Protein AF-0000000065986162 (afdb_homodimer)

Radius of gyration: 22.55 Å; Cα contacts (8 Å, |Δi|>4): 987; chains: 2; bounding box: 52×70×48 Å

Nearest PDB structures (foldseek):
  5lj9-assembly3_C  TM=9.579E-01  e=9.388E-27  Escherichia coli K-12
  7v8i-assembly1_F  TM=9.077E-01  e=6.796E-28  Escherichia coli K-12
  5lj7-assembly1_B  TM=9.009E-01  e=1.457E-25  Aggregatibacter actinomycetemcomitans
  5lil-assembly1_A  TM=8.997E-01  e=3.112E-25  Aggregatibacter actinomycetemcomitans
  5lil-assembly1_B  TM=9.011E-01  e=5.578E-25  Aggregatibacter actinomycetemcomitans

Structure (mmCIF, N/CA/C/O backbone):
data_AF-0000000065986162-model_v1
#
loop_
_entity.id
_entity.type
_entity.pdbx_description
1 polymer 'Lipoprotein-releasing system ATP-binding protein LolD'
#
loop_
_atom_site.group_PDB
_atom_site.id
_atom_site.type_symbol
_atom_site.label_atom_id
_atom_site.label_alt_id
_atom_site.label_comp_id
_atom_site.label_asym_id
_atom_site.label_entity_id
_atom_site.label_seq_id
_atom_site.pdbx_PDB_ins_code
_atom_site.Cartn_x
_atom_site.Cartn_y
_atom_site.Cartn_z
_atom_site.occupancy
_atom_site.B_iso_or_equiv
_atom_site.auth_seq_id
_atom_site.auth_comp_id
_atom_site.auth_asym_id
_atom_site.auth_atom_id
_atom_site.pdbx_PDB_model_num
ATOM 1 N N . MET A 1 1 ? 6.488 -38.406 -6.879 1 42.59 1 MET A N 1
ATOM 2 C CA . MET A 1 1 ? 5.742 -37.406 -7.629 1 42.59 1 MET A CA 1
ATOM 3 C C . MET A 1 1 ? 5.723 -36.094 -6.883 1 42.59 1 MET A C 1
ATOM 5 O O . MET A 1 1 ? 5.371 -36.031 -5.703 1 42.59 1 MET A O 1
ATOM 9 N N . SER A 1 2 ? 6.438 -34.969 -7.301 1 61.59 2 SER A N 1
ATOM 10 C CA . SER A 1 2 ? 6.695 -33.781 -6.508 1 61.59 2 SER A CA 1
ATOM 11 C C . SER A 1 2 ? 5.395 -33.062 -6.113 1 61.59 2 SER A C 1
ATOM 13 O O . SER A 1 2 ? 4.426 -33.062 -6.879 1 61.59 2 SER A O 1
ATOM 15 N N . GLU A 1 3 ? 5.141 -32.906 -4.91 1 86.69 3 GLU A N 1
ATOM 16 C CA . GLU A 1 3 ? 3.891 -32.375 -4.359 1 86.69 3 GLU A CA 1
ATOM 17 C C . GLU A 1 3 ? 3.627 -30.953 -4.824 1 86.69 3 GLU A C 1
ATOM 19 O O . GLU A 1 3 ? 4.527 -30.109 -4.801 1 86.69 3 GLU A O 1
ATOM 24 N N . SER A 1 4 ? 2.51 -30.719 -5.5 1 94.88 4 SER A N 1
ATOM 25 C CA . SER A 1 4 ? 2.09 -29.406 -5.977 1 94.88 4 SER A CA 1
ATOM 26 C C . SER A 1 4 ? 2.18 -28.359 -4.871 1 94.88 4 SER A C 1
ATOM 28 O O . SER A 1 4 ? 1.966 -28.672 -3.697 1 94.88 4 SER A O 1
ATOM 30 N N . ILE A 1 5 ? 2.572 -27.234 -5.293 1 96.12 5 ILE A N 1
ATOM 31 C CA . ILE A 1 5 ? 2.76 -26.188 -4.297 1 96.12 5 ILE A CA 1
ATOM 32 C C . ILE A 1 5 ? 1.413 -25.547 -3.963 1 96.12 5 ILE A C 1
ATOM 34 O O . ILE A 1 5 ? 1.189 -25.109 -2.83 1 96.12 5 ILE A O 1
ATOM 38 N N . LEU A 1 6 ? 0.521 -25.453 -4.965 1 97.19 6 LEU A N 1
ATOM 39 C CA . LEU A 1 6 ? -0.808 -24.875 -4.824 1 97.19 6 LEU A CA 1
ATOM 40 C C . LEU A 1 6 ? -1.852 -25.703 -5.555 1 97.19 6 LEU A C 1
ATOM 42 O O . LEU A 1 6 ? -1.663 -26.062 -6.719 1 97.19 6 LEU A O 1
ATOM 46 N N . ILE A 1 7 ? -2.916 -26.047 -4.812 1 97.44 7 ILE A N 1
ATOM 47 C CA . ILE A 1 7 ? -3.959 -26.891 -5.391 1 97.44 7 ILE A CA 1
ATOM 48 C C . ILE A 1 7 ? -5.332 -26.297 -5.094 1 97.44 7 ILE A C 1
ATOM 50 O O . ILE A 1 7 ? -5.652 -26 -3.939 1 97.44 7 ILE A O 1
ATOM 54 N N . ALA A 1 8 ? -6.059 -26.047 -6.082 1 97.38 8 ALA A N 1
ATOM 55 C CA . ALA A 1 8 ? -7.477 -25.703 -5.973 1 97.38 8 ALA A CA 1
ATOM 56 C C . ALA A 1 8 ? -8.352 -26.891 -6.387 1 97.38 8 ALA A C 1
ATOM 58 O O . ALA A 1 8 ? -8.164 -27.453 -7.461 1 97.38 8 ALA A O 1
ATOM 59 N N . ARG A 1 9 ? -9.242 -27.234 -5.539 1 97.31 9 ARG A N 1
ATOM 60 C CA . ARG A 1 9 ? -10.156 -28.344 -5.82 1 97.31 9 ARG A CA 1
ATOM 61 C C . ARG A 1 9 ? -11.609 -27.875 -5.738 1 97.31 9 ARG A C 1
ATOM 63 O O . ARG A 1 9 ? -12.109 -27.594 -4.652 1 97.31 9 ARG A O 1
ATOM 70 N N . GLY A 1 10 ? -12.211 -27.875 -6.91 1 97.19 10 GLY A N 1
ATOM 71 C CA . GLY A 1 10 ? -13.625 -27.531 -6.965 1 97.19 10 GLY A CA 1
ATOM 72 C C . GLY A 1 10 ? -13.922 -26.156 -6.402 1 97.19 10 GLY A C 1
ATOM 73 O O . GLY A 1 10 ? -14.938 -25.953 -5.734 1 97.19 10 GLY A O 1
ATOM 74 N N . VAL A 1 11 ? -13.102 -25.203 -6.625 1 96.81 11 VAL A N 1
ATOM 75 C CA . VAL A 1 11 ? -13.219 -23.891 -6.004 1 96.81 11 VAL A CA 1
ATOM 76 C C . VAL A 1 11 ? -14.32 -23.094 -6.695 1 96.81 11 VAL A C 1
ATOM 78 O O . VAL A 1 11 ? -14.312 -22.953 -7.922 1 96.81 11 VAL A O 1
ATOM 81 N N . SER A 1 12 ? -15.242 -22.625 -5.914 1 97.12 12 SER A N 1
ATOM 82 C CA . SER A 1 12 ? -16.344 -21.797 -6.406 1 97.12 12 SER A CA 1
ATOM 83 C C . SER A 1 12 ? -16.5 -20.547 -5.562 1 97.12 12 SER A C 1
ATOM 85 O O . SER A 1 12 ? -16.078 -20.5 -4.402 1 97.12 12 SER A O 1
ATOM 87 N N . LYS A 1 13 ? -17 -19.516 -6.156 1 96.19 13 LYS A N 1
ATOM 88 C CA . LYS A 1 13 ? -17.281 -18.266 -5.449 1 96.19 13 LYS A CA 1
ATOM 89 C C . LYS A 1 13 ? -18.609 -17.672 -5.906 1 96.19 13 LYS A C 1
ATOM 91 O O . LYS A 1 13 ? -18.828 -17.469 -7.102 1 96.19 13 LYS A O 1
ATOM 96 N N . VAL A 1 14 ? -19.422 -17.469 -4.98 1 94.12 14 VAL A N 1
ATOM 97 C CA . VAL A 1 14 ? -20.703 -16.812 -5.195 1 94.12 14 VAL A CA 1
ATOM 98 C C . VAL A 1 14 ? -20.797 -15.555 -4.34 1 94.12 14 VAL A C 1
ATOM 100 O O . VAL A 1 14 ? -20.531 -15.594 -3.137 1 94.12 14 VAL A O 1
ATOM 103 N N . PHE A 1 15 ? -21.016 -14.43 -4.922 1 87.94 15 PHE A N 1
ATOM 104 C CA . PHE A 1 15 ? -21.219 -13.195 -4.176 1 87.94 15 PHE A CA 1
ATOM 105 C C . PHE A 1 15 ? -22.703 -12.984 -3.885 1 87.94 15 PHE A C 1
ATOM 107 O O . PHE A 1 15 ? -23.547 -13.219 -4.75 1 87.94 15 PHE A O 1
ATOM 114 N N . ARG A 1 16 ? -22.969 -12.633 -2.615 1 81 16 ARG A N 1
ATOM 115 C CA . ARG A 1 16 ? -24.344 -12.398 -2.193 1 81 16 ARG A CA 1
ATOM 116 C C . ARG A 1 16 ? -24.578 -10.922 -1.884 1 81 16 ARG A C 1
ATOM 118 O O . ARG A 1 16 ? -23.797 -10.297 -1.175 1 81 16 ARG A O 1
ATOM 125 N N . GLY A 1 17 ? -25.266 -10.195 -2.684 1 71.81 17 GLY A N 1
ATOM 126 C CA . GLY A 1 17 ? -25.672 -8.828 -2.426 1 71.81 17 GLY A CA 1
ATOM 127 C C . GLY A 1 17 ? -27.109 -8.539 -2.844 1 71.81 17 GLY A C 1
ATOM 128 O O . GLY A 1 17 ? -27.547 -8.961 -3.914 1 71.81 17 GLY A O 1
ATOM 129 N N . GLY A 1 18 ? -27.828 -7.629 -2 1 70.75 18 GLY A N 1
ATOM 130 C CA . GLY A 1 18 ? -29.172 -7.164 -2.273 1 70.75 18 GLY A CA 1
ATOM 131 C C . GLY A 1 18 ? -30.156 -8.289 -2.549 1 70.75 18 GLY A C 1
ATOM 132 O O . GLY A 1 18 ? -31.062 -8.141 -3.369 1 70.75 18 GLY A O 1
ATOM 133 N N . GLY A 1 19 ? -29.953 -9.531 -1.978 1 74.06 19 GLY A N 1
ATOM 134 C CA . GLY A 1 19 ? -30.859 -10.656 -2.121 1 74.06 19 GLY A CA 1
ATOM 135 C C . GLY A 1 19 ? -30.531 -11.539 -3.312 1 74.06 19 GLY A C 1
ATOM 136 O O . GLY A 1 19 ? -31.188 -12.562 -3.529 1 74.06 19 GLY A O 1
ATOM 137 N N . LEU A 1 20 ? -29.609 -11.078 -4.148 1 80 20 LEU A N 1
ATOM 138 C CA . LEU A 1 20 ? -29.25 -11.844 -5.34 1 80 20 LEU A CA 1
ATOM 139 C C . LEU A 1 20 ? -27.906 -12.539 -5.164 1 80 20 LEU A C 1
ATOM 141 O O . LEU A 1 20 ? -27.016 -12.008 -4.512 1 80 20 LEU A O 1
ATOM 145 N N . GLU A 1 21 ? -27.875 -13.836 -5.594 1 88.25 21 GLU A N 1
ATOM 146 C CA . GLU A 1 21 ? -26.641 -14.602 -5.66 1 88.25 21 GLU A CA 1
ATOM 147 C C . GLU A 1 21 ? -26.031 -14.562 -7.062 1 88.25 21 GLU A C 1
ATOM 149 O O . GLU A 1 21 ? -26.719 -14.867 -8.039 1 88.25 21 GLU A O 1
ATOM 154 N N . VAL A 1 22 ? -24.797 -14.141 -7.219 1 90 22 VAL A N 1
ATOM 155 C CA . VAL A 1 22 ? -24.125 -14.062 -8.508 1 90 22 VAL A CA 1
ATOM 156 C C . VAL A 1 22 ? -22.891 -14.969 -8.5 1 90 22 VAL A C 1
ATOM 158 O O . VAL A 1 22 ? -21.891 -14.672 -7.84 1 90 22 VAL A O 1
ATOM 161 N N . PRO A 1 23 ? -23.016 -16.062 -9.203 1 92.25 23 PRO A N 1
ATOM 162 C CA . PRO A 1 23 ? -21.828 -16.922 -9.312 1 92.25 23 PRO A CA 1
ATOM 163 C C . PRO A 1 23 ? -20.719 -16.281 -10.141 1 92.25 23 PRO A C 1
ATOM 165 O O . PRO A 1 23 ? -20.984 -15.75 -11.227 1 92.25 23 PRO A O 1
ATOM 168 N N . VAL A 1 24 ? -19.484 -16.312 -9.633 1 93.12 24 VAL A N 1
ATOM 169 C CA . VAL A 1 24 ? -18.344 -15.727 -10.328 1 93.12 24 VAL A CA 1
ATOM 170 C C . VAL A 1 24 ? -17.391 -16.828 -10.789 1 93.12 24 VAL A C 1
ATOM 172 O O . VAL A 1 24 ? -16.859 -16.766 -11.906 1 93.12 24 VAL A O 1
ATOM 175 N N . LEU A 1 25 ? -17.141 -17.828 -9.961 1 96.19 25 LEU A N 1
ATOM 176 C CA . LEU A 1 25 ? -16.312 -18.984 -10.273 1 96.19 25 LEU A CA 1
ATOM 177 C C . LEU A 1 25 ? -17.062 -20.281 -10.008 1 96.19 25 LEU A C 1
ATOM 179 O O . LEU A 1 25 ? -17.781 -20.391 -9.008 1 96.19 25 LEU A O 1
ATOM 183 N N . SER A 1 26 ? -16.844 -21.25 -10.906 1 95.56 26 SER A N 1
ATOM 184 C CA . SER A 1 26 ? -17.625 -22.484 -10.844 1 95.56 26 SER A CA 1
ATOM 185 C C . SER A 1 26 ? -16.734 -23.719 -10.906 1 95.56 26 SER A C 1
ATOM 187 O O . SER A 1 26 ? -16.5 -24.266 -11.992 1 95.56 26 SER A O 1
ATOM 189 N N . GLY A 1 27 ? -16.344 -24.156 -9.781 1 95.69 27 GLY A N 1
ATOM 190 C CA . GLY A 1 27 ? -15.68 -25.438 -9.664 1 95.69 27 GLY A CA 1
ATOM 191 C C . GLY A 1 27 ? -14.312 -25.484 -10.312 1 95.69 27 GLY A C 1
ATOM 192 O O . GLY A 1 27 ? -14.039 -26.359 -11.133 1 95.69 27 GLY A O 1
ATOM 193 N N . ILE A 1 28 ? -13.469 -24.578 -9.945 1 96.44 28 ILE A N 1
ATOM 194 C CA . ILE A 1 28 ? -12.141 -24.453 -10.539 1 96.44 28 ILE A CA 1
ATOM 195 C C . ILE A 1 28 ? -11.219 -25.516 -9.953 1 96.44 28 ILE A C 1
ATOM 197 O O . ILE A 1 28 ? -11.102 -25.641 -8.734 1 96.44 28 ILE A O 1
ATOM 201 N N . ASP A 1 29 ? -10.633 -26.344 -10.844 1 97.12 29 ASP A N 1
ATOM 202 C CA . ASP A 1 29 ? -9.539 -27.234 -10.492 1 97.12 29 ASP A CA 1
ATOM 203 C C . ASP A 1 29 ? -8.219 -26.75 -11.094 1 97.12 29 ASP A C 1
ATOM 205 O O . ASP A 1 29 ? -8.133 -26.484 -12.297 1 97.12 29 ASP A O 1
ATOM 209 N N . LEU A 1 30 ? -7.223 -26.609 -10.227 1 97 30 LEU A N 1
ATOM 210 C CA . LEU A 1 30 ? -5.914 -26.141 -10.664 1 97 30 LEU A CA 1
ATOM 211 C C . LEU A 1 30 ? -4.812 -26.688 -9.766 1 97 30 LEU A C 1
ATOM 213 O O . LEU A 1 30 ? -4.957 -26.719 -8.539 1 97 30 LEU A O 1
ATOM 217 N N . ALA A 1 31 ? -3.797 -27.203 -10.336 1 97.06 31 ALA A N 1
ATOM 218 C CA . ALA A 1 31 ? -2.596 -27.609 -9.617 1 97.06 31 ALA A CA 1
ATOM 219 C C . ALA A 1 31 ? -1.347 -26.984 -10.227 1 97.06 31 ALA A C 1
ATOM 221 O O . ALA A 1 31 ? -1.158 -27.031 -11.445 1 97.06 31 ALA A O 1
ATOM 222 N N . VAL A 1 32 ? -0.565 -26.391 -9.383 1 97.38 32 VAL A N 1
ATOM 223 C CA . VAL A 1 32 ? 0.673 -25.766 -9.836 1 97.38 32 VAL A CA 1
ATOM 224 C C . VAL A 1 32 ? 1.871 -26.5 -9.242 1 97.38 32 VAL A C 1
ATOM 226 O O . VAL A 1 32 ? 1.963 -26.672 -8.023 1 97.38 32 VAL A O 1
ATOM 229 N N . GLN A 1 33 ? 2.795 -26.891 -10.086 1 96.62 33 GLN A N 1
ATOM 230 C CA . GLN A 1 33 ? 3.984 -27.625 -9.672 1 96.62 33 GLN A CA 1
ATOM 231 C C . GLN A 1 33 ? 5.098 -26.672 -9.242 1 96.62 33 GLN A C 1
ATOM 233 O O . GLN A 1 33 ? 5.074 -25.484 -9.586 1 96.62 33 GLN A O 1
ATOM 238 N N . PRO A 1 34 ? 6.027 -27.25 -8.461 1 96.31 34 PRO A N 1
ATOM 239 C CA . PRO A 1 34 ? 7.16 -26.406 -8.086 1 96.31 34 PRO A CA 1
ATOM 240 C C . PRO A 1 34 ? 7.91 -25.859 -9.289 1 96.31 34 PRO A C 1
ATOM 242 O O . PRO A 1 34 ? 8.266 -26.609 -10.203 1 96.31 34 PRO A O 1
ATOM 245 N N . GLY A 1 35 ? 8.031 -24.547 -9.297 1 96.19 35 GLY A N 1
ATOM 246 C CA . GLY A 1 35 ? 8.805 -23.891 -10.336 1 96.19 35 GLY A CA 1
ATOM 247 C C . GLY A 1 35 ? 8.023 -23.656 -11.617 1 96.19 35 GLY A C 1
ATOM 248 O O . GLY A 1 35 ? 8.539 -23.078 -12.57 1 96.19 35 GLY A O 1
ATOM 249 N N . GLU A 1 36 ? 6.797 -24.062 -11.617 1 97.38 36 GLU A N 1
ATOM 250 C CA . GLU A 1 36 ? 5.973 -23.922 -12.812 1 97.38 36 GLU A CA 1
ATOM 251 C C . GLU A 1 36 ? 5.395 -22.5 -12.922 1 97.38 36 GLU A C 1
ATOM 253 O O . GLU A 1 36 ? 4.957 -21.922 -11.93 1 97.38 36 GLU A O 1
ATOM 258 N N . THR A 1 37 ? 5.352 -22.016 -14.141 1 97.81 37 THR A N 1
ATOM 259 C CA . THR A 1 37 ? 4.691 -20.75 -14.406 1 97.81 37 THR A CA 1
ATOM 260 C C . THR A 1 37 ? 3.4 -20.953 -15.195 1 97.81 37 THR A C 1
ATOM 262 O O . THR A 1 37 ? 3.406 -21.609 -16.234 1 97.81 37 THR A O 1
ATOM 265 N N . VAL A 1 38 ? 2.324 -20.406 -14.641 1 97.94 38 VAL A N 1
ATOM 266 C CA . VAL A 1 38 ? 1.008 -20.562 -15.25 1 97.94 38 VAL A CA 1
ATOM 267 C C . VAL A 1 38 ? 0.397 -19.203 -15.539 1 97.94 38 VAL A C 1
ATOM 269 O O . VAL A 1 38 ? 0.361 -18.328 -14.664 1 97.94 38 VAL A O 1
ATOM 272 N N . ALA A 1 39 ? -0.054 -19 -16.734 1 97.75 39 ALA A N 1
ATOM 273 C CA . ALA A 1 39 ? -0.804 -17.797 -17.094 1 97.75 39 ALA A CA 1
ATOM 274 C C . ALA A 1 39 ? -2.291 -18.109 -17.234 1 97.75 39 ALA A C 1
ATOM 276 O O . ALA A 1 39 ? -2.666 -19.125 -17.812 1 97.75 39 ALA A O 1
ATOM 277 N N . ILE A 1 40 ? -3.066 -17.297 -16.688 1 97.38 40 ILE A N 1
ATOM 278 C CA . ILE A 1 40 ? -4.516 -17.375 -16.828 1 97.38 40 ILE A CA 1
ATOM 279 C C . ILE A 1 40 ? -5.031 -16.156 -17.594 1 97.38 40 ILE A C 1
ATOM 281 O O . ILE A 1 40 ? -4.883 -15.023 -17.141 1 97.38 40 ILE A O 1
ATOM 285 N N . ILE A 1 41 ? -5.625 -16.391 -18.672 1 96.31 41 ILE A N 1
ATOM 286 C CA . ILE A 1 41 ? -6.148 -15.312 -19.5 1 96.31 41 ILE A CA 1
ATOM 287 C C . ILE A 1 41 ? -7.676 -15.375 -19.531 1 96.31 41 ILE A C 1
ATOM 289 O O . ILE A 1 41 ? -8.266 -16.422 -19.25 1 96.31 41 ILE A O 1
ATOM 293 N N . GLY A 1 42 ? -8.273 -14.25 -19.781 1 91.25 42 GLY A N 1
ATOM 294 C CA . GLY A 1 42 ? -9.719 -14.141 -19.828 1 91.25 42 GLY A CA 1
ATOM 295 C C . GLY A 1 42 ? -10.203 -12.711 -20 1 91.25 42 GLY A C 1
ATOM 296 O O . GLY A 1 42 ? -9.43 -11.766 -19.844 1 91.25 42 GLY A O 1
ATOM 297 N N . ALA A 1 43 ? -11.453 -12.594 -20.328 1 86.38 43 ALA A N 1
ATOM 298 C CA . ALA A 1 43 ? -12.047 -11.281 -20.531 1 86.38 43 ALA A CA 1
ATOM 299 C C . ALA A 1 43 ? -12.18 -10.516 -19.219 1 86.38 43 ALA A C 1
ATOM 301 O O . ALA A 1 43 ? -12.062 -11.102 -18.141 1 86.38 43 ALA A O 1
ATOM 302 N N . SER A 1 44 ? -12.266 -9.188 -19.328 1 84.56 44 SER A N 1
ATOM 303 C CA . SER A 1 44 ? -12.562 -8.391 -18.141 1 84.56 44 SER A CA 1
ATOM 304 C C . SER A 1 44 ? -13.828 -8.883 -17.453 1 84.56 44 SER A C 1
ATOM 306 O O . SER A 1 44 ? -14.82 -9.195 -18.109 1 84.56 44 SER A O 1
ATOM 308 N N . GLY A 1 45 ? -13.781 -9.062 -16.203 1 83.94 45 GLY A N 1
ATOM 309 C CA . GLY A 1 45 ? -14.953 -9.484 -15.453 1 83.94 45 GLY A CA 1
ATOM 310 C C . GLY A 1 45 ? -15.125 -10.992 -15.422 1 83.94 45 GLY A C 1
ATOM 311 O O . GLY A 1 45 ? -16.094 -11.492 -14.859 1 83.94 45 GLY A O 1
ATOM 312 N N . SER A 1 46 ? -14.203 -11.688 -15.875 1 88.31 46 SER A N 1
ATOM 313 C CA . SER A 1 46 ? -14.359 -13.133 -15.969 1 88.31 46 SER A CA 1
ATOM 314 C C . SER A 1 46 ? -14.102 -13.805 -14.625 1 88.31 46 SER A C 1
ATOM 316 O O . SER A 1 46 ? -14.391 -14.992 -14.445 1 88.31 46 SER A O 1
ATOM 318 N N . GLY A 1 47 ? -13.508 -13.055 -13.688 1 91.31 47 GLY A N 1
ATOM 319 C CA . GLY A 1 47 ? -13.266 -13.609 -12.367 1 91.31 47 GLY A CA 1
ATOM 320 C C . GLY A 1 47 ? -11.797 -13.859 -12.086 1 91.31 47 GLY A C 1
ATOM 321 O O . GLY A 1 47 ? -11.453 -14.516 -11.102 1 91.31 47 GLY A O 1
ATOM 322 N N . LYS A 1 48 ? -10.922 -13.391 -12.906 1 93.31 48 LYS A N 1
ATOM 323 C CA . LYS A 1 48 ? -9.484 -13.641 -12.781 1 93.31 48 LYS A CA 1
ATOM 324 C C . LYS A 1 48 ? -8.953 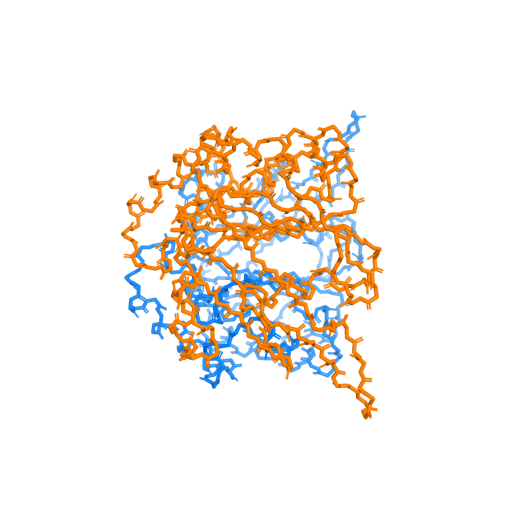-13.156 -11.438 1 93.31 48 LYS A C 1
ATOM 326 O O . LYS A 1 48 ? -8.281 -13.906 -10.727 1 93.31 48 LYS A O 1
ATOM 331 N N . SER A 1 49 ? -9.297 -11.906 -11.117 1 92.69 49 SER A N 1
ATOM 332 C CA . SER A 1 49 ? -8.828 -11.352 -9.852 1 92.69 49 SER A CA 1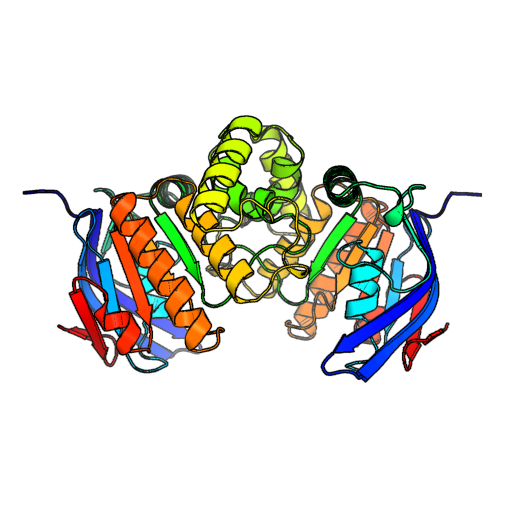
ATOM 333 C C . SER A 1 49 ? -9.43 -12.102 -8.664 1 92.69 49 SER A C 1
ATOM 335 O O . SER A 1 49 ? -8.75 -12.352 -7.672 1 92.69 49 SER A O 1
ATOM 337 N N . THR A 1 50 ? -10.68 -12.453 -8.734 1 93 50 THR A N 1
ATOM 338 C CA . THR A 1 50 ? -11.336 -13.242 -7.699 1 93 50 THR A CA 1
ATOM 339 C C . THR A 1 50 ? -10.617 -14.57 -7.5 1 93 50 THR A C 1
ATOM 341 O O . THR A 1 50 ? -10.336 -14.969 -6.363 1 93 50 THR A O 1
ATOM 344 N N . LEU A 1 51 ? -10.32 -15.211 -8.625 1 95.62 51 LEU A N 1
ATOM 345 C CA . LEU A 1 51 ? -9.609 -16.484 -8.539 1 95.62 51 LEU A CA 1
ATOM 346 C C . LEU A 1 51 ? -8.266 -16.312 -7.84 1 95.62 51 LEU A C 1
ATOM 348 O O . LEU A 1 51 ? -7.93 -17.078 -6.938 1 95.62 51 LEU A O 1
ATOM 352 N N . LEU A 1 52 ? -7.52 -15.305 -8.211 1 95.69 52 LEU A N 1
ATOM 353 C CA . LEU A 1 52 ? -6.219 -15.062 -7.605 1 95.69 52 LEU A CA 1
ATOM 354 C C . LEU A 1 52 ? -6.352 -14.812 -6.105 1 95.69 52 LEU A C 1
ATOM 356 O O . LEU A 1 52 ? -5.531 -15.297 -5.316 1 95.69 52 LEU A O 1
ATOM 360 N N . HIS A 1 53 ? -7.352 -14.125 -5.715 1 94.19 53 HIS A N 1
ATOM 361 C CA . HIS A 1 53 ? -7.582 -13.844 -4.305 1 94.19 53 HIS A CA 1
ATOM 362 C C . HIS A 1 53 ? -7.887 -15.125 -3.531 1 94.19 53 HIS A C 1
ATOM 364 O O . HIS A 1 53 ? -7.414 -15.297 -2.404 1 94.19 53 HIS A O 1
ATOM 370 N N . LEU A 1 54 ? -8.641 -15.977 -4.121 1 94.5 54 LEU A N 1
ATOM 371 C CA . LEU A 1 54 ? -8.969 -17.25 -3.482 1 94.5 54 LEU A CA 1
ATOM 372 C C . LEU A 1 54 ? -7.727 -18.125 -3.361 1 94.5 54 LEU A C 1
ATOM 374 O O . LEU A 1 54 ? -7.477 -18.719 -2.307 1 94.5 54 LEU A O 1
ATOM 378 N N . LEU A 1 55 ? -6.973 -18.125 -4.414 1 96.12 55 LEU A N 1
ATOM 379 C CA . LEU A 1 55 ? -5.754 -18.938 -4.406 1 96.12 55 LEU A CA 1
ATOM 380 C C . LEU A 1 55 ? -4.77 -18.422 -3.361 1 96.12 55 LEU A C 1
ATOM 382 O O . LEU A 1 55 ? -4.051 -19.203 -2.742 1 96.12 55 LEU A O 1
ATOM 386 N N . GLY A 1 56 ? -4.789 -17.125 -3.154 1 95.56 56 GLY A N 1
ATOM 387 C CA . GLY A 1 56 ? -3.865 -16.5 -2.221 1 95.56 56 GLY A CA 1
ATOM 388 C C . GLY A 1 56 ? -4.387 -16.469 -0.797 1 95.56 56 GLY A C 1
ATOM 389 O O . GLY A 1 56 ? -3.705 -15.984 0.107 1 95.56 56 GLY A O 1
ATOM 390 N N . GLY A 1 57 ? -5.59 -16.891 -0.616 1 93.12 57 GLY A N 1
ATOM 391 C CA . GLY A 1 57 ? -6.176 -16.875 0.714 1 93.12 57 GLY A CA 1
ATOM 392 C C . GLY A 1 57 ? -6.598 -15.484 1.159 1 93.12 57 GLY A C 1
ATOM 393 O O . GLY A 1 57 ? -6.66 -15.211 2.357 1 93.12 57 GLY A O 1
ATOM 394 N N . LEU A 1 58 ? -6.738 -14.625 0.278 1 92.06 58 LEU A N 1
ATOM 395 C CA . LEU A 1 58 ? -7.172 -13.266 0.581 1 92.06 58 LEU A CA 1
ATOM 396 C C . LEU A 1 58 ? -8.695 -13.18 0.67 1 92.06 58 LEU A C 1
ATOM 398 O O . LEU A 1 58 ? -9.242 -12.188 1.147 1 92.06 58 LEU A O 1
ATOM 402 N N . ASP A 1 59 ? -9.336 -14.195 0.177 1 89.94 59 ASP A N 1
ATOM 403 C CA . ASP A 1 59 ? -10.781 -14.414 0.276 1 89.94 59 ASP A CA 1
ATOM 404 C C . ASP A 1 59 ? -11.094 -15.898 0.482 1 89.94 59 ASP A C 1
ATOM 406 O O . ASP A 1 59 ? -10.211 -16.75 0.347 1 89.94 59 ASP A O 1
ATOM 410 N N . THR A 1 60 ? -12.289 -16.156 0.875 1 90.5 60 THR A N 1
ATOM 411 C CA . THR A 1 60 ? -12.703 -17.531 1.144 1 90.5 60 THR A CA 1
ATOM 412 C C . THR A 1 60 ? -13.641 -18.031 0.05 1 90.5 60 THR A C 1
ATOM 414 O O . THR A 1 60 ? -14.594 -17.344 -0.321 1 90.5 60 THR A O 1
ATOM 417 N N . PRO A 1 61 ? -13.344 -19.219 -0.434 1 94.81 61 PRO A N 1
ATOM 418 C CA . PRO A 1 61 ? -14.258 -19.781 -1.433 1 94.81 61 PRO A CA 1
ATOM 419 C C . PRO A 1 61 ? -15.633 -20.109 -0.857 1 94.81 61 PRO A C 1
ATOM 421 O O . PRO A 1 61 ? -15.75 -20.391 0.34 1 94.81 61 PRO A O 1
ATOM 424 N N . SER A 1 62 ? -16.641 -20.031 -1.725 1 95.25 62 SER A N 1
ATOM 425 C CA . SER A 1 62 ? -17.969 -20.469 -1.337 1 95.25 62 SER A CA 1
ATOM 426 C C . SER A 1 62 ? -18.078 -21.984 -1.288 1 95.25 62 SER A C 1
ATOM 428 O O . SER A 1 62 ? -18.859 -22.547 -0.516 1 95.25 62 SER A O 1
ATOM 430 N N . ALA A 1 63 ? -17.312 -22.641 -2.105 1 96.44 63 ALA A N 1
ATOM 431 C CA . ALA A 1 63 ? -17.203 -24.094 -2.127 1 96.44 63 ALA A CA 1
ATOM 432 C C . ALA A 1 63 ? -15.82 -24.516 -2.631 1 96.44 63 ALA A C 1
ATOM 434 O O . ALA A 1 63 ? -15.125 -23.75 -3.293 1 96.44 63 ALA A O 1
ATOM 435 N N . GLY A 1 64 ? -15.414 -25.719 -2.211 1 97.12 64 GLY A N 1
ATOM 436 C CA . GLY A 1 64 ? -14.102 -26.219 -2.598 1 97.12 64 GLY A CA 1
ATOM 437 C C . GLY A 1 64 ? -13.008 -25.859 -1.606 1 97.12 64 GLY A C 1
ATOM 438 O O . GLY A 1 64 ? -13.297 -25.422 -0.49 1 97.12 64 GLY A O 1
ATOM 439 N N . SER A 1 65 ? -11.758 -26.141 -2.113 1 97.12 65 SER A N 1
ATOM 440 C CA . SER A 1 65 ? -10.656 -25.891 -1.186 1 97.12 65 SER A CA 1
ATOM 441 C C . SER A 1 65 ? -9.391 -25.469 -1.927 1 97.12 65 SER A C 1
ATOM 443 O O . SER A 1 65 ? -9.242 -25.75 -3.117 1 97.12 65 SER A O 1
ATOM 445 N N . VAL A 1 66 ? -8.594 -24.766 -1.186 1 96.94 66 VAL A N 1
ATOM 446 C CA . VAL A 1 66 ? -7.273 -24.375 -1.665 1 96.94 66 VAL A CA 1
ATOM 447 C C . VAL A 1 66 ? -6.203 -24.844 -0.687 1 96.94 66 VAL A C 1
ATOM 449 O O . VAL A 1 66 ? -6.297 -24.594 0.518 1 96.94 66 VAL A O 1
ATOM 452 N N . THR A 1 67 ? -5.227 -25.547 -1.244 1 97.19 67 THR A N 1
ATOM 453 C CA . THR A 1 67 ? -4.102 -26.031 -0.456 1 97.19 67 THR A CA 1
ATOM 454 C C . THR A 1 67 ? -2.797 -25.406 -0.919 1 97.19 67 THR A C 1
ATOM 456 O O . THR A 1 67 ? -2.521 -25.344 -2.119 1 97.19 67 THR A O 1
ATOM 459 N N . LEU A 1 68 ? -2.066 -24.906 0.041 1 96.62 68 LEU A N 1
ATOM 460 C CA . LEU A 1 68 ? -0.75 -24.328 -0.205 1 96.62 68 LEU A CA 1
ATOM 461 C C . LEU A 1 68 ? 0.329 -25.078 0.566 1 96.62 68 LEU A C 1
ATOM 463 O O . LEU A 1 68 ? 0.25 -25.203 1.79 1 96.62 68 LEU A O 1
ATOM 467 N N . MET A 1 69 ? 1.257 -25.547 -0.139 1 96.44 69 MET A N 1
ATOM 468 C CA . MET A 1 69 ? 2.352 -26.297 0.474 1 96.44 69 MET A CA 1
ATOM 469 C C . MET A 1 69 ? 1.82 -27.344 1.446 1 96.44 69 MET A C 1
ATOM 471 O O . MET A 1 69 ? 2.289 -27.438 2.582 1 96.44 69 MET A O 1
ATOM 475 N N . GLY A 1 70 ? 0.766 -27.984 1.049 1 95 70 GLY A N 1
ATOM 476 C CA . GLY A 1 70 ? 0.263 -29.141 1.771 1 95 70 GLY A CA 1
ATOM 477 C C . GLY A 1 70 ? -0.732 -28.781 2.857 1 95 70 GLY A C 1
ATOM 478 O O . GLY A 1 70 ? -1.33 -29.656 3.479 1 95 70 GLY A O 1
ATOM 479 N N . ARG A 1 71 ? -0.954 -27.547 3.057 1 95.06 71 ARG A N 1
ATOM 480 C CA . ARG A 1 71 ? -1.888 -27.141 4.102 1 95.06 71 ARG A CA 1
ATOM 481 C C . ARG A 1 71 ? -3.119 -26.469 3.506 1 95.06 71 ARG A C 1
ATOM 483 O O . ARG A 1 71 ? -2.998 -25.578 2.66 1 95.06 71 ARG A O 1
ATOM 490 N N . ASP A 1 72 ? -4.234 -26.859 4.043 1 94.12 72 ASP A N 1
ATOM 491 C CA . ASP A 1 72 ? -5.504 -26.266 3.621 1 94.12 72 ASP A CA 1
ATOM 492 C C . ASP A 1 72 ? -5.75 -24.938 4.316 1 94.12 72 ASP A C 1
ATOM 494 O O . ASP A 1 72 ? -5.711 -24.844 5.547 1 94.12 72 ASP A O 1
ATOM 498 N N . PHE A 1 73 ? -6.043 -23.859 3.531 1 89.88 73 PHE A N 1
ATOM 499 C CA . PHE A 1 73 ? -6.285 -22.547 4.102 1 89.88 73 PHE A CA 1
ATOM 500 C C . PHE A 1 73 ? -7.469 -22.578 5.059 1 89.88 73 PHE A C 1
ATOM 502 O O . PHE A 1 73 ? -7.461 -21.891 6.09 1 89.88 73 PHE A O 1
ATOM 509 N N . SER A 1 74 ? -8.461 -23.359 4.734 1 86.88 74 SER A N 1
ATOM 510 C CA . SER A 1 74 ? -9.68 -23.406 5.543 1 86.88 74 SER A CA 1
ATOM 511 C C . SER A 1 74 ? -9.414 -24.062 6.895 1 86.88 74 SER A C 1
ATOM 513 O O . SER A 1 74 ? -10.203 -23.906 7.832 1 86.88 74 SER A O 1
ATOM 515 N N . ALA A 1 75 ? -8.359 -24.766 7.004 1 89.44 75 ALA A N 1
ATOM 516 C CA . ALA A 1 75 ? -8.031 -25.484 8.234 1 89.44 75 ALA A CA 1
ATOM 517 C C . ALA A 1 75 ? -7.203 -24.609 9.172 1 89.44 75 ALA A C 1
ATOM 519 O O . ALA A 1 75 ? -6.965 -24.969 10.328 1 89.44 75 ALA A O 1
ATOM 520 N N . LEU A 1 76 ? -6.828 -23.469 8.688 1 90.06 76 LEU A N 1
ATOM 521 C CA . LEU A 1 76 ? -5.953 -22.594 9.461 1 90.06 76 LEU A CA 1
ATOM 522 C C . LEU A 1 76 ? -6.742 -21.438 10.078 1 90.06 76 LEU A C 1
ATOM 524 O O . LEU A 1 76 ? -7.688 -20.938 9.469 1 90.06 76 LEU A O 1
ATOM 528 N N . GLY A 1 77 ? -6.324 -21.141 11.273 1 86.62 77 GLY A N 1
ATOM 529 C CA . GLY A 1 77 ? -6.828 -19.891 11.828 1 86.62 77 GLY A CA 1
ATOM 530 C C . GLY A 1 77 ? -6.277 -18.656 11.133 1 86.62 77 GLY A C 1
ATOM 531 O O . GLY A 1 77 ? -5.355 -18.766 10.32 1 86.62 77 GLY A O 1
ATOM 532 N N . GLU A 1 78 ? -6.789 -17.531 11.438 1 84.38 78 GLU A N 1
ATOM 533 C CA . GLU A 1 78 ? -6.441 -16.281 10.742 1 84.38 78 GLU A CA 1
ATOM 534 C C . GLU A 1 78 ? -4.957 -15.969 10.891 1 84.38 78 GLU A C 1
ATOM 536 O O . GLU A 1 78 ? -4.281 -15.664 9.906 1 84.38 78 GLU A O 1
ATOM 541 N N . VAL A 1 79 ? -4.469 -16.109 12.07 1 86.94 79 VAL A N 1
ATOM 542 C CA . VAL A 1 79 ? -3.074 -15.781 12.344 1 86.94 79 VAL A CA 1
ATOM 543 C C . VAL A 1 79 ? -2.164 -16.766 11.602 1 86.94 79 VAL A C 1
ATOM 545 O O . VAL A 1 79 ? -1.228 -16.344 10.914 1 86.94 79 VAL A O 1
ATOM 548 N N . ASP A 1 80 ? -2.496 -18.031 11.656 1 91.62 80 ASP A N 1
ATOM 549 C CA . ASP A 1 80 ? -1.703 -19.062 10.984 1 91.62 80 ASP A CA 1
ATOM 550 C C . ASP A 1 80 ? -1.778 -18.906 9.469 1 91.62 80 ASP A C 1
ATOM 552 O O . ASP A 1 80 ? -0.783 -19.109 8.773 1 91.62 80 ASP A O 1
ATOM 556 N N . ARG A 1 81 ? -2.92 -18.547 9.016 1 92.75 81 ARG A N 1
ATOM 557 C CA . ARG A 1 81 ? -3.115 -18.328 7.59 1 92.75 81 ARG A CA 1
ATOM 558 C C . ARG A 1 81 ? -2.238 -17.172 7.094 1 92.75 81 ARG A C 1
ATOM 560 O O . ARG A 1 81 ? -1.618 -17.281 6.031 1 92.75 81 ARG A O 1
ATOM 567 N N . GLY A 1 82 ? -2.201 -16.172 7.871 1 91.81 82 GLY A N 1
ATOM 568 C CA . GLY A 1 82 ? -1.356 -15.047 7.527 1 91.81 82 GLY A CA 1
ATOM 569 C C . GLY A 1 82 ? 0.121 -15.391 7.5 1 91.81 82 GLY A C 1
ATOM 570 O O . GLY A 1 82 ? 0.837 -15.008 6.574 1 91.81 82 GLY A O 1
ATOM 571 N N . ASP A 1 83 ? 0.529 -16.109 8.516 1 93.38 83 ASP A N 1
ATOM 572 C CA . ASP A 1 83 ? 1.928 -16.516 8.594 1 93.38 83 ASP A CA 1
ATOM 573 C C . ASP A 1 83 ? 2.307 -17.422 7.422 1 93.38 83 ASP A C 1
ATOM 575 O O . ASP A 1 83 ? 3.365 -17.234 6.816 1 93.38 83 ASP A O 1
ATOM 579 N N . TRP A 1 84 ? 1.371 -18.297 7.16 1 94.62 84 TRP A N 1
ATOM 580 C CA . TRP A 1 84 ? 1.614 -19.234 6.07 1 94.62 84 TRP A CA 1
ATOM 581 C C . TRP A 1 84 ? 1.666 -18.516 4.73 1 94.62 84 TRP A C 1
ATOM 583 O O . TRP A 1 84 ? 2.531 -18.797 3.898 1 94.62 84 TRP A O 1
ATOM 593 N N . ARG A 1 85 ? 0.828 -17.594 4.527 1 95.5 85 ARG A N 1
ATOM 594 C CA . ARG A 1 85 ? 0.784 -16.781 3.32 1 95.5 85 ARG A CA 1
ATOM 595 C C . ARG A 1 85 ? 2.049 -15.938 3.184 1 95.5 85 ARG A C 1
ATOM 597 O O . ARG A 1 85 ? 2.646 -15.875 2.107 1 95.5 85 ARG A O 1
ATOM 604 N N . ASN A 1 86 ? 2.461 -15.32 4.238 1 95.62 86 ASN A N 1
ATOM 605 C CA . ASN A 1 86 ? 3.662 -14.492 4.242 1 95.62 86 ASN A CA 1
ATOM 606 C C . ASN A 1 86 ? 4.898 -15.297 3.848 1 95.62 86 ASN A C 1
ATOM 608 O O . ASN A 1 86 ? 5.734 -14.82 3.08 1 95.62 86 ASN A O 1
ATOM 612 N N . ARG A 1 87 ? 4.938 -16.5 4.273 1 95.38 87 ARG A N 1
ATOM 613 C CA . ARG A 1 87 ? 6.117 -17.328 4.066 1 95.38 87 ARG A CA 1
ATOM 614 C C . ARG A 1 87 ? 6.145 -17.906 2.652 1 95.38 87 ARG A C 1
ATOM 616 O O . ARG A 1 87 ? 7.215 -18.094 2.068 1 95.38 87 ARG A O 1
ATOM 623 N N . HIS A 1 88 ? 4.961 -18.125 2.135 1 97.19 88 HIS A N 1
ATOM 624 C CA . HIS A 1 88 ? 4.973 -18.984 0.96 1 97.19 88 HIS A CA 1
ATOM 625 C C . HIS A 1 88 ? 4.426 -18.25 -0.264 1 97.19 88 HIS A C 1
ATOM 627 O O . HIS A 1 88 ? 4.574 -18.734 -1.392 1 97.19 88 HIS A O 1
ATOM 633 N N . LEU A 1 89 ? 3.855 -17.141 -0.039 1 97.81 89 LEU A N 1
ATOM 634 C CA . LEU A 1 89 ? 3.262 -16.453 -1.18 1 97.81 89 LEU A CA 1
ATOM 635 C C . LEU A 1 89 ? 3.816 -15.031 -1.308 1 97.81 89 LEU A C 1
ATOM 637 O O . LEU A 1 89 ? 4.121 -14.383 -0.302 1 97.81 89 LEU A O 1
ATOM 641 N N . GLY A 1 90 ? 3.982 -14.602 -2.49 1 97.56 90 GLY A N 1
ATOM 642 C CA . GLY A 1 90 ? 4.176 -13.203 -2.863 1 97.56 90 GLY A CA 1
ATOM 643 C C . GLY A 1 90 ? 3.092 -12.68 -3.781 1 97.56 90 GLY A C 1
ATOM 644 O O . GLY A 1 90 ? 2.477 -13.445 -4.531 1 97.56 90 GLY A O 1
ATOM 645 N N . PHE A 1 91 ? 2.912 -11.383 -3.736 1 97.12 91 PHE A N 1
ATOM 646 C CA . PHE A 1 91 ? 1.827 -10.789 -4.508 1 97.12 91 PHE A CA 1
ATOM 647 C C . PHE A 1 91 ? 2.326 -9.602 -5.32 1 97.12 91 PHE A C 1
ATOM 649 O O . PHE A 1 91 ? 3.09 -8.773 -4.816 1 97.12 91 PHE A O 1
ATOM 656 N N . VAL A 1 92 ? 1.919 -9.586 -6.543 1 96.75 92 VAL A N 1
ATOM 657 C CA . VAL A 1 92 ? 2.166 -8.453 -7.426 1 96.75 92 VAL A CA 1
ATOM 658 C C . VAL A 1 92 ? 0.852 -7.977 -8.039 1 96.75 92 VAL A C 1
ATOM 660 O O . VAL A 1 92 ? 0.072 -8.789 -8.555 1 96.75 92 VAL A O 1
ATOM 663 N N . TYR A 1 93 ? 0.613 -6.691 -7.988 1 93.38 93 TYR A N 1
ATOM 664 C CA . TYR A 1 93 ? -0.625 -6.109 -8.5 1 93.38 93 TYR A CA 1
ATOM 665 C C . TYR A 1 93 ? -0.346 -5.156 -9.648 1 93.38 93 TYR A C 1
ATOM 667 O O . TYR A 1 93 ? 0.796 -4.734 -9.852 1 93.38 93 TYR A O 1
ATOM 675 N N . GLN A 1 94 ? -1.439 -4.93 -10.305 1 88.75 94 GLN A N 1
ATOM 676 C CA . GLN A 1 94 ? -1.349 -3.926 -11.367 1 88.75 94 GLN A CA 1
ATOM 677 C C . GLN A 1 94 ? -0.911 -2.576 -10.805 1 88.75 94 GLN A C 1
ATOM 679 O O . GLN A 1 94 ? -0.02 -1.928 -11.359 1 88.75 94 GLN A O 1
ATOM 684 N N . PHE A 1 95 ? -1.57 -2.266 -9.672 1 87.62 95 PHE A N 1
ATOM 685 C CA . PHE A 1 95 ? -1.074 -1.129 -8.906 1 87.62 95 PHE A CA 1
ATOM 686 C C . PHE A 1 95 ? -0.037 -1.576 -7.887 1 87.62 95 PHE A C 1
ATOM 688 O O . PHE A 1 95 ? -0.294 -2.479 -7.086 1 87.62 95 PHE A O 1
ATOM 695 N N . HIS A 1 96 ? 1.089 -0.943 -7.895 1 88.88 96 HIS A N 1
ATOM 696 C CA . HIS A 1 96 ? 2.244 -1.429 -7.148 1 88.88 96 HIS A CA 1
ATOM 697 C C . HIS A 1 96 ? 1.992 -1.377 -5.648 1 88.88 96 HIS A C 1
ATOM 699 O O . HIS A 1 96 ? 2.572 -2.156 -4.887 1 88.88 96 HIS A O 1
ATOM 705 N N . HIS A 1 97 ? 1.179 -0.453 -5.207 1 90.19 97 HIS A N 1
ATOM 706 C CA . HIS A 1 97 ? 0.8 -0.291 -3.809 1 90.19 97 HIS A CA 1
ATOM 707 C C . HIS A 1 97 ? 2.021 -0.033 -2.934 1 90.19 97 HIS A C 1
ATOM 709 O O . HIS A 1 97 ? 2.09 -0.511 -1.799 1 90.19 97 HIS A O 1
ATOM 715 N N . LEU A 1 98 ? 3.008 0.556 -3.498 1 94.75 98 LEU A N 1
ATOM 716 C CA . LEU A 1 98 ? 4.117 1.023 -2.674 1 94.75 98 LEU A CA 1
ATOM 717 C C . LEU A 1 98 ? 3.678 2.172 -1.771 1 94.75 98 LEU A C 1
ATOM 719 O O . LEU A 1 98 ? 2.926 3.051 -2.199 1 94.75 98 LEU A O 1
ATOM 723 N N . LEU A 1 99 ? 4.129 2.123 -0.608 1 93.75 99 LEU A N 1
ATOM 724 C CA . LEU A 1 99 ? 3.828 3.205 0.322 1 93.75 99 LEU A CA 1
ATOM 725 C C . LEU A 1 99 ? 4.746 4.398 0.081 1 93.75 99 LEU A C 1
ATOM 727 O O . LEU A 1 99 ? 5.969 4.281 0.192 1 93.75 99 LEU A O 1
ATOM 731 N N . ALA A 1 100 ? 4.207 5.512 -0.101 1 91.75 100 ALA A N 1
ATOM 732 C CA . ALA A 1 100 ? 4.914 6.68 -0.617 1 91.75 100 ALA A CA 1
ATOM 733 C C . ALA A 1 100 ? 5.867 7.25 0.429 1 91.75 100 ALA A C 1
ATOM 735 O O . ALA A 1 100 ? 6.855 7.91 0.088 1 91.75 100 ALA A O 1
ATOM 736 N N . GLU A 1 101 ? 5.602 7.055 1.645 1 92 101 GLU A N 1
ATOM 737 C CA . GLU A 1 101 ? 6.367 7.676 2.721 1 92 101 GLU A CA 1
ATOM 738 C C . GLU A 1 101 ? 7.605 6.855 3.061 1 92 101 GLU A C 1
ATOM 740 O O . GLU A 1 101 ? 8.445 7.285 3.855 1 92 101 GLU A O 1
ATOM 745 N N . PHE A 1 102 ? 7.746 5.719 2.408 1 94.06 102 PHE A N 1
ATOM 746 C CA . PHE A 1 102 ? 8.898 4.867 2.66 1 94.06 102 PHE A CA 1
ATOM 747 C C . PHE A 1 102 ? 9.734 4.691 1.396 1 94.06 102 PHE A C 1
ATOM 749 O O . PHE A 1 102 ? 9.227 4.871 0.285 1 94.06 102 PHE A O 1
ATOM 756 N N . SER A 1 103 ? 11 4.34 1.613 1 95.94 103 SER A N 1
ATOM 757 C CA . SER A 1 103 ? 11.891 4.098 0.487 1 95.94 103 SER A CA 1
ATOM 758 C C . SER A 1 103 ? 11.578 2.77 -0.194 1 95.94 103 SER A C 1
ATOM 760 O O . SER A 1 103 ? 10.812 1.962 0.334 1 95.94 103 SER A O 1
ATOM 762 N N . ALA A 1 104 ? 12.203 2.617 -1.389 1 97.38 104 ALA A N 1
ATOM 763 C CA . ALA A 1 104 ? 12.094 1.328 -2.064 1 97.38 104 ALA A CA 1
ATOM 764 C C . ALA A 1 104 ? 12.594 0.196 -1.172 1 97.38 104 ALA A C 1
ATOM 766 O O . ALA A 1 104 ? 11.953 -0.851 -1.068 1 97.38 104 ALA A O 1
ATOM 767 N N . LEU A 1 105 ? 13.672 0.432 -0.518 1 97.75 105 LEU A N 1
ATOM 768 C CA . LEU A 1 105 ? 14.289 -0.545 0.376 1 97.75 105 LEU A CA 1
ATOM 769 C C . LEU A 1 105 ? 13.328 -0.934 1.496 1 97.75 105 LEU A C 1
ATOM 771 O O . LEU A 1 105 ? 13.109 -2.121 1.747 1 97.75 105 LEU A O 1
ATOM 775 N N . GLU A 1 106 ? 12.75 0.038 2.084 1 96.5 106 GLU A N 1
ATOM 776 C CA . GLU A 1 106 ? 11.836 -0.197 3.193 1 96.5 106 GLU A CA 1
ATOM 777 C C . GLU A 1 106 ? 10.555 -0.883 2.715 1 96.5 106 GLU A C 1
ATOM 779 O O . GLU A 1 106 ? 10.039 -1.781 3.383 1 96.5 106 GLU A O 1
ATOM 784 N N . ASN A 1 107 ? 10.023 -0.464 1.621 1 97.62 107 ASN A N 1
ATOM 785 C CA . ASN A 1 107 ? 8.852 -1.103 1.039 1 97.62 107 ASN A CA 1
ATOM 786 C C . ASN A 1 107 ? 9.078 -2.592 0.804 1 97.62 107 ASN A C 1
ATOM 788 O O . ASN A 1 107 ? 8.227 -3.416 1.14 1 97.62 107 ASN A O 1
ATOM 792 N N . VAL A 1 108 ? 10.203 -2.926 0.307 1 98.25 108 VAL A N 1
ATOM 793 C CA . VAL A 1 108 ? 10.508 -4.297 -0.094 1 98.25 108 VAL A CA 1
ATOM 794 C C . VAL A 1 108 ? 10.781 -5.148 1.143 1 98.25 108 VAL A C 1
ATOM 796 O O . VAL A 1 108 ? 10.508 -6.348 1.152 1 98.25 108 VAL A O 1
ATOM 799 N N . ALA A 1 109 ? 11.227 -4.562 2.209 1 97.56 109 ALA A N 1
ATOM 800 C CA . ALA A 1 109 ? 11.609 -5.305 3.408 1 97.56 109 ALA A CA 1
ATOM 801 C C . ALA A 1 109 ? 10.383 -5.664 4.246 1 97.56 109 ALA A C 1
ATOM 803 O O . ALA A 1 109 ? 10.469 -6.496 5.152 1 97.56 109 ALA A O 1
ATOM 804 N N . MET A 1 110 ? 9.281 -5.152 3.939 1 95.75 110 MET A N 1
ATOM 805 C CA . MET A 1 110 ? 8.102 -5.191 4.805 1 95.75 110 MET A CA 1
ATOM 806 C C . MET A 1 110 ? 7.684 -6.633 5.09 1 95.75 110 MET A C 1
ATOM 808 O O . MET A 1 110 ? 7.441 -6.996 6.238 1 95.75 110 MET A O 1
ATOM 812 N N . PRO A 1 111 ? 7.602 -7.473 4.086 1 96.81 111 PRO A N 1
ATOM 813 C CA . PRO A 1 111 ? 7.188 -8.844 4.383 1 96.81 111 PRO A CA 1
ATOM 814 C C . PRO A 1 111 ? 8.102 -9.539 5.391 1 96.81 111 PRO A C 1
ATOM 816 O O . PRO A 1 111 ? 7.629 -10.297 6.242 1 96.81 111 PRO A O 1
ATOM 819 N N . LEU A 1 112 ? 9.336 -9.25 5.352 1 96.88 112 LEU A N 1
ATOM 820 C CA . LEU A 1 112 ? 10.297 -9.852 6.27 1 96.88 112 LEU A CA 1
ATOM 821 C C . LEU A 1 112 ? 10.164 -9.258 7.668 1 96.88 112 LEU A C 1
ATOM 823 O O . LEU A 1 112 ? 10.281 -9.977 8.664 1 96.88 112 LEU A O 1
ATOM 827 N N . LEU A 1 113 ? 9.93 -7.973 7.715 1 93.94 113 LEU A N 1
ATOM 828 C CA . LEU A 1 113 ? 9.758 -7.316 9.008 1 93.94 113 LEU A CA 1
ATOM 829 C C . LEU A 1 113 ? 8.523 -7.855 9.734 1 93.94 113 LEU A C 1
ATOM 831 O O . LEU A 1 113 ? 8.539 -8.016 10.953 1 93.94 113 LEU A O 1
ATOM 835 N N . ILE A 1 114 ? 7.562 -8.18 8.961 1 92.25 114 ILE A N 1
ATOM 836 C CA . ILE A 1 114 ? 6.309 -8.664 9.516 1 92.25 114 ILE A CA 1
ATOM 837 C C . ILE A 1 114 ? 6.508 -10.07 10.086 1 92.25 114 ILE A C 1
ATOM 839 O O . ILE A 1 114 ? 5.938 -10.414 11.117 1 92.25 114 ILE A O 1
ATOM 843 N N . ARG A 1 115 ? 7.328 -10.93 9.461 1 90.06 115 ARG A N 1
ATOM 844 C CA . ARG A 1 115 ? 7.496 -12.297 9.945 1 90.06 115 ARG A CA 1
ATOM 845 C C . ARG A 1 115 ? 8.641 -12.375 10.953 1 90.06 115 ARG A C 1
ATOM 847 O O . ARG A 1 115 ? 9.164 -13.461 11.219 1 90.06 115 ARG A O 1
ATOM 854 N N . ARG A 1 116 ? 9.211 -11.352 11.508 1 87.19 116 ARG A N 1
ATOM 855 C CA . ARG A 1 116 ? 10.086 -11.266 12.672 1 87.19 116 ARG A CA 1
ATOM 856 C C . ARG A 1 116 ? 11.547 -11.375 12.266 1 87.19 116 ARG A C 1
ATOM 858 O O . ARG A 1 116 ? 12.398 -11.758 13.078 1 87.19 116 ARG A O 1
ATOM 865 N N . THR A 1 117 ? 11.734 -11.203 11.031 1 91.75 117 THR A N 1
ATOM 866 C CA . THR A 1 117 ? 13.133 -11.109 10.633 1 91.75 117 THR A CA 1
ATOM 867 C C . THR A 1 117 ? 13.773 -9.852 11.219 1 91.75 117 THR A C 1
ATOM 869 O O . THR A 1 117 ? 13.164 -8.781 11.219 1 91.75 117 THR A O 1
ATOM 872 N N . GLU A 1 118 ? 14.969 -10.031 11.711 1 91.75 118 GLU A N 1
ATOM 873 C CA . GLU A 1 118 ? 15.68 -8.875 12.25 1 91.75 118 GLU A CA 1
ATOM 874 C C . GLU A 1 118 ? 15.859 -7.793 11.188 1 91.75 118 GLU A C 1
ATOM 876 O O . GLU A 1 118 ? 16.141 -8.094 10.023 1 91.75 118 GLU A O 1
ATOM 881 N N . ARG A 1 119 ? 15.719 -6.555 11.562 1 91.31 119 ARG A N 1
ATOM 882 C CA . ARG A 1 119 ? 15.641 -5.422 10.641 1 91.31 119 ARG A CA 1
ATOM 883 C C . ARG A 1 119 ? 16.859 -5.375 9.734 1 91.31 119 ARG A C 1
ATOM 885 O O . ARG A 1 119 ? 16.734 -5.203 8.523 1 91.31 119 ARG A O 1
ATOM 892 N N . HIS A 1 120 ? 18.047 -5.52 10.312 1 93.56 120 HIS A N 1
ATOM 893 C CA . HIS A 1 120 ? 19.266 -5.434 9.516 1 93.56 120 HIS A CA 1
ATOM 894 C C . HIS A 1 120 ? 19.297 -6.52 8.445 1 93.56 120 HIS A C 1
ATOM 896 O O . HIS A 1 120 ? 19.625 -6.246 7.289 1 93.56 120 HIS A O 1
ATOM 902 N N . ALA A 1 121 ? 18.938 -7.715 8.836 1 96.25 121 ALA A N 1
ATOM 903 C CA . ALA A 1 121 ? 18.891 -8.828 7.895 1 96.25 121 ALA A CA 1
ATOM 904 C C . ALA A 1 121 ? 17.812 -8.609 6.832 1 96.25 121 ALA A C 1
ATOM 906 O O . ALA A 1 121 ? 18.031 -8.914 5.656 1 96.25 121 ALA A O 1
ATOM 907 N N . ALA A 1 122 ? 16.672 -8.086 7.246 1 96.81 122 ALA A N 1
ATOM 908 C CA . ALA A 1 122 ? 15.57 -7.816 6.328 1 96.81 122 ALA A CA 1
ATOM 909 C C . ALA A 1 122 ? 15.977 -6.789 5.273 1 96.81 122 ALA A C 1
ATOM 911 O O . ALA A 1 122 ? 15.727 -6.984 4.082 1 96.81 122 ALA A O 1
ATOM 912 N N . LEU A 1 123 ? 16.656 -5.73 5.699 1 96.44 123 LEU A N 1
ATOM 913 C CA . LEU A 1 123 ? 17.062 -4.676 4.781 1 96.44 123 LEU A CA 1
ATOM 914 C C . LEU A 1 123 ? 18.172 -5.168 3.848 1 96.44 123 LEU A C 1
ATOM 916 O O . LEU A 1 123 ? 18.203 -4.801 2.672 1 96.44 123 LEU A O 1
ATOM 920 N N . ALA A 1 124 ? 19.016 -5.977 4.387 1 97.94 124 ALA A N 1
ATOM 921 C CA . ALA A 1 124 ? 20.078 -6.535 3.553 1 97.94 124 ALA A CA 1
ATOM 922 C C . ALA A 1 124 ? 19.5 -7.41 2.443 1 97.94 124 ALA A C 1
ATOM 924 O O . ALA A 1 124 ? 19.906 -7.297 1.282 1 97.94 124 ALA A O 1
ATOM 925 N N . LYS A 1 125 ? 18.578 -8.227 2.822 1 98.06 125 LYS A N 1
ATOM 926 C CA . LYS A 1 125 ? 17.938 -9.086 1.835 1 98.06 125 LYS A CA 1
ATOM 927 C C . LYS A 1 125 ? 17.156 -8.258 0.815 1 98.06 125 LYS A C 1
ATOM 929 O O . LYS A 1 125 ? 17.188 -8.555 -0.382 1 98.06 125 LYS A O 1
ATOM 934 N N . ALA A 1 126 ? 16.469 -7.289 1.271 1 98.38 126 ALA A N 1
ATOM 935 C CA . ALA A 1 126 ? 15.727 -6.391 0.388 1 98.38 126 ALA A CA 1
ATOM 936 C C . ALA A 1 126 ? 16.656 -5.707 -0.608 1 98.38 126 ALA A C 1
ATOM 938 O O . ALA A 1 126 ? 16.328 -5.59 -1.792 1 98.38 126 ALA A O 1
ATOM 939 N N . ALA A 1 127 ? 17.766 -5.277 -0.126 1 98.44 127 ALA A N 1
ATOM 940 C CA . ALA A 1 127 ? 18.75 -4.641 -0.998 1 98.44 127 ALA A CA 1
ATOM 941 C C . ALA A 1 127 ? 19.234 -5.609 -2.076 1 98.44 127 ALA A C 1
ATOM 943 O O . ALA A 1 127 ? 19.375 -5.227 -3.24 1 98.44 127 ALA A O 1
ATOM 944 N N . GLU A 1 128 ? 19.438 -6.801 -1.666 1 98.06 128 GLU A N 1
ATOM 945 C CA . GLU A 1 128 ? 19.875 -7.836 -2.602 1 98.06 128 GLU A CA 1
ATOM 946 C C . GLU A 1 128 ? 18.844 -8.055 -3.703 1 98.06 128 GLU A C 1
ATOM 948 O O . GLU A 1 128 ? 19.188 -8.07 -4.887 1 98.06 128 GLU A O 1
ATOM 953 N N . ILE A 1 129 ? 17.609 -8.164 -3.352 1 97.62 129 ILE A N 1
ATOM 954 C CA . ILE A 1 129 ? 16.547 -8.453 -4.312 1 97.62 129 ILE A CA 1
ATOM 955 C C . ILE A 1 129 ? 16.312 -7.238 -5.203 1 97.62 129 ILE A C 1
ATOM 957 O O . ILE A 1 129 ? 16.109 -7.379 -6.414 1 97.62 129 ILE A O 1
ATOM 961 N N . LEU A 1 130 ? 16.359 -6.074 -4.629 1 98.44 130 LEU A N 1
ATOM 962 C CA . LEU A 1 130 ? 16.219 -4.855 -5.418 1 98.44 130 LEU A CA 1
ATOM 963 C C . LEU A 1 130 ? 17.328 -4.766 -6.465 1 98.44 130 LEU A C 1
ATOM 965 O O . LEU A 1 130 ? 17.078 -4.375 -7.605 1 98.44 130 LEU A O 1
ATOM 969 N N . THR A 1 131 ? 18.516 -5.078 -6.059 1 98 131 THR A N 1
ATOM 970 C CA . THR A 1 131 ? 19.641 -5.078 -6.988 1 98 131 THR A CA 1
ATOM 971 C C . THR A 1 131 ? 19.422 -6.09 -8.109 1 98 131 THR A C 1
ATOM 973 O O . THR A 1 131 ? 19.672 -5.797 -9.281 1 98 131 THR A O 1
ATOM 976 N N . ALA A 1 132 ? 18.906 -7.191 -7.785 1 96.06 132 ALA A N 1
ATOM 977 C CA . ALA A 1 132 ? 18.656 -8.258 -8.758 1 96.06 132 ALA A CA 1
ATOM 978 C C . ALA A 1 132 ? 17.641 -7.816 -9.805 1 96.06 132 ALA A C 1
ATOM 980 O O . ALA A 1 132 ? 17.672 -8.281 -10.945 1 96.06 132 ALA A O 1
ATOM 981 N N . VAL A 1 133 ? 16.75 -6.891 -9.43 1 95.94 133 VAL A N 1
ATOM 982 C CA . VAL A 1 133 ? 15.766 -6.434 -10.398 1 95.94 133 VAL A CA 1
ATOM 983 C C . VAL A 1 133 ? 16.219 -5.117 -11.023 1 95.94 133 VAL A C 1
ATOM 985 O O . VAL A 1 133 ? 15.414 -4.398 -11.617 1 95.94 133 VAL A O 1
ATOM 988 N N . GLY A 1 134 ? 17.391 -4.703 -10.766 1 96.12 134 GLY A N 1
ATOM 989 C CA . GLY A 1 134 ? 17.984 -3.572 -11.453 1 96.12 134 GLY A CA 1
ATOM 990 C C . GLY A 1 134 ? 17.781 -2.256 -10.727 1 96.12 134 GLY A C 1
ATOM 991 O O . GLY A 1 134 ? 17.844 -1.187 -11.336 1 96.12 134 GLY A O 1
ATOM 992 N N . LEU A 1 135 ? 17.547 -2.35 -9.383 1 97.38 135 LEU A N 1
ATOM 993 C CA . LEU A 1 135 ? 17.266 -1.125 -8.641 1 97.38 135 LEU A CA 1
ATOM 994 C C . LEU A 1 135 ? 18.266 -0.914 -7.52 1 97.38 135 LEU A C 1
ATOM 996 O O . LEU A 1 135 ? 17.969 -0.265 -6.516 1 97.38 135 LEU A O 1
ATOM 1000 N N . GLY A 1 136 ? 19.438 -1.48 -7.66 1 97.25 136 GLY A N 1
ATOM 1001 C CA . GLY A 1 136 ? 20.469 -1.311 -6.66 1 97.25 136 GLY A CA 1
ATOM 1002 C C . GLY A 1 136 ? 20.859 0.14 -6.445 1 97.25 136 GLY A C 1
ATOM 1003 O O . GLY A 1 136 ? 21.281 0.52 -5.348 1 97.25 136 GLY A O 1
ATOM 1004 N N . HIS A 1 137 ? 20.703 0.942 -7.441 1 95.94 137 HIS A N 1
ATOM 1005 C CA . HIS A 1 137 ? 21.062 2.354 -7.383 1 95.94 137 HIS A CA 1
ATOM 1006 C C . HIS A 1 137 ? 19.906 3.201 -6.891 1 95.94 137 HIS A C 1
ATOM 1008 O O . HIS A 1 137 ? 20.016 4.426 -6.797 1 95.94 137 HIS A O 1
ATOM 1014 N N . ARG A 1 138 ? 18.734 2.572 -6.52 1 94.81 138 ARG A N 1
ATOM 1015 C CA . ARG A 1 138 ? 17.516 3.291 -6.141 1 94.81 138 ARG A CA 1
ATOM 1016 C C . ARG A 1 138 ? 17.047 2.865 -4.758 1 94.81 138 ARG A C 1
ATOM 1018 O O . ARG A 1 138 ? 15.875 3.059 -4.41 1 94.81 138 ARG A O 1
ATOM 1025 N N . LEU A 1 139 ? 17.844 2.324 -3.959 1 96.19 139 LEU A N 1
ATOM 1026 C CA . LEU A 1 139 ? 17.438 1.712 -2.697 1 96.19 139 LEU A CA 1
ATOM 1027 C C . LEU A 1 139 ? 16.734 2.725 -1.805 1 96.19 139 LEU A C 1
ATOM 1029 O O . LEU A 1 139 ? 15.672 2.426 -1.241 1 96.19 139 LEU A O 1
ATOM 1033 N N . GLU A 1 140 ? 17.234 3.912 -1.764 1 94.06 140 GLU A N 1
ATOM 1034 C CA . GLU A 1 140 ? 16.75 4.883 -0.791 1 94.06 140 GLU A CA 1
ATOM 1035 C C . GLU A 1 140 ? 15.719 5.824 -1.42 1 94.06 140 GLU A C 1
ATOM 1037 O O . GLU A 1 140 ? 15.18 6.699 -0.744 1 94.06 140 GLU A O 1
ATOM 1042 N N . HIS A 1 141 ? 15.422 5.656 -2.674 1 93.69 141 HIS A N 1
ATOM 1043 C CA . HIS A 1 141 ? 14.445 6.5 -3.357 1 93.69 141 HIS A CA 1
ATOM 1044 C C . HIS A 1 141 ? 13.023 6.148 -2.939 1 93.69 141 HIS A C 1
ATOM 1046 O O . HIS A 1 141 ? 12.703 4.977 -2.74 1 93.69 141 HIS A O 1
ATOM 1052 N N . ARG A 1 142 ? 12.258 7.125 -2.861 1 93.5 142 ARG A N 1
ATOM 1053 C CA . ARG A 1 142 ? 10.836 6.918 -2.635 1 93.5 142 ARG A CA 1
ATOM 1054 C C . ARG A 1 142 ? 10.109 6.645 -3.945 1 93.5 142 ARG A C 1
ATOM 1056 O O . ARG A 1 142 ? 10.609 6.973 -5.023 1 93.5 142 ARG A O 1
ATOM 1063 N N . PRO A 1 143 ? 8.906 6.008 -3.83 1 93.5 143 PRO A N 1
ATOM 1064 C CA . PRO A 1 143 ? 8.141 5.672 -5.035 1 93.5 143 PRO A CA 1
ATOM 1065 C C . PRO A 1 143 ? 7.918 6.879 -5.941 1 93.5 143 PRO A C 1
ATOM 1067 O O . PRO A 1 143 ? 7.969 6.754 -7.168 1 93.5 143 PRO A O 1
ATOM 1070 N N . GLY A 1 144 ? 7.766 8.031 -5.395 1 89.5 144 GLY A N 1
ATOM 1071 C CA . GLY A 1 144 ? 7.559 9.227 -6.195 1 89.5 144 GLY A CA 1
ATOM 1072 C C . GLY A 1 144 ? 8.766 9.602 -7.027 1 89.5 144 GLY A C 1
ATOM 1073 O O . GLY A 1 144 ? 8.656 10.391 -7.969 1 89.5 144 GLY A O 1
ATOM 1074 N N . GLU A 1 145 ? 9.859 9.086 -6.75 1 90.81 145 GLU A N 1
ATOM 1075 C CA . GLU A 1 145 ? 11.117 9.383 -7.434 1 90.81 145 GLU A CA 1
ATOM 1076 C C . GLU A 1 145 ? 11.469 8.297 -8.445 1 90.81 145 GLU A C 1
ATOM 1078 O O . GLU A 1 145 ? 12.531 8.344 -9.062 1 90.81 145 GLU A O 1
ATOM 1083 N N . LEU A 1 146 ? 10.625 7.328 -8.602 1 93.25 146 LEU A N 1
ATOM 1084 C CA . LEU A 1 146 ? 10.844 6.195 -9.5 1 93.25 146 LEU A CA 1
ATOM 1085 C C . LEU A 1 146 ? 9.953 6.301 -10.734 1 93.25 146 LEU A C 1
ATOM 1087 O O . LEU A 1 146 ? 8.844 6.828 -10.664 1 93.25 146 LEU A O 1
ATOM 1091 N N . SER A 1 147 ? 10.5 5.781 -11.844 1 92.31 147 SER A N 1
ATOM 1092 C CA . SER A 1 147 ? 9.656 5.66 -13.023 1 92.31 147 SER A CA 1
ATOM 1093 C C . SER A 1 147 ? 8.609 4.57 -12.852 1 92.31 147 SER A C 1
ATOM 1095 O O . SER A 1 147 ? 8.656 3.801 -11.883 1 92.31 147 SER A O 1
ATOM 1097 N N . GLY A 1 148 ? 7.66 4.512 -13.719 1 91.88 148 GLY A N 1
ATOM 1098 C CA . GLY A 1 148 ? 6.645 3.471 -13.664 1 91.88 148 GLY A CA 1
ATOM 1099 C C . GLY A 1 148 ? 7.23 2.07 -13.648 1 91.88 148 GLY A C 1
ATOM 1100 O O . GLY A 1 148 ? 6.848 1.242 -12.82 1 91.88 148 GLY A O 1
ATOM 1101 N N . GLY A 1 149 ? 8.141 1.858 -14.57 1 94.06 149 GLY A N 1
ATOM 1102 C CA . GLY A 1 149 ? 8.812 0.57 -14.633 1 94.06 149 GLY A CA 1
ATOM 1103 C C . GLY A 1 149 ? 9.609 0.247 -13.383 1 94.06 149 GLY A C 1
ATOM 1104 O O . GLY A 1 149 ? 9.633 -0.902 -12.938 1 94.06 149 GLY A O 1
ATOM 1105 N N . GLU A 1 150 ? 10.234 1.283 -12.82 1 96.12 150 GLU A N 1
ATOM 1106 C CA . GLU A 1 150 ? 11.008 1.091 -11.602 1 96.12 150 GLU A CA 1
ATOM 1107 C C . GLU A 1 150 ? 10.102 0.75 -10.422 1 96.12 150 GLU A C 1
ATOM 1109 O O . GLU A 1 150 ? 10.438 -0.106 -9.602 1 96.12 150 GLU A O 1
ATOM 1114 N N . ARG A 1 151 ? 8.945 1.38 -10.367 1 96.81 151 ARG A N 1
ATOM 1115 C CA . ARG A 1 151 ? 7.996 1.087 -9.297 1 96.81 151 ARG A CA 1
ATOM 1116 C C . ARG A 1 151 ? 7.512 -0.356 -9.383 1 96.81 151 ARG A C 1
ATOM 1118 O O . ARG A 1 151 ? 7.43 -1.048 -8.359 1 96.81 151 ARG A O 1
ATOM 1125 N N . GLN A 1 152 ? 7.242 -0.76 -10.531 1 96.5 152 GLN A N 1
ATOM 1126 C CA . GLN A 1 152 ? 6.758 -2.125 -10.703 1 96.5 152 GLN A CA 1
ATOM 1127 C C . GLN A 1 152 ? 7.844 -3.143 -10.375 1 96.5 152 GLN A C 1
ATOM 1129 O O . GLN A 1 152 ? 7.566 -4.188 -9.781 1 96.5 152 GLN A O 1
ATOM 1134 N N . ARG A 1 153 ? 9.055 -2.834 -10.781 1 97.31 153 ARG A N 1
ATOM 1135 C CA . ARG A 1 153 ? 10.156 -3.717 -10.422 1 97.31 153 ARG A CA 1
ATOM 1136 C C . ARG A 1 153 ? 10.344 -3.781 -8.914 1 97.31 153 ARG A C 1
ATOM 1138 O O . ARG A 1 153 ? 10.641 -4.848 -8.359 1 97.31 153 ARG A O 1
ATOM 1145 N N . ALA A 1 154 ? 10.133 -2.666 -8.234 1 98.06 154 ALA A N 1
ATOM 1146 C CA . ALA A 1 154 ? 10.195 -2.668 -6.777 1 98.06 154 ALA A CA 1
ATOM 1147 C C . ALA A 1 154 ? 9.086 -3.535 -6.188 1 98.06 154 ALA A C 1
ATOM 1149 O O . ALA A 1 154 ? 9.305 -4.25 -5.207 1 98.06 154 ALA A O 1
ATOM 1150 N N . ALA A 1 155 ? 7.934 -3.465 -6.766 1 97.62 155 ALA A N 1
ATOM 1151 C CA . ALA A 1 155 ? 6.82 -4.297 -6.316 1 97.62 155 ALA A CA 1
ATOM 1152 C C . ALA A 1 155 ? 7.129 -5.777 -6.512 1 97.62 155 ALA A C 1
ATOM 1154 O O . ALA A 1 155 ? 6.805 -6.605 -5.656 1 97.62 155 ALA A O 1
ATOM 1155 N N . ILE A 1 156 ? 7.715 -6.086 -7.609 1 97.44 156 ILE A N 1
ATOM 1156 C CA . ILE A 1 156 ? 8.133 -7.457 -7.875 1 97.44 156 ILE A CA 1
ATOM 1157 C C . ILE A 1 156 ? 9.172 -7.891 -6.836 1 97.44 156 ILE A C 1
ATOM 1159 O O . ILE A 1 156 ? 9.094 -9 -6.297 1 97.44 156 ILE A O 1
ATOM 1163 N N . ALA A 1 157 ? 10.094 -6.992 -6.543 1 98.19 157 ALA A N 1
ATOM 1164 C CA . ALA A 1 157 ? 11.102 -7.277 -5.52 1 98.19 157 ALA A CA 1
ATOM 1165 C C . ALA A 1 157 ? 10.445 -7.566 -4.176 1 98.19 157 ALA A C 1
ATOM 1167 O O . ALA A 1 157 ? 10.828 -8.516 -3.482 1 98.19 157 ALA A O 1
ATOM 1168 N N . ARG A 1 158 ? 9.469 -6.797 -3.846 1 98 158 ARG A N 1
ATOM 1169 C CA . ARG A 1 158 ? 8.766 -7 -2.584 1 98 158 ARG A CA 1
ATOM 1170 C C . ARG A 1 158 ? 8.109 -8.375 -2.539 1 98 158 ARG A C 1
ATOM 1172 O O . ARG A 1 158 ? 8.109 -9.039 -1.499 1 98 158 ARG A O 1
ATOM 1179 N N . ALA A 1 159 ? 7.586 -8.766 -3.625 1 97.81 159 ALA A N 1
ATOM 1180 C CA . ALA A 1 159 ? 6.898 -10.047 -3.709 1 97.81 159 ALA A CA 1
ATOM 1181 C C . ALA A 1 159 ? 7.879 -11.211 -3.588 1 97.81 159 ALA A C 1
ATOM 1183 O O . ALA A 1 159 ? 7.516 -12.297 -3.125 1 97.81 159 ALA A O 1
ATOM 1184 N N . LEU A 1 160 ? 9.133 -10.992 -3.898 1 97.69 160 LEU A N 1
ATOM 1185 C CA . LEU A 1 160 ? 10.109 -12.062 -4 1 97.69 160 LEU A CA 1
ATOM 1186 C C . LEU A 1 160 ? 10.992 -12.117 -2.756 1 97.69 160 LEU A C 1
ATOM 1188 O O . LEU A 1 160 ? 11.703 -13.102 -2.529 1 97.69 160 LEU A O 1
ATOM 1192 N N . VAL A 1 161 ? 10.938 -11.117 -1.987 1 97.62 161 VAL A N 1
ATOM 1193 C CA . VAL A 1 161 ? 11.945 -10.891 -0.956 1 97.62 161 VAL A CA 1
ATOM 1194 C C . VAL A 1 161 ? 11.883 -12.008 0.082 1 97.62 161 VAL A C 1
ATOM 1196 O O . VAL A 1 161 ? 12.898 -12.367 0.683 1 97.62 161 VAL A O 1
ATOM 1199 N N . SER A 1 162 ? 10.734 -12.625 0.251 1 96.06 162 SER A N 1
ATOM 1200 C CA . SER A 1 162 ? 10.539 -13.625 1.289 1 96.06 162 SER A CA 1
ATOM 1201 C C . SER A 1 162 ? 10.898 -15.023 0.783 1 96.06 162 SER A C 1
ATOM 1203 O O . SER A 1 162 ? 10.719 -16.016 1.491 1 96.06 162 SER A O 1
ATOM 1205 N N . ASP A 1 163 ? 11.391 -15.078 -0.434 1 95.75 163 ASP A N 1
ATOM 1206 C CA . ASP A 1 163 ? 11.656 -16.359 -1.071 1 95.75 163 ASP A CA 1
ATOM 1207 C C . ASP A 1 163 ? 10.414 -17.25 -1.063 1 95.75 163 ASP A C 1
ATOM 1209 O O . ASP A 1 163 ? 10.469 -18.391 -0.594 1 95.75 163 ASP A O 1
ATOM 1213 N N . PRO A 1 164 ? 9.367 -16.766 -1.658 1 97.75 164 PRO A N 1
ATOM 1214 C CA . PRO A 1 164 ? 8.102 -17.5 -1.621 1 97.75 164 PRO A CA 1
ATOM 1215 C C . PRO A 1 164 ? 8.125 -18.766 -2.48 1 97.75 164 PRO A C 1
ATOM 1217 O O . PRO A 1 164 ? 9.008 -18.922 -3.332 1 97.75 164 PRO A O 1
ATOM 1220 N N . SER A 1 165 ? 7.172 -19.625 -2.182 1 97.62 165 SER A N 1
ATOM 1221 C CA . SER A 1 165 ? 7.008 -20.828 -3 1 97.62 165 SER A CA 1
ATOM 1222 C C . SER A 1 165 ? 6.254 -20.516 -4.289 1 97.62 165 SER A C 1
ATOM 1224 O O . SER A 1 165 ? 6.441 -21.203 -5.301 1 97.62 165 SER A O 1
ATOM 1226 N N . CYS A 1 166 ? 5.449 -19.516 -4.199 1 98.12 166 CYS A N 1
ATOM 1227 C CA . CYS A 1 166 ? 4.629 -19.156 -5.352 1 98.12 166 CYS A CA 1
ATOM 1228 C C . CYS A 1 166 ? 4.336 -17.672 -5.367 1 98.12 166 CYS A C 1
ATOM 1230 O O . CYS A 1 166 ? 4.043 -17.078 -4.328 1 98.12 166 CYS A O 1
ATOM 1232 N N . LEU A 1 167 ? 4.387 -17.094 -6.547 1 98.19 167 LEU A N 1
ATOM 1233 C CA . LEU A 1 167 ? 3.98 -15.719 -6.762 1 98.19 167 LEU A CA 1
ATOM 1234 C C . LEU A 1 167 ? 2.621 -15.648 -7.453 1 98.19 167 LEU A C 1
ATOM 1236 O O . LEU A 1 167 ? 2.357 -16.406 -8.391 1 98.19 167 LEU A O 1
ATOM 1240 N N . LEU A 1 168 ? 1.759 -14.812 -6.938 1 98.25 168 LEU A N 1
ATOM 1241 C CA . LEU A 1 168 ? 0.48 -14.5 -7.562 1 98.25 168 LEU A CA 1
ATOM 1242 C C . LEU A 1 168 ? 0.486 -13.078 -8.125 1 98.25 168 LEU A C 1
ATOM 1244 O O . LEU A 1 168 ? 0.656 -12.117 -7.379 1 98.25 168 LEU A O 1
ATOM 1248 N N . ALA A 1 169 ? 0.308 -12.953 -9.391 1 97.88 169 ALA A N 1
ATOM 1249 C CA . ALA A 1 169 ? 0.412 -11.648 -10.039 1 97.88 169 ALA A CA 1
ATOM 1250 C C . ALA A 1 169 ? -0.878 -11.305 -10.781 1 97.88 169 ALA A C 1
ATOM 1252 O O . ALA A 1 169 ? -1.339 -12.062 -11.633 1 97.88 169 ALA A O 1
ATOM 1253 N N . ASP A 1 170 ? -1.46 -10.211 -10.43 1 96.12 170 ASP A N 1
ATOM 1254 C CA . ASP A 1 170 ? -2.676 -9.703 -11.055 1 96.12 170 ASP A CA 1
ATOM 1255 C C . ASP A 1 170 ? -2.363 -8.547 -12 1 96.12 170 ASP A C 1
ATOM 1257 O O . ASP A 1 170 ? -2.211 -7.406 -11.562 1 96.12 170 ASP A O 1
ATOM 1261 N N . GLU A 1 171 ? -2.277 -8.844 -13.25 1 94.81 171 GLU A N 1
ATOM 1262 C CA . GLU A 1 171 ? -1.943 -7.863 -14.281 1 94.81 171 GLU A CA 1
ATOM 1263 C C . GLU A 1 171 ? -0.716 -7.047 -13.891 1 94.81 171 GLU A C 1
ATOM 1265 O O . GLU A 1 171 ? -0.764 -5.812 -13.883 1 94.81 171 GLU A O 1
ATOM 1270 N N . PRO A 1 172 ? 0.399 -7.695 -13.742 1 95.25 172 PRO A N 1
ATOM 1271 C CA . PRO A 1 172 ? 1.551 -7.039 -13.117 1 95.25 172 PRO A CA 1
ATOM 1272 C C . PRO A 1 172 ? 2.133 -5.922 -13.984 1 95.25 172 PRO A C 1
ATOM 1274 O O . PRO A 1 172 ? 2.889 -5.086 -13.484 1 95.25 172 PRO A O 1
ATOM 1277 N N . THR A 1 173 ? 1.816 -5.883 -15.227 1 93.62 173 THR A N 1
ATOM 1278 C CA . THR A 1 173 ? 2.383 -4.848 -16.078 1 93.62 173 THR A CA 1
ATOM 1279 C C . THR A 1 173 ? 1.28 -4.059 -16.781 1 93.62 173 THR A C 1
ATOM 1281 O O . THR A 1 173 ? 1.517 -3.434 -17.812 1 93.62 173 THR A O 1
ATOM 1284 N N . GLY A 1 174 ? 0.113 -4.113 -16.266 1 89.5 174 GLY A N 1
ATOM 1285 C CA . GLY A 1 174 ? -1.053 -3.529 -16.922 1 89.5 174 GLY A CA 1
ATOM 1286 C C . GLY A 1 174 ? -0.99 -2.016 -17 1 89.5 174 GLY A C 1
ATOM 1287 O O . GLY A 1 174 ? -1.639 -1.409 -17.859 1 89.5 174 GLY A O 1
ATOM 1288 N N . ASN A 1 175 ? -0.24 -1.395 -16.219 1 88.94 175 ASN A N 1
ATOM 1289 C CA . ASN A 1 175 ? -0.19 0.063 -16.172 1 88.94 175 ASN A CA 1
ATOM 1290 C C . ASN A 1 175 ? 1.033 0.604 -16.906 1 88.94 175 ASN A C 1
ATOM 1292 O O . ASN A 1 175 ? 1.312 1.804 -16.859 1 88.94 175 ASN A O 1
ATOM 1296 N N . LEU A 1 176 ? 1.725 -0.225 -17.562 1 91.69 176 LEU A N 1
ATOM 1297 C CA . LEU A 1 176 ? 2.967 0.17 -18.219 1 91.69 176 LEU A CA 1
ATOM 1298 C C . LEU A 1 176 ? 2.793 0.207 -19.734 1 91.69 176 LEU A C 1
ATOM 1300 O O . LEU A 1 176 ? 1.921 -0.474 -20.281 1 91.69 176 LEU A O 1
ATOM 1304 N N . ASP A 1 177 ? 3.604 1.063 -20.328 1 90.62 177 ASP A N 1
ATOM 1305 C CA . ASP A 1 177 ? 3.648 0.993 -21.781 1 90.62 177 ASP A CA 1
ATOM 1306 C C . ASP A 1 177 ? 4.184 -0.358 -22.25 1 90.62 177 ASP A C 1
ATOM 1308 O O . ASP A 1 177 ? 4.863 -1.057 -21.5 1 90.62 177 ASP A O 1
ATOM 1312 N N . SER A 1 178 ? 3.912 -0.639 -23.484 1 90.56 178 SER A N 1
ATOM 1313 C CA . SER A 1 178 ? 4.164 -1.975 -24.016 1 90.56 178 SER A CA 1
ATOM 1314 C C . SER A 1 178 ? 5.637 -2.352 -23.906 1 90.56 178 SER A C 1
ATOM 1316 O O . SER A 1 178 ? 5.965 -3.475 -23.516 1 90.56 178 SER A O 1
ATOM 1318 N N . HIS A 1 179 ? 6.426 -1.49 -24.266 1 92.19 179 HIS A N 1
ATOM 1319 C CA . HIS A 1 179 ? 7.852 -1.787 -24.219 1 92.19 179 HIS A CA 1
ATOM 1320 C C . HIS A 1 179 ? 8.312 -2.037 -22.781 1 92.19 179 HIS A C 1
ATOM 1322 O O . HIS A 1 179 ? 8.953 -3.053 -22.5 1 92.19 179 HIS A O 1
ATOM 1328 N N . THR A 1 180 ? 7.992 -1.174 -21.891 1 93 180 THR A N 1
ATOM 1329 C CA . THR A 1 180 ? 8.359 -1.313 -20.484 1 93 180 THR A CA 1
ATOM 1330 C C . THR A 1 180 ? 7.73 -2.562 -19.875 1 93 180 THR A C 1
ATOM 1332 O O . THR A 1 180 ? 8.367 -3.27 -19.094 1 93 180 THR A O 1
ATOM 1335 N N . ALA A 1 181 ? 6.512 -2.76 -20.281 1 93.69 181 ALA A N 1
ATOM 1336 C CA . ALA A 1 181 ? 5.801 -3.939 -19.797 1 93.69 181 ALA A CA 1
ATOM 1337 C C . ALA A 1 181 ? 6.547 -5.219 -20.156 1 93.69 181 ALA A C 1
ATOM 1339 O O . ALA A 1 181 ? 6.719 -6.102 -19.312 1 93.69 181 ALA A O 1
ATOM 1340 N N . SER A 1 182 ? 6.969 -5.285 -21.344 1 93.56 182 SER A N 1
ATOM 1341 C CA . SER A 1 182 ? 7.695 -6.461 -21.812 1 93.56 182 SER A CA 1
ATOM 1342 C C . SER A 1 182 ? 8.977 -6.668 -21.016 1 93.56 182 SER A C 1
ATOM 1344 O O . SER A 1 182 ? 9.289 -7.789 -20.625 1 93.56 182 SER A O 1
ATOM 1346 N N . VAL A 1 183 ? 9.641 -5.613 -20.766 1 93.94 183 VAL A N 1
ATOM 1347 C CA . VAL A 1 183 ? 10.906 -5.672 -20.031 1 93.94 183 VAL A CA 1
ATOM 1348 C C . VAL A 1 183 ? 10.656 -6.125 -18.594 1 93.94 183 VAL A C 1
ATOM 1350 O O . VAL A 1 183 ? 11.32 -7.047 -18.109 1 93.94 183 VAL A O 1
ATOM 1353 N N . VAL A 1 184 ? 9.711 -5.531 -18 1 94.62 184 VAL A N 1
ATOM 1354 C CA . VAL A 1 184 ? 9.422 -5.824 -16.609 1 94.62 184 VAL A CA 1
ATOM 1355 C C . VAL A 1 184 ? 8.898 -7.254 -16.469 1 94.62 184 VAL A C 1
ATOM 1357 O O . VAL A 1 184 ? 9.289 -7.98 -15.555 1 94.62 184 VAL A O 1
ATOM 1360 N N . PHE A 1 185 ? 8.078 -7.691 -17.359 1 94.94 185 PHE A N 1
ATOM 1361 C CA . PHE A 1 185 ? 7.555 -9.055 -17.312 1 94.94 185 PHE A CA 1
ATOM 1362 C C . PHE A 1 185 ? 8.664 -10.07 -17.547 1 94.94 185 PHE A C 1
ATOM 1364 O O . PHE A 1 185 ? 8.711 -11.109 -16.891 1 94.94 185 PHE A O 1
ATOM 1371 N N . GLY A 1 186 ? 9.438 -9.766 -18.484 1 94.62 186 GLY A N 1
ATOM 1372 C CA . GLY A 1 186 ? 10.594 -10.625 -18.703 1 94.62 186 GLY A CA 1
ATOM 1373 C C . GLY A 1 186 ? 11.453 -10.797 -17.453 1 94.62 186 GLY A C 1
ATOM 1374 O O . GLY A 1 186 ? 11.883 -11.906 -17.141 1 94.62 186 GLY A O 1
ATOM 1375 N N . LEU A 1 187 ? 11.664 -9.703 -16.828 1 94.62 187 LEU A N 1
ATOM 1376 C CA . LEU A 1 187 ? 12.422 -9.734 -15.594 1 94.62 187 LEU A CA 1
ATOM 1377 C C . LEU A 1 187 ? 11.719 -10.609 -14.547 1 94.62 187 LEU A C 1
ATOM 1379 O O . LEU A 1 187 ? 12.367 -11.391 -13.852 1 94.62 187 LEU A O 1
ATOM 1383 N N . LEU A 1 188 ? 10.477 -10.492 -14.43 1 95.88 188 LEU A N 1
ATOM 1384 C CA . LEU A 1 188 ? 9.68 -11.289 -13.5 1 95.88 188 LEU A CA 1
ATOM 1385 C C . LEU A 1 188 ? 9.859 -12.781 -13.781 1 95.88 188 LEU A C 1
ATOM 1387 O O . LEU A 1 188 ? 10.18 -13.555 -12.875 1 95.88 188 LEU A O 1
ATOM 1391 N N . ILE A 1 189 ? 9.711 -13.141 -15.016 1 95.75 189 ILE A N 1
ATOM 1392 C CA . ILE A 1 189 ? 9.836 -14.539 -15.414 1 95.75 189 ILE A CA 1
ATOM 1393 C C . ILE A 1 189 ? 11.242 -15.039 -15.125 1 95.75 189 ILE A C 1
ATOM 1395 O O . ILE A 1 189 ? 11.422 -16.125 -14.57 1 95.75 189 ILE A O 1
ATOM 1399 N N . GLU A 1 190 ? 12.172 -14.234 -15.477 1 95.31 190 GLU A N 1
ATOM 1400 C CA . GLU A 1 190 ? 13.562 -14.594 -15.234 1 95.31 190 GLU A CA 1
ATOM 1401 C C . GLU A 1 190 ? 13.828 -14.836 -13.75 1 95.31 190 GLU A C 1
ATOM 1403 O O . GLU A 1 190 ? 14.461 -15.82 -13.375 1 95.31 190 GLU A O 1
ATOM 1408 N N . ARG A 1 191 ? 13.336 -13.984 -12.93 1 94.38 191 ARG A N 1
ATOM 1409 C CA . ARG A 1 191 ? 13.586 -14.062 -11.5 1 94.38 191 ARG A CA 1
ATOM 1410 C C . ARG A 1 191 ? 12.906 -15.281 -10.883 1 94.38 191 ARG A C 1
ATOM 1412 O O . ARG A 1 191 ? 13.508 -15.984 -10.07 1 94.38 191 ARG A O 1
ATOM 1419 N N . VAL A 1 192 ? 11.703 -15.523 -11.328 1 95.81 192 VAL A N 1
ATOM 1420 C CA . VAL A 1 192 ? 11 -16.656 -10.75 1 95.81 192 VAL A CA 1
ATOM 1421 C C . VAL A 1 192 ? 11.68 -17.953 -11.18 1 95.81 192 VAL A C 1
ATOM 1423 O O . VAL A 1 192 ? 11.773 -18.906 -10.391 1 95.81 192 VAL A O 1
ATOM 1426 N N . ARG A 1 193 ? 12.156 -18.031 -12.328 1 95.19 193 ARG A N 1
ATOM 1427 C CA . ARG A 1 193 ? 12.844 -19.219 -12.805 1 95.19 193 ARG A CA 1
ATOM 1428 C C . ARG A 1 193 ? 14.172 -19.406 -12.078 1 95.19 193 ARG A C 1
ATOM 1430 O O . ARG A 1 193 ? 14.484 -20.516 -11.633 1 95.19 193 ARG A O 1
ATOM 1437 N N . GLN A 1 194 ? 14.898 -18.344 -11.914 1 94.44 194 GLN A N 1
ATOM 1438 C CA . GLN A 1 194 ? 16.188 -18.406 -11.242 1 94.44 194 GLN A CA 1
ATOM 1439 C C . GLN A 1 194 ? 16.031 -18.844 -9.789 1 94.44 194 GLN A C 1
ATOM 1441 O O . GLN A 1 194 ? 16.859 -19.609 -9.273 1 94.44 194 GLN A O 1
ATOM 1446 N N . GLN A 1 195 ? 14.977 -18.406 -9.219 1 94.25 195 GLN A N 1
ATOM 1447 C CA . GLN A 1 195 ? 14.773 -18.703 -7.805 1 94.25 195 GLN A CA 1
ATOM 1448 C C . GLN A 1 195 ? 13.898 -19.938 -7.621 1 94.25 195 GLN A C 1
ATOM 1450 O O . GLN A 1 195 ? 13.594 -20.328 -6.492 1 94.25 195 GLN A O 1
ATOM 1455 N N . GLN A 1 196 ? 13.438 -20.516 -8.695 1 95.19 196 GLN A N 1
ATOM 1456 C CA . GLN A 1 196 ? 12.594 -21.703 -8.703 1 95.19 196 GLN A CA 1
ATOM 1457 C C . GLN A 1 196 ? 11.281 -21.453 -7.969 1 95.19 196 GLN A C 1
ATOM 1459 O O . GLN A 1 196 ? 10.812 -22.312 -7.215 1 95.19 196 GLN A O 1
ATOM 1464 N N . VAL A 1 197 ? 10.82 -20.266 -8.086 1 97.19 197 VAL A N 1
ATOM 1465 C CA . VAL A 1 197 ? 9.523 -19.875 -7.543 1 97.19 197 VAL A CA 1
ATOM 1466 C C . VAL A 1 197 ? 8.43 -20.156 -8.578 1 97.19 197 VAL A C 1
ATOM 1468 O O . VAL A 1 197 ? 8.609 -19.891 -9.766 1 97.19 197 VAL A O 1
ATOM 1471 N N . SER A 1 198 ? 7.336 -20.734 -8.156 1 98.25 198 SER A N 1
ATOM 1472 C CA . SER A 1 198 ? 6.195 -20.875 -9.055 1 98.25 198 SER A CA 1
ATOM 1473 C C . SER A 1 198 ? 5.488 -19.547 -9.273 1 98.25 198 SER A C 1
ATOM 1475 O O . SER A 1 198 ? 5.629 -18.625 -8.469 1 98.25 198 SER A O 1
ATOM 1477 N N . LEU A 1 199 ? 4.758 -19.484 -10.398 1 98.25 199 LEU A N 1
ATOM 1478 C CA . LEU A 1 199 ? 4.094 -18.234 -10.734 1 98.25 199 LEU A CA 1
ATOM 1479 C C . LEU A 1 199 ? 2.705 -18.484 -11.312 1 98.25 199 LEU A C 1
ATOM 1481 O O . LEU A 1 199 ? 2.533 -19.359 -12.164 1 98.25 199 LEU A O 1
ATOM 1485 N N . ILE A 1 200 ? 1.744 -17.828 -10.781 1 98.38 200 ILE A N 1
ATOM 1486 C CA . ILE A 1 200 ? 0.438 -17.688 -11.414 1 98.38 200 ILE A CA 1
ATOM 1487 C C . ILE A 1 200 ? 0.196 -16.234 -11.789 1 98.38 200 ILE A C 1
ATOM 1489 O O . ILE A 1 200 ? 0.171 -15.359 -10.922 1 98.38 200 ILE A O 1
ATOM 1493 N N . VAL A 1 201 ? 0.009 -16 -13.07 1 97.88 201 VAL A N 1
ATOM 1494 C CA . VAL A 1 201 ? -0.212 -14.641 -13.531 1 97.88 201 VAL A CA 1
ATOM 1495 C C . VAL A 1 201 ? -1.528 -14.562 -14.305 1 97.88 201 VAL A C 1
ATOM 1497 O O . VAL A 1 201 ? -1.833 -1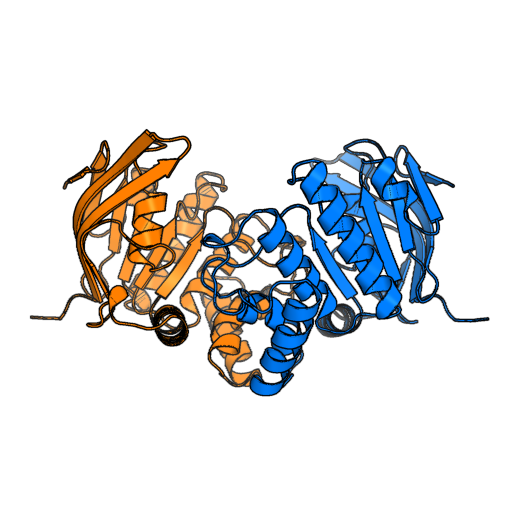5.438 -15.117 1 97.88 201 VAL A O 1
ATOM 1500 N N 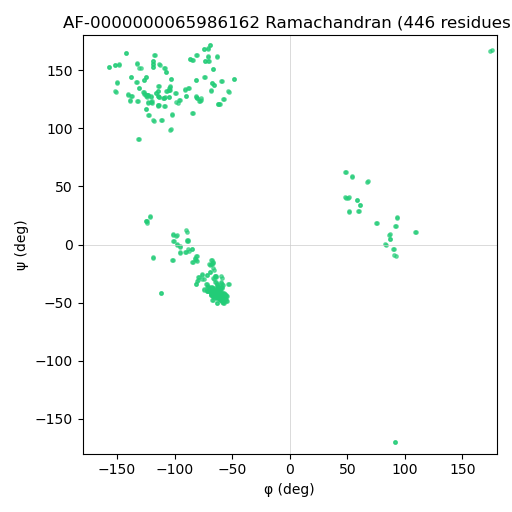. VAL A 1 202 ? -2.283 -13.609 -13.875 1 96.38 202 VAL A N 1
ATOM 1501 C CA . VAL A 1 202 ? -3.477 -13.281 -14.648 1 96.38 202 VAL A CA 1
ATOM 1502 C C . VAL A 1 202 ? -3.203 -12.07 -15.531 1 96.38 202 VAL A C 1
ATOM 1504 O O . VAL A 1 202 ? -2.666 -11.062 -15.07 1 96.38 202 VAL A O 1
ATOM 1507 N N . THR A 1 203 ? -3.525 -12.172 -16.812 1 93.81 203 THR A N 1
ATOM 1508 C CA . THR A 1 203 ? -3.283 -11.078 -17.75 1 93.81 203 THR A CA 1
ATOM 1509 C C . THR A 1 203 ? -4.207 -11.18 -18.953 1 93.81 203 THR A C 1
ATOM 1511 O O . THR A 1 203 ? -4.68 -12.273 -19.297 1 93.81 203 THR A O 1
ATOM 1514 N N . HIS A 1 204 ? -4.426 -10.07 -19.469 1 90 204 HIS A N 1
ATOM 1515 C CA . HIS A 1 204 ? -5.16 -10.062 -20.734 1 90 204 HIS A CA 1
ATOM 1516 C C . HIS A 1 204 ? -4.207 -10.008 -21.922 1 90 204 HIS A C 1
ATOM 1518 O O . HIS A 1 204 ? -4.641 -10.117 -23.062 1 90 204 HIS A O 1
ATOM 1524 N N . ASP A 1 205 ? -2.98 -9.859 -21.688 1 90.69 205 ASP A N 1
ATOM 1525 C CA . ASP A 1 205 ? -1.964 -9.773 -22.734 1 90.69 205 ASP A CA 1
ATOM 1526 C C . ASP A 1 205 ? -1.51 -11.164 -23.172 1 90.69 205 ASP A C 1
ATOM 1528 O O . ASP A 1 205 ? -0.735 -11.82 -22.469 1 90.69 205 ASP A O 1
ATOM 1532 N N . GLN A 1 206 ? -1.813 -11.492 -24.359 1 92.75 206 GLN A N 1
ATOM 1533 C CA . GLN A 1 206 ? -1.536 -12.836 -24.859 1 92.75 206 GLN A CA 1
ATOM 1534 C C . GLN A 1 206 ? -0.041 -13.031 -25.094 1 92.75 206 GLN A C 1
ATOM 1536 O O . GLN A 1 206 ? 0.477 -14.141 -24.922 1 92.75 206 GLN A O 1
ATOM 1541 N N . GLN A 1 207 ? 0.547 -12.008 -25.484 1 93.25 207 GLN A N 1
ATOM 1542 C CA . GLN A 1 207 ? 1.978 -12.109 -25.766 1 93.25 207 GLN A CA 1
ATOM 1543 C C . GLN A 1 207 ? 2.762 -12.375 -24.469 1 93.25 207 GLN A C 1
ATOM 1545 O O . GLN A 1 207 ? 3.689 -13.188 -24.469 1 93.25 207 GLN A O 1
ATOM 1550 N N . LEU A 1 208 ? 2.359 -11.758 -23.484 1 93.25 208 LEU A N 1
ATOM 1551 C CA . LEU A 1 208 ? 3.02 -11.977 -22.203 1 93.25 208 LEU A CA 1
ATOM 1552 C C . LEU A 1 208 ? 2.676 -13.352 -21.641 1 93.25 208 LEU A C 1
ATOM 1554 O O . LEU A 1 208 ? 3.549 -14.047 -21.109 1 93.25 208 LEU A O 1
ATOM 1558 N N . ALA A 1 209 ? 1.451 -13.773 -21.781 1 94.75 209 ALA A N 1
ATOM 1559 C CA . ALA A 1 209 ? 0.985 -15.07 -21.297 1 94.75 209 ALA A CA 1
ATOM 1560 C C . ALA A 1 209 ? 1.762 -16.203 -21.953 1 94.75 209 ALA A C 1
ATOM 1562 O O . ALA A 1 209 ? 2.057 -17.219 -21.297 1 94.75 209 ALA A O 1
ATOM 1563 N N . ALA A 1 210 ? 2.146 -16.031 -23.156 1 95.31 210 ALA A N 1
ATOM 1564 C CA . ALA A 1 210 ? 2.807 -17.062 -23.938 1 95.31 210 ALA A CA 1
ATOM 1565 C C . ALA A 1 210 ? 4.191 -17.375 -23.375 1 95.31 210 ALA A C 1
ATOM 1567 O O . ALA A 1 210 ? 4.785 -18.406 -23.719 1 95.31 210 ALA A O 1
ATOM 1568 N N . LYS A 1 211 ? 4.664 -16.562 -22.531 1 94.12 211 LYS A N 1
ATOM 1569 C CA . LYS A 1 211 ? 5.988 -16.766 -21.953 1 94.12 211 LYS A CA 1
ATOM 1570 C C . LYS A 1 211 ? 5.926 -17.766 -20.781 1 94.12 211 LYS A C 1
ATOM 1572 O O . LYS A 1 211 ? 6.961 -18.219 -20.312 1 94.12 211 LYS A O 1
ATOM 1577 N N . ALA A 1 212 ? 4.758 -18.078 -20.344 1 96.44 212 ALA A N 1
ATOM 1578 C CA . ALA A 1 212 ? 4.586 -19.031 -19.234 1 96.44 212 ALA A CA 1
ATOM 1579 C C . ALA A 1 212 ? 4.691 -20.469 -19.719 1 96.44 212 ALA A C 1
ATOM 1581 O O . ALA A 1 212 ? 4.566 -20.734 -20.922 1 96.44 212 ALA A O 1
ATOM 1582 N N . ASP A 1 213 ? 4.887 -21.328 -18.781 1 96.75 213 ASP A N 1
ATOM 1583 C CA . ASP A 1 213 ? 4.965 -22.75 -19.109 1 96.75 213 ASP A CA 1
ATOM 1584 C C . ASP A 1 213 ? 3.607 -23.281 -19.562 1 96.75 213 ASP A C 1
ATOM 1586 O O . ASP A 1 213 ? 3.539 -24.172 -20.422 1 96.75 213 ASP A O 1
ATOM 1590 N N . ARG A 1 214 ? 2.604 -22.844 -18.922 1 96.81 214 ARG A N 1
ATOM 1591 C CA . ARG A 1 214 ? 1.232 -23.266 -19.188 1 96.81 214 ARG A CA 1
ATOM 1592 C C . ARG A 1 214 ? 0.301 -22.062 -19.266 1 96.81 214 ARG A C 1
ATOM 1594 O O . ARG A 1 214 ? 0.418 -21.125 -18.469 1 96.81 214 ARG A O 1
ATOM 1601 N N . VAL A 1 215 ? -0.628 -22.125 -20.234 1 97.25 215 VAL A N 1
ATOM 1602 C CA . VAL A 1 215 ? -1.617 -21.062 -20.391 1 97.25 215 VAL A CA 1
ATOM 1603 C C . VAL A 1 215 ? -3.023 -21.641 -20.234 1 97.25 215 VAL A C 1
ATOM 1605 O O . VAL A 1 215 ? -3.367 -22.625 -20.875 1 97.25 215 VAL A O 1
ATOM 1608 N N . LEU A 1 216 ? -3.803 -21.031 -19.359 1 97.5 216 LEU A N 1
ATOM 1609 C CA . LEU A 1 216 ? -5.184 -21.422 -19.109 1 97.5 216 LEU A CA 1
ATOM 1610 C C . LEU A 1 216 ? -6.141 -20.281 -19.438 1 97.5 216 LEU A C 1
ATOM 1612 O O . LEU A 1 216 ? -5.777 -19.109 -19.328 1 97.5 216 LEU A O 1
ATOM 1616 N N . ASN A 1 217 ? -7.355 -20.625 -19.797 1 96.5 217 ASN A N 1
ATOM 1617 C CA . ASN A 1 217 ? -8.398 -19.656 -20.109 1 96.5 217 ASN A CA 1
ATOM 1618 C C . ASN A 1 217 ? -9.531 -19.688 -19.094 1 96.5 217 ASN A C 1
ATOM 1620 O O . ASN A 1 217 ? -10.047 -20.766 -18.766 1 96.5 217 ASN A O 1
ATOM 1624 N N . LEU A 1 218 ? -9.797 -18.562 -18.594 1 95.31 218 LEU A N 1
ATOM 1625 C CA . LEU A 1 218 ? -10.953 -18.438 -17.719 1 95.31 218 LEU A CA 1
ATOM 1626 C C . LEU A 1 218 ? -12.125 -17.797 -18.453 1 95.31 218 LEU A C 1
ATOM 1628 O O . LEU A 1 218 ? -12.07 -16.609 -18.812 1 95.31 218 LEU A O 1
ATOM 1632 N N . ASN A 1 219 ? -13.148 -18.562 -18.672 1 91.25 219 ASN A N 1
ATOM 1633 C CA . ASN A 1 219 ? -14.344 -18.125 -19.391 1 91.25 219 ASN A CA 1
ATOM 1634 C C . ASN A 1 219 ? -15.602 -18.344 -18.547 1 91.25 219 ASN A C 1
ATOM 1636 O O . ASN A 1 219 ? -15.961 -19.484 -18.234 1 91.25 219 ASN A O 1
ATOM 1640 N N . ASP A 1 220 ? -16.25 -17.281 -18.219 1 88.12 220 ASP A N 1
ATOM 1641 C CA . ASP A 1 220 ? -17.484 -17.312 -17.469 1 88.12 220 ASP A CA 1
ATOM 1642 C C . ASP A 1 220 ? -17.359 -18.172 -16.203 1 88.12 220 ASP A C 1
ATOM 1644 O O . ASP A 1 220 ? -18.188 -19.031 -15.945 1 88.12 220 ASP A O 1
ATOM 1648 N N . GLY A 1 221 ? -16.203 -18.031 -15.578 1 90.81 221 GLY A N 1
ATOM 1649 C CA . GLY A 1 221 ? -15.992 -18.656 -14.281 1 90.81 221 GLY A CA 1
ATOM 1650 C C . GLY A 1 221 ? -15.492 -20.078 -14.383 1 90.81 221 GLY A C 1
ATOM 1651 O O . GLY A 1 221 ? -15.367 -20.781 -13.375 1 90.81 221 GLY A O 1
ATOM 1652 N N . ILE A 1 222 ? -15.227 -20.5 -15.57 1 89.88 222 ILE A N 1
ATOM 1653 C CA . ILE A 1 222 ? -14.742 -21.859 -15.805 1 89.88 222 ILE A CA 1
ATOM 1654 C C . ILE A 1 222 ? -13.32 -21.812 -16.344 1 89.88 222 ILE A C 1
ATOM 1656 O O . ILE A 1 222 ? -13.016 -21.031 -17.25 1 89.88 222 ILE A O 1
ATOM 1660 N N . LEU A 1 223 ? -12.461 -22.609 -15.766 1 93 223 LEU A N 1
ATOM 1661 C CA . LEU A 1 223 ? -11.055 -22.656 -16.172 1 93 223 LEU A CA 1
ATOM 1662 C C . LEU A 1 223 ? -10.797 -23.828 -17.109 1 93 223 LEU A C 1
ATOM 1664 O O . LEU A 1 223 ? -11.148 -24.969 -16.797 1 93 223 LEU A O 1
ATOM 1668 N N . CYS A 1 224 ? -10.312 -23.484 -18.234 1 87.5 224 CYS A N 1
ATOM 1669 C CA . CYS A 1 224 ? -10.055 -24.516 -19.234 1 87.5 224 CYS A CA 1
ATOM 1670 C C . CYS A 1 224 ? -8.664 -24.359 -19.844 1 87.5 224 CYS A C 1
ATOM 1672 O O . CYS A 1 224 ? -8.086 -23.266 -19.797 1 87.5 224 CYS A O 1
ATOM 1674 N N . GLU A 1 225 ? -8.109 -25.406 -20.359 1 86.38 225 GLU A N 1
ATOM 1675 C CA . GLU A 1 225 ? -6.84 -25.359 -21.078 1 86.38 225 GLU A CA 1
ATOM 1676 C C . GLU A 1 225 ? -7.055 -25 -22.547 1 86.38 225 GLU A C 1
ATOM 1678 O O . GLU A 1 225 ? -8.094 -25.328 -23.125 1 86.38 225 GLU A O 1
ATOM 1683 N N . MET B 1 1 ? 7.613 31.328 23.094 1 42.31 1 MET B N 1
ATOM 1684 C CA . MET B 1 1 ? 6.754 31.172 21.922 1 42.31 1 MET B CA 1
ATOM 1685 C C . MET B 1 1 ? 6.895 29.781 21.312 1 42.31 1 MET B C 1
ATOM 1687 O O . MET B 1 1 ? 8.008 29.328 21.047 1 42.31 1 MET B O 1
ATOM 1691 N N . SER B 1 2 ? 5.906 28.828 21.406 1 61.47 2 SER B N 1
ATOM 1692 C CA . SER B 1 2 ? 6.07 27.406 21.109 1 61.47 2 SER B CA 1
ATOM 1693 C C . SER B 1 2 ? 6.48 27.172 19.672 1 61.47 2 SER B C 1
ATOM 1695 O O . SER B 1 2 ? 6.055 27.906 18.766 1 61.47 2 SER B O 1
ATOM 1697 N N . GLU B 1 3 ? 7.543 26.578 19.422 1 86.62 3 GLU B N 1
ATOM 1698 C CA . GLU B 1 3 ? 8.148 26.391 18.094 1 86.62 3 GLU B CA 1
ATOM 1699 C C . GLU B 1 3 ? 7.246 25.578 17.172 1 86.62 3 GLU B C 1
ATOM 1701 O O . GLU B 1 3 ? 6.703 24.547 17.578 1 86.62 3 GLU B O 1
ATOM 1706 N N . SER B 1 4 ? 6.852 26.141 16.047 1 94.88 4 SER B N 1
ATOM 1707 C CA . SER B 1 4 ? 6.023 25.484 15.031 1 94.88 4 SER B CA 1
ATOM 1708 C C . SER B 1 4 ? 6.57 24.109 14.688 1 94.88 4 SER B C 1
ATOM 1710 O O . SER B 1 4 ? 7.785 23.891 14.719 1 94.88 4 SER B O 1
ATOM 1712 N N . ILE B 1 5 ? 5.652 23.266 14.484 1 96.06 5 ILE B N 1
ATOM 1713 C CA . ILE B 1 5 ? 6.078 21.891 14.211 1 96.06 5 ILE B CA 1
ATOM 1714 C C . ILE B 1 5 ? 6.469 21.75 12.742 1 96.06 5 ILE B C 1
ATOM 1716 O O . ILE B 1 5 ? 7.352 20.969 12.398 1 96.06 5 ILE B O 1
ATOM 1720 N N . LEU B 1 6 ? 5.77 22.484 11.867 1 97.19 6 LEU B N 1
ATOM 1721 C CA . LEU B 1 6 ? 6 22.484 10.43 1 97.19 6 LEU B CA 1
ATOM 1722 C C . LEU B 1 6 ? 5.957 23.891 9.859 1 97.19 6 LEU B C 1
ATOM 1724 O O . LEU B 1 6 ? 5.02 24.641 10.133 1 97.19 6 LEU B O 1
ATOM 1728 N N . ILE B 1 7 ? 7.035 24.234 9.117 1 97.44 7 ILE B N 1
ATOM 1729 C CA . ILE B 1 7 ? 7.125 25.578 8.555 1 97.44 7 ILE B CA 1
ATOM 1730 C C . ILE B 1 7 ? 7.504 25.5 7.074 1 97.44 7 ILE B C 1
ATOM 1732 O O . ILE B 1 7 ? 8.492 24.859 6.715 1 97.44 7 ILE B O 1
ATOM 1736 N N . ALA B 1 8 ? 6.719 26.047 6.266 1 97.31 8 ALA B N 1
ATOM 1737 C CA . ALA B 1 8 ? 7.043 26.281 4.863 1 97.31 8 ALA B CA 1
ATOM 1738 C C . ALA B 1 8 ? 7.367 27.766 4.613 1 97.31 8 ALA B C 1
ATOM 1740 O O . ALA B 1 8 ? 6.594 28.641 4.996 1 97.31 8 ALA B O 1
ATOM 1741 N N . ARG B 1 9 ? 8.484 27.984 4.035 1 97.31 9 ARG B N 1
ATOM 1742 C CA . ARG B 1 9 ? 8.898 29.359 3.723 1 97.31 9 ARG B CA 1
ATOM 1743 C C . ARG B 1 9 ? 9.164 29.516 2.232 1 97.31 9 ARG B C 1
ATOM 1745 O O . ARG B 1 9 ? 10.141 28.969 1.707 1 97.31 9 ARG B O 1
ATOM 1752 N N . GLY B 1 10 ? 8.289 30.281 1.634 1 97.12 10 GLY B N 1
ATOM 1753 C CA . GLY B 1 10 ? 8.469 30.578 0.223 1 97.12 10 GLY B CA 1
ATOM 1754 C C . GLY B 1 10 ? 8.5 29.344 -0.652 1 97.12 10 GLY B C 1
ATOM 1755 O O . GLY B 1 10 ? 9.273 29.281 -1.61 1 97.12 10 GLY B O 1
ATOM 1756 N N . VAL B 1 11 ? 7.715 28.375 -0.384 1 96.81 11 VAL B N 1
ATOM 1757 C CA . VAL B 1 11 ? 7.777 27.094 -1.066 1 96.81 11 VAL B CA 1
ATOM 1758 C C . VAL B 1 11 ? 7.133 27.203 -2.445 1 96.81 11 VAL B C 1
ATOM 1760 O O . VAL B 1 11 ? 5.996 27.656 -2.57 1 96.81 11 VAL B O 1
ATOM 1763 N N . SER B 1 12 ? 7.887 26.844 -3.445 1 97.12 12 SER B N 1
ATOM 1764 C CA . SER B 1 12 ? 7.41 26.844 -4.824 1 97.12 12 SER B CA 1
ATOM 1765 C C . SER B 1 12 ? 7.699 25.5 -5.508 1 97.12 12 SER B C 1
ATOM 1767 O O . SER B 1 12 ? 8.602 24.781 -5.102 1 97.12 12 SER B O 1
ATOM 1769 N N . LYS B 1 13 ? 6.895 25.156 -6.453 1 96.25 13 LYS B N 1
ATOM 1770 C CA . LYS B 1 13 ? 7.105 23.953 -7.25 1 96.25 13 LYS B CA 1
ATOM 1771 C C . LYS B 1 13 ? 6.805 24.203 -8.727 1 96.25 13 LYS B C 1
ATOM 1773 O O . LYS B 1 13 ? 5.723 24.672 -9.07 1 96.25 13 LYS B O 1
ATOM 1778 N N . VAL B 1 14 ? 7.766 23.938 -9.477 1 94.19 14 VAL B N 1
ATOM 1779 C CA . VAL B 1 14 ? 7.648 24.031 -10.93 1 94.19 14 VAL B CA 1
ATOM 1780 C C . VAL B 1 14 ? 7.934 22.672 -11.555 1 94.19 14 VAL B C 1
ATOM 1782 O O . VAL B 1 14 ? 8.945 22.031 -11.242 1 94.19 14 VAL B O 1
ATOM 1785 N N . PHE B 1 15 ? 7.02 22.125 -12.312 1 88.06 15 PHE B N 1
ATOM 1786 C CA . PHE B 1 15 ? 7.246 20.875 -13.031 1 88.06 15 PHE B CA 1
ATOM 1787 C C . PHE B 1 15 ? 7.801 21.156 -14.43 1 88.06 15 PHE B C 1
ATOM 1789 O O . PHE B 1 15 ? 7.348 22.062 -15.109 1 88.06 15 PHE B O 1
ATOM 1796 N N . ARG B 1 16 ? 8.852 20.391 -14.75 1 81.12 16 ARG B N 1
ATOM 1797 C CA . ARG B 1 16 ? 9.492 20.547 -16.047 1 81.12 16 ARG B CA 1
ATOM 1798 C C . ARG B 1 16 ? 9.25 19.312 -16.922 1 81.12 16 ARG B C 1
ATOM 1800 O O . ARG B 1 16 ? 9.414 18.188 -16.484 1 81.12 16 ARG B O 1
ATOM 1807 N N . GLY B 1 17 ? 8.438 19.375 -17.906 1 71.75 17 GLY B N 1
ATOM 1808 C CA . GLY B 1 17 ? 8.234 18.312 -18.891 1 71.75 17 GLY B CA 1
ATOM 1809 C C . GLY B 1 17 ? 8.117 18.844 -20.312 1 71.75 17 GLY B C 1
ATOM 1810 O O . GLY B 1 17 ? 7.438 19.844 -20.562 1 71.75 17 GLY B O 1
ATOM 1811 N N . GLY B 1 18 ? 8.695 18.016 -21.328 1 70.88 18 GLY B N 1
ATOM 1812 C CA . GLY B 1 18 ? 8.617 18.312 -22.75 1 70.88 18 GLY B CA 1
ATOM 1813 C C . GLY B 1 18 ? 9.062 19.719 -23.109 1 70.88 18 GLY B C 1
ATOM 1814 O O . GLY B 1 18 ? 8.516 20.328 -24.016 1 70.88 18 GLY B O 1
ATOM 1815 N N . GLY B 1 19 ? 10 20.375 -22.297 1 74.19 19 GLY B N 1
ATOM 1816 C CA . GLY B 1 19 ? 10.547 21.688 -22.594 1 74.19 19 GLY B CA 1
ATOM 1817 C C . GLY B 1 19 ? 9.758 22.812 -21.953 1 74.19 19 GLY B C 1
ATOM 1818 O O . GLY B 1 19 ? 10.133 23.984 -22.062 1 74.19 19 GLY B O 1
ATOM 1819 N N . LEU B 1 20 ? 8.586 22.469 -21.406 1 80.31 20 LEU B N 1
ATOM 1820 C CA . LEU B 1 20 ? 7.746 23.5 -20.797 1 80.31 20 LEU B CA 1
ATOM 1821 C C . LEU B 1 20 ? 7.836 23.438 -19.281 1 80.31 20 LEU B C 1
ATOM 1823 O O . LEU B 1 20 ? 7.969 22.359 -18.703 1 80.31 20 LEU B O 1
ATOM 1827 N N . GLU B 1 21 ? 7.965 24.672 -18.672 1 88.38 21 GLU B N 1
ATOM 1828 C CA . GLU B 1 21 ? 7.887 24.812 -17.219 1 88.38 21 GLU B CA 1
ATOM 1829 C C . GLU B 1 21 ? 6.48 25.203 -16.781 1 88.38 21 GLU B C 1
ATOM 1831 O O . GLU B 1 21 ? 5.914 26.172 -17.297 1 88.38 21 GLU B O 1
ATOM 1836 N N . VAL B 1 22 ? 5.863 24.453 -15.898 1 89.94 22 VAL B N 1
ATOM 1837 C CA . VAL B 1 22 ? 4.52 24.719 -15.398 1 89.94 22 VAL B CA 1
ATOM 1838 C C . VAL B 1 22 ? 4.566 24.969 -13.891 1 89.94 22 VAL B C 1
ATOM 1840 O O . VAL B 1 22 ? 4.789 24.031 -13.117 1 89.94 22 VAL B O 1
ATOM 1843 N N . PRO B 1 23 ? 4.41 26.219 -13.539 1 92.38 23 PRO B N 1
ATOM 1844 C CA . PRO B 1 23 ? 4.344 26.484 -12.102 1 92.38 23 PRO B CA 1
ATOM 1845 C C . PRO B 1 23 ? 3.074 25.938 -11.453 1 92.38 23 PRO B C 1
ATOM 1847 O O . PRO B 1 23 ? 1.977 26.125 -11.977 1 92.38 23 PRO B O 1
ATOM 1850 N N . VAL B 1 24 ? 3.221 25.234 -10.312 1 93.19 24 VAL B N 1
ATOM 1851 C CA . VAL B 1 24 ? 2.086 24.641 -9.617 1 93.19 24 VAL B CA 1
ATOM 1852 C C . VAL B 1 24 ? 1.861 25.344 -8.289 1 93.19 24 VAL B C 1
ATOM 1854 O O . VAL B 1 24 ? 0.719 25.625 -7.906 1 93.19 24 VAL B O 1
ATOM 1857 N N . LEU B 1 25 ? 2.92 25.656 -7.562 1 96.25 25 LEU B N 1
ATOM 1858 C CA . LEU B 1 25 ? 2.883 26.391 -6.305 1 96.25 25 LEU B CA 1
ATOM 1859 C C . LEU B 1 25 ? 3.822 27.594 -6.352 1 96.25 25 LEU B C 1
ATOM 1861 O O . LEU B 1 25 ? 4.93 27.5 -6.883 1 96.25 25 LEU B O 1
ATOM 1865 N N . SER B 1 26 ? 3.348 28.688 -5.746 1 95.56 26 SER B N 1
ATOM 1866 C CA . SER B 1 26 ? 4.086 29.938 -5.867 1 95.56 26 SER B CA 1
ATOM 1867 C C . SER B 1 26 ? 4.281 30.609 -4.508 1 95.56 26 SER B C 1
ATOM 1869 O O . SER B 1 26 ? 3.473 31.438 -4.098 1 95.56 26 SER B O 1
ATOM 1871 N N . GLY B 1 27 ? 5.34 30.281 -3.898 1 95.69 27 GLY B N 1
ATOM 1872 C CA . GLY B 1 27 ? 5.785 31 -2.711 1 95.69 27 GLY B CA 1
ATOM 1873 C C . GLY B 1 27 ? 4.871 30.797 -1.518 1 95.69 27 GLY B C 1
ATOM 1874 O O . GLY B 1 27 ? 4.422 31.766 -0.904 1 95.69 27 GLY B O 1
ATOM 1875 N N . ILE B 1 28 ? 4.633 29.578 -1.164 1 96.44 28 ILE B N 1
ATOM 1876 C CA . ILE B 1 28 ? 3.721 29.234 -0.078 1 96.44 28 ILE B CA 1
ATOM 1877 C C . ILE B 1 28 ? 4.418 29.438 1.265 1 96.44 28 ILE B C 1
ATOM 1879 O O . ILE B 1 28 ? 5.512 28.922 1.493 1 96.44 28 ILE B O 1
ATOM 1883 N N . ASP B 1 29 ? 3.795 30.281 2.113 1 97.19 29 ASP B N 1
ATOM 1884 C CA . ASP B 1 29 ? 4.18 30.406 3.518 1 97.19 29 ASP B CA 1
ATOM 1885 C C . ASP B 1 29 ? 3.119 29.797 4.43 1 97.19 29 ASP B C 1
ATOM 1887 O O . ASP B 1 29 ? 1.935 30.109 4.316 1 97.19 29 ASP B O 1
ATOM 1891 N N . LEU B 1 30 ? 3.57 28.875 5.285 1 97 30 LEU B N 1
ATOM 1892 C CA . LEU B 1 30 ? 2.662 28.203 6.203 1 97 30 LEU B CA 1
ATOM 1893 C C . LEU B 1 30 ? 3.389 27.781 7.477 1 97 30 LEU B C 1
ATOM 1895 O O . LEU B 1 30 ? 4.52 27.297 7.422 1 97 30 LEU B O 1
ATOM 1899 N N . ALA B 1 31 ? 2.824 28.078 8.578 1 97.06 31 ALA B N 1
ATOM 1900 C CA . ALA B 1 31 ? 3.312 27.594 9.867 1 97.06 31 ALA B CA 1
ATOM 1901 C C . ALA B 1 31 ? 2.203 26.891 10.648 1 97.06 31 ALA B C 1
ATOM 1903 O O . ALA B 1 31 ? 1.097 27.422 10.773 1 97.06 31 ALA B O 1
ATOM 1904 N N . VAL B 1 32 ? 2.514 25.719 11.109 1 97.38 32 VAL B N 1
ATOM 1905 C CA . VAL B 1 32 ? 1.555 24.938 11.883 1 97.38 32 VAL B CA 1
ATOM 1906 C C . VAL B 1 32 ? 2.057 24.781 13.32 1 97.38 32 VAL B C 1
ATOM 1908 O O . VAL B 1 32 ? 3.178 24.312 13.539 1 97.38 32 VAL B O 1
ATOM 1911 N N . GLN B 1 33 ? 1.225 25.125 14.266 1 96.69 33 GLN B N 1
ATOM 1912 C CA . GLN B 1 33 ? 1.572 25.047 15.68 1 96.69 33 GLN B CA 1
ATOM 1913 C C . GLN B 1 33 ? 1.288 23.656 16.25 1 96.69 33 GLN B C 1
ATOM 1915 O O . GLN B 1 33 ? 0.53 22.891 15.656 1 96.69 33 GLN B O 1
ATOM 1920 N N . PRO B 1 34 ? 1.967 23.406 17.375 1 96.38 34 PRO B N 1
ATOM 1921 C CA . PRO B 1 34 ? 1.678 22.109 18.016 1 96.38 34 PRO B CA 1
ATOM 1922 C C . PRO B 1 34 ? 0.199 21.938 18.344 1 96.38 34 PRO B C 1
ATOM 1924 O O . PRO B 1 34 ? -0.404 22.828 18.969 1 96.38 34 PRO B O 1
ATOM 1927 N N . GLY B 1 35 ? -0.348 20.844 17.844 1 96.25 35 GLY B N 1
ATOM 1928 C CA . GLY B 1 35 ? -1.723 20.5 18.172 1 96.25 35 GLY B CA 1
ATOM 1929 C C . GLY B 1 35 ? -2.738 21.234 17.297 1 96.25 35 GLY B C 1
ATOM 1930 O O . GLY B 1 35 ? -3.943 21 17.438 1 96.25 35 GLY B O 1
ATOM 1931 N N . GLU B 1 36 ? -2.27 22.031 16.406 1 97.38 36 GLU B N 1
ATOM 1932 C CA . GLU B 1 36 ? -3.168 22.797 15.547 1 97.38 36 GLU B CA 1
ATOM 1933 C C . GLU B 1 36 ? -3.672 21.953 14.383 1 97.38 36 GLU B C 1
ATOM 1935 O O . GLU B 1 36 ? -2.906 21.203 13.781 1 97.38 36 GLU B O 1
ATOM 1940 N N . THR B 1 37 ? -4.926 22.141 14.055 1 97.88 37 THR B N 1
ATOM 1941 C CA . THR B 1 37 ? -5.492 21.516 12.867 1 97.88 37 THR B CA 1
ATOM 1942 C C . THR B 1 37 ? -5.77 22.547 11.789 1 97.88 37 THR B C 1
ATOM 1944 O O . THR B 1 37 ? -6.457 23.547 12.039 1 97.88 37 THR B O 1
ATOM 1947 N N . VAL B 1 38 ? -5.219 22.281 10.602 1 97.94 38 VAL B N 1
ATOM 1948 C CA . VAL B 1 38 ? -5.355 23.203 9.484 1 97.94 38 VAL B CA 1
ATOM 1949 C C . VAL B 1 38 ? -5.992 22.5 8.297 1 97.94 38 VAL B C 1
ATOM 1951 O O . VAL B 1 38 ? -5.551 21.406 7.902 1 97.94 38 VAL B O 1
ATOM 1954 N N . ALA B 1 39 ? -7.012 23.062 7.738 1 97.75 39 ALA B N 1
ATOM 1955 C CA . ALA B 1 39 ? -7.609 22.578 6.496 1 97.75 39 ALA B CA 1
ATOM 1956 C C . ALA B 1 39 ? -7.238 23.469 5.316 1 97.75 39 ALA B C 1
ATOM 1958 O O . ALA B 1 39 ? -7.254 24.703 5.434 1 97.75 39 ALA B O 1
ATOM 1959 N N . ILE B 1 40 ? -6.859 22.859 4.293 1 97.38 40 ILE B N 1
ATOM 1960 C CA . ILE B 1 40 ? -6.578 23.562 3.043 1 97.38 40 ILE B CA 1
ATOM 1961 C C . ILE B 1 40 ? -7.602 23.156 1.982 1 97.38 40 ILE B C 1
ATOM 1963 O O . ILE B 1 40 ? -7.688 21.984 1.615 1 97.38 40 ILE B O 1
ATOM 1967 N N . ILE B 1 41 ? -8.312 24.094 1.504 1 96.38 41 ILE B N 1
ATOM 1968 C CA . ILE B 1 41 ? -9.336 23.828 0.494 1 96.38 41 ILE B CA 1
ATOM 1969 C C . ILE B 1 41 ? -8.938 24.469 -0.827 1 96.38 41 ILE B C 1
ATOM 1971 O O . ILE B 1 41 ? -8.125 25.406 -0.846 1 96.38 41 ILE B O 1
ATOM 1975 N N . GLY B 1 42 ? -9.438 23.922 -1.89 1 91.25 42 GLY B N 1
ATOM 1976 C CA . GLY B 1 42 ? -9.156 24.438 -3.225 1 91.25 42 GLY B CA 1
ATOM 1977 C C . GLY B 1 42 ? -9.758 23.578 -4.324 1 91.25 42 GLY B C 1
ATOM 1978 O O . GLY B 1 42 ? -10.18 22.438 -4.074 1 91.25 42 GLY B O 1
ATOM 1979 N N . ALA B 1 43 ? -9.766 24.125 -5.5 1 86.38 43 ALA B N 1
ATOM 1980 C CA . ALA B 1 43 ? -10.32 23.406 -6.648 1 86.38 43 ALA B CA 1
ATOM 1981 C C . ALA B 1 43 ? -9.422 22.25 -7.055 1 86.38 43 ALA B C 1
ATOM 1983 O O . ALA B 1 43 ? -8.273 22.156 -6.625 1 86.38 43 ALA B O 1
ATOM 1984 N N . SER B 1 44 ? -10.008 21.266 -7.75 1 84.44 44 SER B N 1
ATOM 1985 C CA . SER B 1 44 ? -9.195 20.203 -8.328 1 84.44 44 SER B CA 1
ATOM 1986 C C . SER B 1 44 ? -8.062 20.766 -9.188 1 84.44 44 SER B C 1
ATOM 1988 O O . SER B 1 44 ? -8.273 21.703 -9.945 1 84.44 44 SER B O 1
ATOM 1990 N N . GLY B 1 45 ? -6.91 20.312 -8.992 1 83.88 45 GLY B N 1
ATOM 1991 C CA . GLY B 1 45 ? -5.777 20.75 -9.789 1 83.88 45 GLY B CA 1
ATOM 1992 C C . GLY B 1 45 ? -5.113 22 -9.242 1 83.88 45 GLY B C 1
ATOM 1993 O O . GLY B 1 45 ? -4.168 22.516 -9.836 1 83.88 45 GLY B O 1
ATOM 1994 N N . SER B 1 46 ? -5.477 22.406 -8.117 1 88.31 46 SER B N 1
ATOM 1995 C CA . SER B 1 46 ? -4.953 23.656 -7.59 1 88.31 46 SER B CA 1
ATOM 1996 C C . SER B 1 46 ? -3.568 23.453 -6.977 1 88.31 46 SER B C 1
ATOM 1998 O O . SER B 1 46 ? -2.879 24.438 -6.664 1 88.31 46 SER B O 1
ATOM 2000 N N . GLY B 1 47 ? -3.186 22.188 -6.766 1 91.38 47 GLY B N 1
ATOM 2001 C CA . GLY B 1 47 ? -1.863 21.922 -6.227 1 91.38 47 GLY B CA 1
ATOM 2002 C C . GLY B 1 47 ? -1.896 21.422 -4.793 1 91.38 47 GLY B C 1
ATOM 2003 O O . GLY B 1 47 ? -0.857 21.344 -4.137 1 91.38 47 GLY B O 1
ATOM 2004 N N . LYS B 1 48 ? -3.041 21.078 -4.281 1 93.25 48 LYS B N 1
ATOM 2005 C CA . LYS B 1 48 ? -3.203 20.672 -2.893 1 93.25 48 LYS B CA 1
ATOM 2006 C C . LYS B 1 48 ? -2.34 19.453 -2.582 1 93.25 48 LYS B C 1
ATOM 2008 O O . LYS B 1 48 ? -1.591 19.438 -1.603 1 93.25 48 LYS B O 1
ATOM 2013 N N . SER B 1 49 ? -2.441 18.438 -3.449 1 92.62 49 SER B N 1
ATOM 2014 C CA . SER B 1 49 ? -1.659 17.234 -3.232 1 92.62 49 SER B CA 1
ATOM 2015 C C . SER B 1 49 ? -0.164 17.5 -3.359 1 92.62 49 SER B C 1
ATOM 2017 O O . SER B 1 49 ? 0.638 16.969 -2.588 1 92.62 49 SER B O 1
ATOM 2019 N N . THR B 1 50 ? 0.212 18.312 -4.301 1 93.06 50 THR B N 1
ATOM 2020 C CA . THR B 1 50 ? 1.606 18.703 -4.457 1 93.06 50 THR B CA 1
ATOM 2021 C C . THR B 1 50 ? 2.123 19.391 -3.191 1 93.06 50 THR B C 1
ATOM 2023 O O . THR B 1 50 ? 3.207 19.062 -2.705 1 93.06 50 THR B O 1
ATOM 2026 N N . LEU B 1 51 ? 1.319 20.297 -2.68 1 95.56 51 LEU B N 1
ATOM 2027 C CA . LEU B 1 51 ? 1.708 21 -1.457 1 95.56 51 LEU B CA 1
ATOM 2028 C C . LEU B 1 51 ? 1.914 20 -0.314 1 95.56 51 LEU B C 1
ATOM 2030 O O . LEU B 1 51 ? 2.926 20.062 0.388 1 95.56 51 LEU B O 1
ATOM 2034 N N . LEU B 1 52 ? 0.997 19.094 -0.148 1 95.69 52 LEU B N 1
ATOM 2035 C CA . LEU B 1 52 ? 1.096 18.109 0.921 1 95.69 52 LEU B CA 1
ATOM 2036 C C . LEU B 1 52 ? 2.359 17.266 0.769 1 95.69 52 LEU B C 1
ATOM 2038 O O . LEU B 1 52 ? 3.031 16.969 1.758 1 95.69 52 LEU B O 1
ATOM 2042 N N . HIS B 1 53 ? 2.688 16.922 -0.412 1 94.12 53 HIS B N 1
ATOM 2043 C CA . HIS B 1 53 ? 3.883 16.125 -0.67 1 94.12 53 HIS B CA 1
ATOM 2044 C C . HIS B 1 53 ? 5.145 16.906 -0.305 1 94.12 53 HIS B C 1
ATOM 2046 O O . HIS B 1 53 ? 6.086 16.328 0.254 1 94.12 53 HIS B O 1
ATOM 2052 N N . LEU B 1 54 ? 5.16 18.156 -0.614 1 94.44 54 LEU B N 1
ATOM 2053 C CA . LEU B 1 54 ? 6.305 19 -0.277 1 94.44 54 LEU B CA 1
ATOM 2054 C C . LEU B 1 54 ? 6.438 19.156 1.234 1 94.44 54 LEU B C 1
ATOM 2056 O O . LEU B 1 54 ? 7.535 19.031 1.784 1 94.44 54 LEU B O 1
ATOM 2060 N N . LEU B 1 55 ? 5.316 19.359 1.854 1 96.12 55 LEU B N 1
ATOM 2061 C CA . LEU B 1 55 ? 5.32 19.516 3.305 1 96.12 55 LEU B CA 1
ATOM 2062 C C . LEU B 1 55 ? 5.789 18.234 3.988 1 96.12 55 LEU B C 1
ATOM 2064 O O . LEU B 1 55 ? 6.453 18.281 5.023 1 96.12 55 LEU B O 1
ATOM 2068 N N . GLY B 1 56 ? 5.473 17.125 3.373 1 95.5 56 GLY B N 1
ATOM 2069 C CA . GLY B 1 56 ? 5.812 15.828 3.951 1 95.5 56 GLY B CA 1
ATOM 2070 C C . GLY B 1 56 ? 7.188 15.336 3.547 1 95.5 56 GLY B C 1
ATOM 2071 O O . GLY B 1 56 ? 7.617 14.258 3.965 1 95.5 56 GLY B O 1
ATOM 2072 N N . GLY B 1 57 ? 7.824 16.062 2.705 1 93 57 GLY B N 1
ATOM 2073 C CA . GLY B 1 57 ? 9.141 15.648 2.248 1 93 57 GLY B CA 1
ATOM 2074 C C . GLY B 1 57 ? 9.102 14.5 1.254 1 93 57 GLY B C 1
ATOM 2075 O O . GLY B 1 57 ? 10.062 13.742 1.126 1 93 57 GLY B O 1
ATOM 2076 N N . LEU B 1 58 ? 8.023 14.281 0.669 1 91.94 58 LEU B N 1
ATOM 2077 C CA . LEU B 1 58 ? 7.867 13.227 -0.329 1 91.94 58 LEU B CA 1
ATOM 2078 C C . LEU B 1 58 ? 8.305 13.719 -1.705 1 91.94 58 LEU B C 1
ATOM 2080 O O . LEU B 1 58 ? 8.484 12.914 -2.625 1 91.94 58 LEU B O 1
ATOM 2084 N N . ASP B 1 59 ? 8.43 15 -1.831 1 89.75 59 ASP B N 1
ATOM 2085 C CA . ASP B 1 59 ? 8.977 15.688 -2.996 1 89.75 59 ASP B CA 1
ATOM 2086 C C . ASP B 1 59 ? 9.82 16.891 -2.58 1 89.75 59 ASP B C 1
ATOM 2088 O O . ASP B 1 59 ? 9.805 17.297 -1.414 1 89.75 59 ASP B O 1
ATOM 2092 N N . THR B 1 60 ? 10.578 17.375 -3.486 1 90.5 60 THR B N 1
ATOM 2093 C CA . THR B 1 60 ? 11.461 18.5 -3.203 1 90.5 60 THR B CA 1
ATOM 2094 C C . THR B 1 60 ? 10.93 19.781 -3.852 1 90.5 60 THR B C 1
ATOM 2096 O O . THR B 1 60 ? 10.578 19.781 -5.035 1 90.5 60 THR B O 1
ATOM 2099 N N . PRO B 1 61 ? 10.891 20.828 -3.064 1 94.81 61 PRO B N 1
ATOM 2100 C CA . PRO B 1 61 ? 10.469 22.094 -3.658 1 94.81 61 PRO B CA 1
ATOM 2101 C C . PRO B 1 61 ? 11.461 22.625 -4.688 1 94.81 61 PRO B C 1
ATOM 2103 O O . PRO B 1 61 ? 12.656 22.344 -4.605 1 94.81 61 PRO B O 1
ATOM 2106 N N . SER B 1 62 ? 10.93 23.375 -5.656 1 95.25 62 SER B N 1
ATOM 2107 C CA . SER B 1 62 ? 11.789 24.047 -6.617 1 95.25 62 SER B CA 1
ATOM 2108 C C . SER B 1 62 ? 12.453 25.281 -5.996 1 95.25 62 SER B C 1
ATOM 2110 O O . SER B 1 62 ? 13.555 25.656 -6.398 1 95.25 62 SER B O 1
ATOM 2112 N N . ALA B 1 63 ? 11.797 25.875 -5.074 1 96.44 63 ALA B N 1
ATOM 2113 C CA . ALA B 1 63 ? 12.312 27 -4.289 1 96.44 63 ALA B CA 1
ATOM 2114 C C . ALA B 1 63 ? 11.672 27.031 -2.9 1 96.44 63 ALA B C 1
ATOM 2116 O O . ALA B 1 63 ? 10.609 26.453 -2.684 1 96.44 63 ALA B O 1
ATOM 2117 N N . GLY B 1 64 ? 12.414 27.625 -1.962 1 97.12 64 GLY B N 1
ATOM 2118 C CA . GLY B 1 64 ? 11.93 27.688 -0.592 1 97.12 64 GLY B CA 1
ATOM 2119 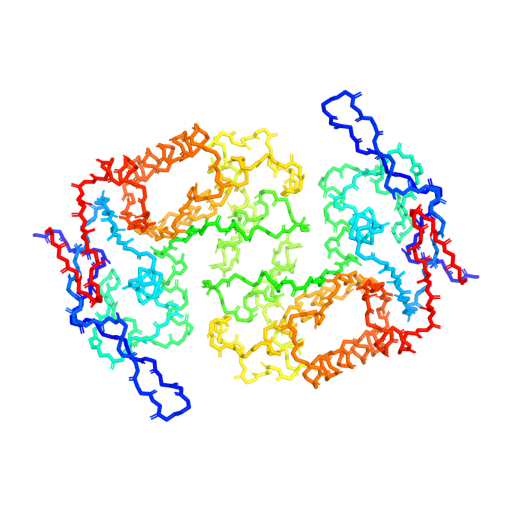C C . GLY B 1 64 ? 12.383 26.516 0.259 1 97.12 64 GLY B C 1
ATOM 2120 O O . GLY B 1 64 ? 13.273 25.766 -0.139 1 97.12 64 GLY B O 1
ATOM 2121 N N . SER B 1 65 ? 11.727 26.5 1.475 1 97.06 65 SER B N 1
ATOM 2122 C CA . SER B 1 65 ? 12.164 25.438 2.385 1 97.06 65 SER B CA 1
ATOM 2123 C C . SER B 1 65 ? 11.016 24.953 3.268 1 97.06 65 SER B C 1
ATOM 2125 O O . SER B 1 65 ? 10.039 25.672 3.465 1 97.06 65 SER B O 1
ATOM 2127 N N . VAL B 1 66 ? 11.188 23.734 3.68 1 96.88 66 VAL B N 1
ATOM 2128 C CA . VAL B 1 66 ? 10.266 23.125 4.637 1 96.88 66 VAL B CA 1
ATOM 2129 C C . VAL B 1 66 ? 11.047 22.641 5.859 1 96.88 66 VAL B C 1
ATOM 2131 O O . VAL B 1 66 ? 12.031 21.906 5.723 1 96.88 66 VAL B O 1
ATOM 2134 N N . THR B 1 67 ? 10.578 23.078 7.012 1 97.12 67 THR B N 1
ATOM 2135 C CA . THR B 1 67 ? 11.172 22.672 8.273 1 97.12 67 THR B CA 1
ATOM 2136 C C . THR B 1 67 ? 10.18 21.875 9.109 1 97.12 67 THR B C 1
ATOM 2138 O O . THR B 1 67 ? 9.023 22.266 9.266 1 97.12 67 THR B O 1
ATOM 2141 N N . LEU B 1 68 ? 10.641 20.734 9.578 1 96.56 68 LEU B N 1
ATOM 2142 C CA . LEU B 1 68 ? 9.859 19.875 10.461 1 96.56 68 LEU B CA 1
ATOM 2143 C C . LEU B 1 68 ? 10.555 19.688 11.805 1 96.56 68 LEU B C 1
ATOM 2145 O O . LEU B 1 68 ? 11.711 19.25 11.852 1 96.56 68 LEU B O 1
ATOM 2149 N N . MET B 1 69 ? 9.875 20.047 12.797 1 96.5 69 MET B N 1
ATOM 2150 C CA . MET B 1 69 ? 10.43 19.922 14.148 1 96.5 69 MET B CA 1
ATOM 2151 C C . MET B 1 69 ? 11.828 20.5 14.219 1 96.5 69 MET B C 1
ATOM 2153 O O . MET B 1 69 ? 12.75 19.875 14.734 1 96.5 69 MET B O 1
ATOM 2157 N N . GLY B 1 70 ? 12.008 21.594 13.555 1 94.94 70 GLY B N 1
ATOM 2158 C CA . GLY B 1 70 ? 13.227 22.375 13.688 1 94.94 70 GLY B CA 1
ATOM 2159 C C . GLY B 1 70 ? 14.305 21.969 12.695 1 94.94 70 GLY B C 1
ATOM 2160 O O . GLY B 1 70 ? 15.352 22.609 12.609 1 94.94 70 GLY B O 1
ATOM 2161 N N . ARG B 1 71 ? 14.062 20.969 11.93 1 95 71 ARG B N 1
ATOM 2162 C CA . ARG B 1 71 ? 15.062 20.531 10.969 1 95 71 ARG B CA 1
ATOM 2163 C C . ARG B 1 71 ? 14.586 20.75 9.539 1 95 71 ARG B C 1
ATOM 2165 O O . ARG B 1 71 ? 13.461 20.391 9.188 1 95 71 ARG B O 1
ATOM 2172 N N . ASP B 1 72 ? 15.5 21.25 8.766 1 94.06 72 ASP B N 1
ATOM 2173 C CA . ASP B 1 72 ? 15.227 21.484 7.352 1 94.06 72 ASP B CA 1
ATOM 2174 C C . ASP B 1 72 ? 15.383 20.203 6.547 1 94.06 72 ASP B C 1
ATOM 2176 O O . ASP B 1 72 ? 16.438 19.547 6.602 1 94.06 72 ASP B O 1
ATOM 2180 N N . PHE B 1 73 ? 14.344 19.828 5.754 1 89.81 73 PHE B N 1
ATOM 2181 C CA . PHE B 1 73 ? 14.391 18.609 4.953 1 89.81 73 PHE B CA 1
ATOM 2182 C C . PHE B 1 73 ? 15.555 18.656 3.971 1 89.81 73 PHE B C 1
ATOM 2184 O O . PHE B 1 73 ? 16.188 17.625 3.709 1 89.81 73 PHE B O 1
ATOM 2191 N N . SER B 1 74 ? 15.836 19.812 3.445 1 86.88 74 SER B N 1
ATOM 2192 C CA . SER B 1 74 ? 16.875 19.953 2.434 1 86.88 74 SER B CA 1
ATOM 2193 C C . SER B 1 74 ? 18.266 19.75 3.033 1 86.88 74 SER B C 1
ATOM 2195 O O . SER B 1 74 ? 19.219 19.484 2.311 1 86.88 74 SER B O 1
ATOM 2197 N N . ALA B 1 75 ? 18.359 19.828 4.297 1 89.38 75 ALA B N 1
ATOM 2198 C CA . ALA B 1 75 ? 19.641 19.703 4.98 1 89.38 75 ALA B CA 1
ATOM 2199 C C . ALA B 1 75 ? 19.922 18.25 5.359 1 89.38 75 ALA B C 1
ATOM 2201 O O . ALA B 1 75 ? 21.016 17.906 5.801 1 89.38 75 ALA B O 1
ATOM 2202 N N . LEU B 1 76 ? 18.953 17.422 5.133 1 90.06 76 LEU B N 1
ATOM 2203 C CA . LEU B 1 76 ? 19.078 16.031 5.543 1 90.06 76 LEU B CA 1
ATOM 2204 C C . LEU B 1 76 ? 19.375 15.133 4.348 1 90.06 76 LEU B C 1
ATOM 2206 O O . LEU B 1 76 ? 18.875 15.375 3.244 1 90.06 76 LEU B O 1
ATOM 2210 N N . GLY B 1 77 ? 20.203 14.172 4.645 1 86.62 77 GLY B N 1
ATOM 2211 C CA . GLY B 1 77 ? 20.328 13.117 3.654 1 86.62 77 GLY B CA 1
ATOM 2212 C C . GLY B 1 77 ? 19.094 12.25 3.531 1 86.62 77 GLY B C 1
ATOM 2213 O O . GLY B 1 77 ? 18.188 12.344 4.359 1 86.62 77 GLY B O 1
ATOM 2214 N N . GLU B 1 78 ? 19.047 11.398 2.578 1 84.38 78 GLU B N 1
ATOM 2215 C CA . GLU B 1 78 ? 17.859 10.609 2.271 1 84.38 78 GLU B CA 1
ATOM 2216 C C . GLU B 1 78 ? 17.484 9.703 3.443 1 84.38 78 GLU B C 1
ATOM 2218 O O . GLU B 1 78 ? 16.328 9.656 3.846 1 84.38 78 GLU B O 1
ATOM 2223 N N . VAL B 1 79 ? 18.453 9.094 4 1 86.81 79 VAL B N 1
ATOM 2224 C CA . VAL B 1 79 ? 18.203 8.164 5.098 1 86.81 79 VAL B CA 1
ATOM 2225 C C . VAL B 1 79 ? 17.688 8.93 6.316 1 86.81 79 VAL B C 1
ATOM 2227 O O . VAL B 1 79 ? 16.672 8.555 6.914 1 86.81 79 VAL B O 1
ATOM 2230 N N . ASP B 1 80 ? 18.328 10.039 6.613 1 91.5 80 ASP B N 1
ATOM 2231 C CA . ASP B 1 80 ? 17.922 10.852 7.754 1 91.5 80 ASP B CA 1
ATOM 2232 C C . ASP B 1 80 ? 16.547 11.469 7.535 1 91.5 80 ASP B C 1
ATOM 2234 O O . ASP B 1 80 ? 15.75 11.57 8.469 1 91.5 80 ASP B O 1
ATOM 2238 N N . ARG B 1 81 ? 16.312 11.844 6.328 1 92.69 81 ARG B N 1
ATOM 2239 C CA . ARG B 1 81 ? 15.008 12.406 5.973 1 92.69 81 ARG B CA 1
ATOM 2240 C C . ARG B 1 81 ? 13.898 11.383 6.191 1 92.69 81 ARG B C 1
ATOM 2242 O O . ARG B 1 81 ? 12.836 11.711 6.727 1 92.69 81 ARG B O 1
ATOM 2249 N N . GLY B 1 82 ? 14.18 10.211 5.801 1 91.88 82 GLY B N 1
ATOM 2250 C CA . GLY B 1 82 ? 13.211 9.148 6 1 91.88 82 GLY B CA 1
ATOM 2251 C C . GLY B 1 82 ? 12.945 8.852 7.465 1 91.88 82 GLY B C 1
ATOM 2252 O O . GLY B 1 82 ? 11.789 8.703 7.867 1 91.88 82 GLY B O 1
ATOM 2253 N N . ASP B 1 83 ? 14.016 8.789 8.211 1 93.31 83 ASP B N 1
ATOM 2254 C CA . ASP B 1 83 ? 13.883 8.523 9.641 1 93.31 83 ASP B CA 1
ATOM 2255 C C . ASP B 1 83 ? 13.102 9.641 10.328 1 93.31 83 ASP B C 1
ATOM 2257 O O . ASP B 1 83 ? 12.219 9.367 11.148 1 93.31 83 ASP B O 1
ATOM 2261 N N . TRP B 1 84 ? 13.461 10.82 9.906 1 94.62 84 TRP B N 1
ATOM 2262 C CA . TRP B 1 84 ? 12.797 11.984 10.5 1 94.62 84 TRP B CA 1
ATOM 2263 C C . TRP B 1 84 ? 11.32 12.008 10.141 1 94.62 84 TRP B C 1
ATOM 2265 O O . TRP B 1 84 ? 10.469 12.281 10.992 1 94.62 84 TRP B O 1
ATOM 2275 N N . ARG B 1 85 ? 11 11.703 8.969 1 95.44 85 ARG B N 1
ATOM 2276 C CA . ARG B 1 85 ? 9.625 11.633 8.484 1 95.44 85 ARG B CA 1
ATOM 2277 C C . ARG B 1 85 ? 8.852 10.531 9.203 1 95.44 85 ARG B C 1
ATOM 2279 O O . ARG B 1 85 ? 7.719 10.75 9.648 1 95.44 85 ARG B O 1
ATOM 2286 N N . ASN B 1 86 ? 9.43 9.391 9.328 1 95.62 86 ASN B N 1
ATOM 2287 C CA . ASN B 1 86 ? 8.797 8.266 10.008 1 95.62 86 ASN B CA 1
ATOM 2288 C C . ASN B 1 86 ? 8.445 8.602 11.453 1 95.62 86 ASN B C 1
ATOM 2290 O O . ASN B 1 86 ? 7.363 8.25 11.93 1 95.62 86 ASN B O 1
ATOM 2294 N N . ARG B 1 87 ? 9.281 9.352 12.07 1 95.44 87 ARG B N 1
ATOM 2295 C CA . ARG B 1 87 ? 9.117 9.648 13.492 1 95.44 87 ARG B CA 1
ATOM 2296 C C . ARG B 1 87 ? 8.086 10.75 13.703 1 95.44 87 ARG B C 1
ATOM 2298 O O . ARG B 1 87 ? 7.359 10.75 14.703 1 95.44 87 ARG B O 1
ATOM 2305 N N . HIS B 1 88 ? 8.023 11.625 12.734 1 97.12 88 HIS B N 1
ATOM 2306 C CA . HIS B 1 88 ? 7.324 12.859 13.086 1 97.12 88 HIS B CA 1
ATOM 2307 C C . HIS B 1 88 ? 6.102 13.062 12.195 1 97.12 88 HIS B C 1
ATOM 2309 O O . HIS B 1 88 ? 5.254 13.906 12.492 1 97.12 88 HIS B O 1
ATOM 2315 N N . LEU B 1 89 ? 6.008 12.289 11.18 1 97.81 89 LEU B N 1
ATOM 2316 C CA . LEU B 1 89 ? 4.883 12.508 10.273 1 97.81 89 LEU B CA 1
ATOM 2317 C C . LEU B 1 89 ? 4.074 11.227 10.102 1 97.81 89 LEU B C 1
ATOM 2319 O O . LEU B 1 89 ? 4.629 10.125 10.117 1 97.81 89 LEU B O 1
ATOM 2323 N N . GLY B 1 90 ? 2.814 11.375 9.992 1 97.56 90 GLY B N 1
ATOM 2324 C CA . GLY B 1 90 ? 1.891 10.367 9.492 1 97.56 90 GLY B CA 1
ATOM 2325 C C . GLY B 1 90 ? 1.153 10.805 8.242 1 97.56 90 GLY B C 1
ATOM 2326 O O . GLY B 1 90 ? 0.954 12 8.016 1 97.56 90 GLY B O 1
ATOM 2327 N N . PHE B 1 91 ? 0.73 9.812 7.484 1 97.12 91 PHE B N 1
ATOM 2328 C CA . PHE B 1 91 ? 0.095 10.125 6.207 1 97.12 91 PHE B CA 1
ATOM 2329 C C . PHE B 1 91 ? -1.218 9.367 6.055 1 97.12 91 PHE B C 1
ATOM 2331 O O . PHE B 1 91 ? -1.293 8.18 6.371 1 97.12 91 PHE B O 1
ATOM 2338 N N . VAL B 1 92 ? -2.193 10.078 5.617 1 96.75 92 VAL B N 1
ATOM 2339 C CA . VAL B 1 92 ? -3.482 9.5 5.266 1 96.75 92 VAL B CA 1
ATOM 2340 C C . VAL B 1 92 ? -3.873 9.922 3.85 1 96.75 92 VAL B C 1
ATOM 2342 O O . VAL B 1 92 ? -3.799 11.109 3.51 1 96.75 92 VAL B O 1
ATOM 2345 N N . TYR B 1 93 ? -4.277 8.969 3.047 1 93.25 93 TYR B N 1
ATOM 2346 C CA . TYR B 1 93 ? -4.633 9.227 1.655 1 93.25 93 TYR B CA 1
ATOM 2347 C C . TYR B 1 93 ? -6.098 8.898 1.396 1 93.25 93 TYR B C 1
ATOM 2349 O O . TYR B 1 93 ? -6.738 8.219 2.197 1 93.25 93 TYR B O 1
ATOM 2357 N N . GLN B 1 94 ? -6.477 9.461 0.281 1 88.69 94 GLN B N 1
ATOM 2358 C CA . GLN B 1 94 ? -7.824 9.117 -0.162 1 88.69 94 GLN B CA 1
ATOM 2359 C C . GLN B 1 94 ? -7.973 7.617 -0.379 1 88.69 94 GLN B C 1
ATOM 2361 O O . GLN B 1 94 ? -8.938 7.008 0.08 1 88.69 94 GLN B O 1
ATOM 2366 N N . PHE B 1 95 ? -6.922 7.098 -1.04 1 87.69 95 PHE B N 1
ATOM 2367 C CA . PHE B 1 95 ? -6.816 5.645 -1.092 1 87.69 95 PHE B CA 1
ATOM 2368 C C . PHE B 1 95 ? -6.012 5.121 0.091 1 87.69 95 PHE B C 1
ATOM 2370 O O . PHE B 1 95 ? -4.895 5.574 0.337 1 87.69 95 PHE B O 1
ATOM 2377 N N . HIS B 1 96 ? -6.559 4.176 0.793 1 88.88 96 HIS B N 1
ATOM 2378 C CA . HIS B 1 96 ? -6.012 3.764 2.08 1 88.88 96 HIS B CA 1
ATOM 2379 C C . HIS B 1 96 ? -4.641 3.117 1.912 1 88.88 96 HIS B C 1
ATOM 2381 O O . HIS B 1 96 ? -3.814 3.158 2.826 1 88.88 96 HIS B O 1
ATOM 2387 N N . HIS B 1 97 ? -4.398 2.494 0.786 1 90.12 97 HIS B N 1
ATOM 2388 C CA . HIS B 1 97 ? -3.129 1.861 0.451 1 90.12 97 HIS B CA 1
ATOM 2389 C C . HIS B 1 97 ? -2.775 0.771 1.457 1 90.12 97 HIS B C 1
ATOM 2391 O O . HIS B 1 97 ? -1.604 0.594 1.8 1 90.12 97 HIS B O 1
ATOM 2397 N N . LEU B 1 98 ? -3.762 0.185 2.023 1 94.81 98 LEU B N 1
ATOM 2398 C CA . LEU B 1 98 ? -3.504 -1.006 2.826 1 94.81 98 LEU B CA 1
ATOM 2399 C C . LEU B 1 98 ? -3.045 -2.164 1.947 1 94.81 98 LEU B C 1
ATOM 2401 O O . LEU B 1 98 ? -3.572 -2.365 0.851 1 94.81 98 LEU B O 1
ATOM 2405 N N . LEU B 1 99 ? -2.109 -2.844 2.426 1 93.81 99 LEU B N 1
ATOM 2406 C CA . LEU B 1 99 ? -1.634 -4.02 1.704 1 93.81 99 LEU B CA 1
ATOM 2407 C C . LEU B 1 99 ? -2.549 -5.215 1.948 1 93.81 99 LEU B C 1
ATOM 2409 O O . LEU B 1 99 ? -2.719 -5.648 3.09 1 93.81 99 LEU B O 1
ATOM 2413 N N . ALA B 1 100 ? -3.018 -5.801 0.952 1 91.81 100 ALA B N 1
ATOM 2414 C CA . ALA B 1 100 ? -4.113 -6.766 1.008 1 91.81 100 ALA B CA 1
ATOM 2415 C C . ALA B 1 100 ? -3.654 -8.078 1.639 1 91.81 100 ALA B C 1
ATOM 2417 O O . ALA B 1 100 ? -4.465 -8.828 2.189 1 91.81 100 ALA B O 1
ATOM 2418 N N . GLU B 1 101 ? -2.436 -8.383 1.556 1 92.06 101 GLU B N 1
ATOM 2419 C CA . GLU B 1 101 ? -1.922 -9.672 1.999 1 92.06 101 GLU B CA 1
ATOM 2420 C C . GLU B 1 101 ? -1.62 -9.664 3.494 1 92.06 101 GLU B C 1
ATOM 2422 O O . GLU B 1 101 ? -1.298 -10.703 4.074 1 92.06 101 GLU B O 1
ATOM 2427 N N . PHE B 1 102 ? -1.79 -8.516 4.113 1 94.19 102 PHE B N 1
ATOM 2428 C CA . PHE B 1 102 ? -1.528 -8.406 5.543 1 94.19 102 PHE B CA 1
ATOM 2429 C C . PHE B 1 102 ? -2.791 -8.008 6.297 1 94.19 102 PHE B C 1
ATOM 2431 O O . PHE B 1 102 ? -3.711 -7.43 5.711 1 94.19 102 PHE B O 1
ATOM 2438 N N . SER B 1 103 ? -2.789 -8.32 7.594 1 95.94 103 SER B N 1
ATOM 2439 C CA . SER B 1 103 ? -3.92 -7.957 8.438 1 95.94 103 SER B CA 1
ATOM 2440 C C . SER B 1 103 ? -3.918 -6.461 8.742 1 95.94 103 SER B C 1
ATOM 2442 O O . SER B 1 103 ? -2.936 -5.77 8.477 1 95.94 103 SER B O 1
ATOM 2444 N N . ALA B 1 104 ? -5.074 -6.031 9.297 1 97.44 104 ALA B N 1
ATOM 2445 C CA . ALA B 1 104 ? -5.137 -4.648 9.766 1 97.44 104 ALA B CA 1
ATOM 2446 C C . ALA B 1 104 ? -4.035 -4.359 10.781 1 97.44 104 ALA B C 1
ATOM 2448 O O . ALA B 1 104 ? -3.365 -3.328 10.703 1 97.44 104 ALA B O 1
ATOM 2449 N N . LEU B 1 105 ? -3.824 -5.27 11.664 1 97.75 105 LEU B N 1
ATOM 2450 C CA . LEU B 1 105 ? -2.811 -5.152 12.703 1 97.75 105 LEU B CA 1
ATOM 2451 C C . LEU B 1 105 ? -1.422 -4.988 12.094 1 97.75 105 LEU B C 1
ATOM 2453 O O . LEU B 1 105 ? -0.678 -4.078 12.461 1 97.75 105 LEU B O 1
ATOM 2457 N N . GLU B 1 106 ? -1.135 -5.809 11.164 1 96.44 106 GLU B N 1
ATOM 2458 C CA . GLU B 1 106 ? 0.173 -5.781 10.516 1 96.44 106 GLU B CA 1
ATOM 2459 C C . GLU B 1 106 ? 0.349 -4.516 9.68 1 96.44 106 GLU B C 1
ATOM 2461 O O . GLU B 1 106 ? 1.425 -3.914 9.68 1 96.44 106 GLU B O 1
ATOM 2466 N N . ASN B 1 107 ? -0.651 -4.129 8.969 1 97.62 107 ASN B N 1
ATOM 2467 C CA . ASN B 1 107 ? -0.611 -2.893 8.195 1 97.62 107 ASN B CA 1
ATOM 2468 C C . ASN B 1 107 ? -0.293 -1.691 9.078 1 97.62 107 ASN B C 1
ATOM 2470 O O . ASN B 1 107 ? 0.547 -0.861 8.727 1 97.62 107 ASN B O 1
ATOM 2474 N N . VAL B 1 108 ? -0.888 -1.633 10.203 1 98.25 108 VAL B N 1
ATOM 2475 C CA . VAL B 1 108 ? -0.783 -0.477 11.086 1 98.25 108 VAL B CA 1
ATOM 2476 C C . VAL B 1 108 ? 0.57 -0.487 11.797 1 98.25 108 VAL B C 1
ATOM 2478 O O . VAL B 1 108 ? 1.124 0.571 12.102 1 98.25 108 VAL B O 1
ATOM 2481 N N . ALA B 1 109 ? 1.17 -1.622 11.961 1 97.62 109 ALA B N 1
ATOM 2482 C CA . ALA B 1 109 ? 2.42 -1.742 12.711 1 97.62 109 ALA B CA 1
ATOM 2483 C C . ALA B 1 109 ? 3.617 -1.371 11.844 1 97.62 109 ALA B C 1
ATOM 2485 O O . ALA B 1 109 ? 4.723 -1.171 12.352 1 97.62 109 ALA B O 1
ATOM 2486 N N . MET B 1 110 ? 3.428 -1.206 10.609 1 95.69 110 MET B N 1
ATOM 2487 C CA . MET B 1 110 ? 4.512 -1.124 9.633 1 95.69 110 MET B CA 1
ATOM 2488 C C . MET B 1 110 ? 5.434 0.051 9.938 1 95.69 110 MET B C 1
ATOM 2490 O O . MET B 1 110 ? 6.656 -0.1 9.953 1 95.69 110 MET B O 1
ATOM 2494 N N . PRO B 1 111 ? 4.895 1.229 10.211 1 96.81 111 PRO B N 1
ATOM 2495 C CA . PRO B 1 111 ? 5.801 2.344 10.492 1 96.81 111 PRO B CA 1
ATOM 2496 C C . PRO B 1 111 ? 6.727 2.066 11.68 1 96.81 111 PRO B C 1
ATOM 2498 O O . PRO B 1 111 ? 7.898 2.453 11.656 1 96.81 111 PRO B O 1
ATOM 2501 N N . LEU B 1 112 ? 6.262 1.372 12.633 1 96.94 112 LEU B N 1
ATOM 2502 C CA . LEU B 1 112 ? 7.062 1.053 13.812 1 96.94 112 LEU B CA 1
ATOM 2503 C C . LEU B 1 112 ? 8.094 -0.022 13.492 1 96.94 112 LEU B C 1
ATOM 2505 O O . LEU B 1 112 ? 9.227 0.033 13.977 1 96.94 112 LEU B O 1
ATOM 2509 N N . LEU B 1 113 ? 7.695 -0.973 12.688 1 93.94 113 LEU B N 1
ATOM 2510 C CA . LEU B 1 113 ? 8.625 -2.027 12.289 1 93.94 113 LEU B CA 1
ATOM 2511 C C . LEU B 1 113 ? 9.789 -1.458 11.492 1 93.94 113 LEU B C 1
ATOM 2513 O O . LEU B 1 113 ? 10.93 -1.906 11.641 1 93.94 113 LEU B O 1
ATOM 2517 N N . ILE B 1 114 ? 9.469 -0.466 10.75 1 92.25 114 ILE B N 1
ATOM 2518 C CA . ILE B 1 114 ? 10.477 0.153 9.891 1 92.25 114 ILE B CA 1
ATOM 2519 C C . ILE B 1 114 ? 11.477 0.928 10.75 1 92.25 114 ILE B C 1
ATOM 2521 O O . ILE B 1 114 ? 12.672 0.941 10.461 1 92.25 114 ILE B O 1
ATOM 2525 N N . ARG B 1 115 ? 11.055 1.584 11.852 1 90.19 115 ARG B N 1
ATOM 2526 C CA . ARG B 1 115 ? 11.977 2.373 12.664 1 90.19 115 ARG B CA 1
ATOM 2527 C C . ARG B 1 115 ? 12.617 1.521 13.75 1 90.19 115 ARG B C 1
ATOM 2529 O O . ARG B 1 115 ? 13.148 2.049 14.727 1 90.19 115 ARG B O 1
ATOM 2536 N N . ARG B 1 116 ? 12.539 0.226 13.812 1 87.25 116 ARG B N 1
ATOM 2537 C CA . ARG B 1 116 ? 13.305 -0.732 14.594 1 87.25 116 ARG B CA 1
ATOM 2538 C C . ARG B 1 116 ? 12.617 -1.029 15.922 1 87.25 116 ARG B C 1
ATOM 2540 O O . ARG B 1 116 ? 13.266 -1.438 16.891 1 87.25 116 ARG B O 1
ATOM 2547 N N . THR B 1 117 ? 11.414 -0.658 15.945 1 91.81 117 THR B N 1
ATOM 2548 C CA . THR B 1 117 ? 10.672 -1.104 17.125 1 91.81 117 THR B CA 1
ATOM 2549 C C . THR B 1 117 ? 10.531 -2.623 17.125 1 91.81 117 THR B C 1
ATOM 2551 O O . THR B 1 117 ? 10.266 -3.232 16.094 1 91.81 117 THR B O 1
ATOM 2554 N N . GLU B 1 118 ? 10.734 -3.174 18.312 1 91.75 118 GLU B N 1
ATOM 2555 C CA . GLU B 1 118 ? 10.578 -4.621 18.422 1 91.75 118 GLU B CA 1
ATOM 2556 C C . GLU B 1 118 ? 9.172 -5.051 18.031 1 91.75 118 GLU B C 1
ATOM 2558 O O . GLU B 1 118 ? 8.188 -4.383 18.359 1 91.75 118 GLU B O 1
ATOM 2563 N N . ARG B 1 119 ? 9.055 -6.141 17.344 1 91.25 119 ARG B N 1
ATOM 2564 C CA . ARG B 1 119 ? 7.816 -6.586 16.703 1 91.25 119 ARG B CA 1
ATOM 2565 C C . ARG B 1 119 ? 6.68 -6.68 17.719 1 91.25 119 ARG B C 1
ATOM 2567 O O . ARG B 1 119 ? 5.574 -6.199 17.453 1 91.25 119 ARG B O 1
ATOM 2574 N N . HIS B 1 120 ? 6.957 -7.305 18.859 1 93.5 120 HIS B N 1
ATOM 2575 C CA . HIS B 1 120 ? 5.906 -7.477 19.859 1 93.5 120 HIS B CA 1
ATOM 2576 C C . HIS B 1 120 ? 5.379 -6.129 20.328 1 93.5 120 HIS B C 1
ATOM 2578 O O . HIS B 1 120 ? 4.164 -5.938 20.438 1 93.5 120 HIS B O 1
ATOM 2584 N N . ALA B 1 121 ? 6.281 -5.215 20.594 1 96.25 121 ALA B N 1
ATOM 2585 C CA . ALA B 1 121 ? 5.895 -3.875 21.016 1 96.25 121 ALA B CA 1
ATOM 2586 C C . ALA B 1 121 ? 5.148 -3.135 19.922 1 96.25 121 ALA B C 1
ATOM 2588 O O . ALA B 1 121 ? 4.176 -2.428 20.188 1 96.25 121 ALA B O 1
ATOM 2589 N N . ALA B 1 122 ? 5.602 -3.293 18.672 1 96.88 122 ALA B N 1
ATOM 2590 C CA . ALA B 1 122 ? 4.965 -2.648 17.531 1 96.88 122 ALA B CA 1
ATOM 2591 C C . ALA B 1 122 ? 3.529 -3.131 17.359 1 96.88 122 ALA B C 1
ATOM 2593 O O . ALA B 1 122 ? 2.617 -2.324 17.172 1 96.88 122 ALA B O 1
ATOM 2594 N N . LEU B 1 123 ? 3.316 -4.441 17.484 1 96.44 123 LEU B N 1
ATOM 2595 C CA . LEU B 1 123 ? 1.986 -5.016 17.312 1 96.44 123 LEU B CA 1
ATOM 2596 C C . LEU B 1 123 ? 1.07 -4.617 18.453 1 96.44 123 LEU B C 1
ATOM 2598 O O . LEU B 1 123 ? -0.122 -4.375 18.25 1 96.44 123 LEU B O 1
ATOM 2602 N N . ALA B 1 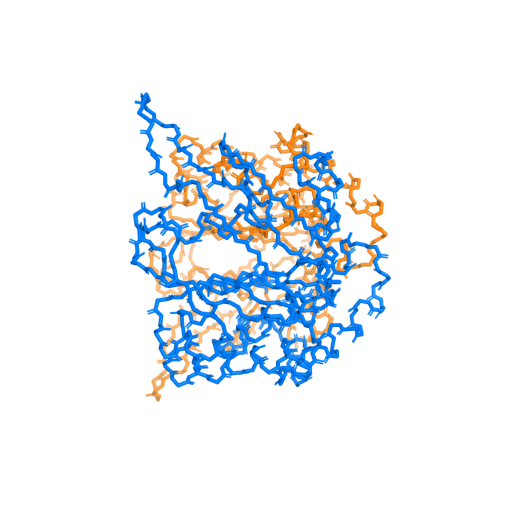124 ? 1.644 -4.559 19.609 1 97.94 124 ALA B N 1
ATOM 2603 C CA . ALA B 1 124 ? 0.854 -4.141 20.766 1 97.94 124 ALA B CA 1
ATOM 2604 C C . ALA B 1 124 ? 0.365 -2.705 20.609 1 97.94 124 ALA B C 1
ATOM 2606 O O . ALA B 1 124 ? -0.809 -2.412 20.844 1 97.94 124 ALA B O 1
ATOM 2607 N N . LYS B 1 125 ? 1.254 -1.87 20.203 1 98.06 125 LYS B N 1
ATOM 2608 C CA . LYS B 1 125 ? 0.885 -0.476 19.984 1 98.06 125 LYS B CA 1
ATOM 2609 C C . LYS B 1 125 ? -0.138 -0.352 18.859 1 98.06 125 LYS B C 1
ATOM 2611 O O . LYS B 1 125 ? -1.09 0.426 18.953 1 98.06 125 LYS B O 1
ATOM 2616 N N . ALA B 1 126 ? 0.059 -1.06 17.812 1 98.44 126 ALA B N 1
ATOM 2617 C CA . ALA B 1 126 ? -0.879 -1.068 16.688 1 98.44 126 ALA B CA 1
ATOM 2618 C C . ALA B 1 126 ? -2.268 -1.512 17.141 1 98.44 126 ALA B C 1
ATOM 2620 O O . ALA B 1 126 ? -3.275 -0.925 16.75 1 98.44 126 ALA B O 1
ATOM 2621 N N . ALA B 1 127 ? -2.289 -2.516 17.953 1 98.44 127 ALA B N 1
ATOM 2622 C CA . ALA B 1 127 ? -3.561 -3 18.484 1 98.44 127 ALA B CA 1
ATOM 2623 C C . ALA B 1 127 ? -4.262 -1.922 19.297 1 98.44 127 ALA B C 1
ATOM 2625 O O . ALA B 1 127 ? -5.477 -1.742 19.188 1 98.44 127 ALA B O 1
ATOM 2626 N N . GLU B 1 128 ? -3.488 -1.251 20.062 1 98.06 128 GLU B N 1
ATOM 2627 C CA . GLU B 1 128 ? -4.023 -0.166 20.875 1 98.06 128 GLU B CA 1
ATOM 2628 C C . GLU B 1 128 ? -4.645 0.924 20.016 1 98.06 128 GLU B C 1
ATOM 2630 O O . GLU B 1 128 ? -5.773 1.356 20.266 1 98.06 128 GLU B O 1
ATOM 2635 N N . ILE B 1 129 ? -3.982 1.337 19 1 97.69 129 ILE B N 1
ATOM 2636 C CA . ILE B 1 129 ? -4.445 2.432 18.156 1 97.69 129 ILE B CA 1
ATOM 2637 C C . ILE B 1 129 ? -5.648 1.974 17.328 1 97.69 129 ILE B C 1
ATOM 2639 O O . ILE B 1 129 ? -6.605 2.729 17.156 1 97.69 129 ILE B O 1
ATOM 2643 N N . LEU B 1 130 ? -5.602 0.762 16.844 1 98.44 130 LEU B N 1
ATOM 2644 C CA . LEU B 1 130 ? -6.742 0.212 16.125 1 98.44 130 LEU B CA 1
ATOM 2645 C C . LEU B 1 130 ? -7.988 0.193 17 1 98.44 130 LEU B C 1
ATOM 2647 O O . LEU B 1 130 ? -9.086 0.507 16.547 1 98.44 130 LEU B O 1
ATOM 2651 N N . THR B 1 131 ? -7.809 -0.218 18.219 1 98 131 THR B N 1
ATOM 2652 C CA . THR B 1 131 ? -8.914 -0.223 19.172 1 98 131 THR B CA 1
ATOM 2653 C C . THR B 1 131 ? -9.453 1.189 19.375 1 98 131 THR B C 1
ATOM 2655 O O . THR B 1 131 ? -10.672 1.399 19.422 1 98 131 THR B O 1
ATOM 2658 N N . ALA B 1 132 ? -8.609 2.123 19.453 1 96.12 132 ALA B N 1
ATOM 2659 C CA . ALA B 1 132 ? -8.984 3.518 19.688 1 96.12 132 ALA B CA 1
ATOM 2660 C C . ALA B 1 132 ? -9.82 4.055 18.531 1 96.12 132 ALA B C 1
ATOM 2662 O O . ALA B 1 132 ? -10.664 4.938 18.719 1 96.12 132 ALA B O 1
ATOM 2663 N N . VAL B 1 133 ? -9.625 3.49 17.344 1 96 133 VAL B N 1
ATOM 2664 C CA . VAL B 1 133 ? -10.398 3.965 16.203 1 96 133 VAL B CA 1
ATOM 2665 C C . VAL B 1 133 ? -11.586 3.033 15.961 1 96 133 VAL B C 1
ATOM 2667 O O . VAL B 1 133 ? -12.195 3.059 14.891 1 96 133 VAL B O 1
ATOM 2670 N N . GLY B 1 134 ? -11.82 2.121 16.812 1 96.19 134 GLY B N 1
ATOM 2671 C CA . GLY B 1 134 ? -13.023 1.306 16.781 1 96.19 134 GLY B CA 1
ATOM 2672 C C . GLY B 1 134 ? -12.844 0.004 16.016 1 96.19 134 GLY B C 1
ATOM 2673 O O . GLY B 1 134 ? -13.82 -0.581 15.539 1 96.19 134 GLY B O 1
ATOM 2674 N N . LEU B 1 135 ? -11.57 -0.454 15.922 1 97.44 135 LEU B N 1
ATOM 2675 C CA . LEU B 1 135 ? -11.32 -1.654 15.133 1 97.44 135 LEU B CA 1
ATOM 2676 C C . LEU B 1 135 ? -10.672 -2.742 15.984 1 97.44 135 LEU B C 1
ATOM 2678 O O . LEU B 1 135 ? -9.961 -3.604 15.461 1 97.44 135 LEU B O 1
ATOM 2682 N N . GLY B 1 136 ? -10.859 -2.68 17.266 1 97.25 136 GLY B N 1
ATOM 2683 C CA . GLY B 1 136 ? -10.312 -3.688 18.156 1 97.25 136 GLY B CA 1
ATOM 2684 C C . GLY B 1 136 ? -10.789 -5.09 17.844 1 97.25 136 GLY B C 1
ATOM 2685 O O . GLY B 1 136 ? -10.078 -6.066 18.094 1 97.25 136 GLY B O 1
ATOM 2686 N N . HIS B 1 137 ? -11.953 -5.199 17.297 1 95.88 137 HIS B N 1
ATOM 2687 C CA . HIS B 1 137 ? -12.547 -6.488 16.953 1 95.88 137 HIS B CA 1
ATOM 2688 C C . HIS B 1 137 ? -12.148 -6.938 15.555 1 95.88 137 HIS B C 1
ATOM 2690 O O . HIS B 1 137 ? -12.57 -7.996 15.094 1 95.88 137 HIS B O 1
ATOM 2696 N N . ARG B 1 138 ? -11.273 -6.16 14.828 1 94.81 138 ARG B N 1
ATOM 2697 C CA . ARG B 1 138 ? -10.914 -6.438 13.445 1 94.81 138 ARG B CA 1
ATOM 2698 C C . ARG B 1 138 ? -9.398 -6.559 13.289 1 94.81 138 ARG B C 1
ATOM 2700 O O . ARG B 1 138 ? -8.867 -6.422 12.188 1 94.81 138 ARG B O 1
ATOM 2707 N N . LEU B 1 139 ? -8.68 -6.801 14.281 1 96.19 139 LEU B N 1
ATOM 2708 C CA . LEU B 1 139 ? -7.223 -6.746 14.281 1 96.19 139 LEU B CA 1
ATOM 2709 C C . LEU B 1 139 ? -6.645 -7.684 13.219 1 96.19 139 LEU B C 1
ATOM 2711 O O . LEU B 1 139 ? -5.758 -7.297 12.461 1 96.19 139 LEU B O 1
ATOM 2715 N N . GLU B 1 140 ? -7.211 -8.844 13.125 1 94.12 140 GLU B N 1
ATOM 2716 C CA . GLU B 1 140 ? -6.602 -9.875 12.281 1 94.12 140 GLU B CA 1
ATOM 2717 C C . GLU B 1 140 ? -7.266 -9.93 10.906 1 94.12 140 GLU B C 1
ATOM 2719 O O . GLU B 1 140 ? -6.871 -10.727 10.055 1 94.12 140 GLU B O 1
ATOM 2724 N N . HIS B 1 141 ? -8.227 -9.109 10.664 1 93.81 141 HIS B N 1
ATOM 2725 C CA . HIS B 1 141 ? -8.906 -9.078 9.375 1 93.81 141 HIS B CA 1
ATOM 2726 C C . HIS B 1 141 ? -8.031 -8.438 8.305 1 93.81 141 HIS B C 1
ATOM 2728 O O . HIS B 1 141 ? -7.316 -7.469 8.578 1 93.81 141 HIS B O 1
ATOM 2734 N N . ARG B 1 142 ? -8.164 -8.953 7.18 1 93.62 142 ARG B N 1
ATOM 2735 C CA . ARG B 1 142 ? -7.512 -8.336 6.027 1 93.62 142 ARG B CA 1
ATOM 2736 C C . ARG B 1 142 ? -8.375 -7.219 5.445 1 93.62 142 ARG B C 1
ATOM 2738 O O . ARG B 1 142 ? -9.578 -7.172 5.684 1 93.62 142 ARG B O 1
ATOM 2745 N N . PRO B 1 143 ? -7.707 -6.301 4.691 1 93.56 143 PRO B N 1
ATOM 2746 C CA . PRO B 1 143 ? -8.445 -5.176 4.113 1 93.56 143 PRO B CA 1
ATOM 2747 C C . PRO B 1 143 ? -9.656 -5.617 3.305 1 93.56 143 PRO B C 1
ATOM 2749 O O . PRO B 1 143 ? -10.703 -4.961 3.35 1 93.56 143 PRO B O 1
ATOM 2752 N N . GLY B 1 144 ? -9.594 -6.719 2.658 1 89.56 144 GLY B N 1
ATOM 2753 C CA . GLY B 1 144 ? -10.711 -7.211 1.874 1 89.56 144 GLY B CA 1
ATOM 2754 C C . GLY B 1 144 ? -11.906 -7.598 2.723 1 89.56 144 GLY B C 1
ATOM 2755 O O . GLY B 1 144 ? -13.023 -7.734 2.209 1 89.56 144 GLY B O 1
ATOM 2756 N N . GLU B 1 145 ? -11.742 -7.742 3.943 1 91 145 GLU B N 1
ATOM 2757 C CA . GLU B 1 145 ? -12.789 -8.156 4.875 1 91 145 GLU B CA 1
ATOM 2758 C C . GLU B 1 145 ? -13.352 -6.957 5.641 1 91 145 GLU B C 1
ATOM 2760 O O . GLU B 1 145 ? -14.188 -7.121 6.531 1 91 145 GLU B O 1
ATOM 2765 N N . LEU B 1 146 ? -12.891 -5.789 5.336 1 93.38 146 LEU B N 1
ATOM 2766 C CA . LEU B 1 146 ? -13.297 -4.562 6.012 1 93.38 146 LEU B CA 1
ATOM 2767 C C . LEU B 1 146 ? -14.195 -3.719 5.117 1 93.38 146 LEU B C 1
ATOM 2769 O O . LEU B 1 146 ? -14.047 -3.73 3.893 1 93.38 146 LEU B O 1
ATOM 2773 N N . SER B 1 147 ? -15.102 -3.004 5.777 1 92.44 147 SER B N 1
ATOM 2774 C CA . SER B 1 147 ? -15.883 -2.023 5.031 1 92.44 147 SER B CA 1
ATOM 2775 C C . SER B 1 147 ? -15.023 -0.83 4.621 1 92.44 147 SER B C 1
ATOM 2777 O O . SER B 1 147 ? -13.883 -0.694 5.07 1 92.44 147 SER B O 1
ATOM 2779 N N . GLY B 1 148 ? -15.539 -0.005 3.771 1 92 148 GLY B N 1
ATOM 2780 C CA . GLY B 1 148 ? -14.828 1.195 3.365 1 92 148 GLY B CA 1
ATOM 2781 C C . GLY B 1 148 ? -14.414 2.068 4.535 1 92 148 GLY B C 1
ATOM 2782 O O . GLY B 1 148 ? -13.258 2.492 4.625 1 92 148 GLY B O 1
ATOM 2783 N N . GLY B 1 149 ? -15.375 2.312 5.398 1 94.06 149 GLY B N 1
ATOM 2784 C CA . GLY B 1 149 ? -15.102 3.102 6.586 1 94.06 149 GLY B CA 1
ATOM 2785 C C . GLY B 1 149 ? -14.07 2.465 7.504 1 94.06 149 GLY B C 1
ATOM 2786 O O . GLY B 1 149 ? -13.227 3.158 8.078 1 94.06 149 GLY B O 1
ATOM 2787 N N . GLU B 1 150 ? -14.141 1.136 7.605 1 96.19 150 GLU B N 1
ATOM 2788 C CA . GLU B 1 150 ? -13.188 0.414 8.438 1 96.19 150 GLU B CA 1
ATOM 2789 C C . GLU B 1 150 ? -11.781 0.489 7.855 1 96.19 150 GLU B C 1
ATOM 2791 O O . GLU B 1 150 ? -10.805 0.649 8.594 1 96.19 150 GLU B O 1
ATOM 2796 N N . ARG B 1 151 ? -11.68 0.412 6.547 1 96.88 151 ARG B N 1
ATOM 2797 C CA . ARG B 1 151 ? -10.375 0.52 5.895 1 96.88 151 ARG B CA 1
ATOM 2798 C C . ARG B 1 151 ? -9.758 1.893 6.133 1 96.88 151 ARG B C 1
ATOM 2800 O O . ARG B 1 151 ? -8.57 1.997 6.438 1 96.88 151 ARG B O 1
ATOM 2807 N N . GLN B 1 152 ? -10.547 2.855 6.016 1 96.5 152 GLN B N 1
ATOM 2808 C CA . GLN B 1 152 ? -10.047 4.211 6.215 1 96.5 152 GLN B CA 1
ATOM 2809 C C . GLN B 1 152 ? -9.633 4.438 7.668 1 96.5 152 GLN B C 1
ATOM 2811 O O . GLN B 1 152 ? -8.633 5.102 7.938 1 96.5 152 GLN B O 1
ATOM 2816 N N . ARG B 1 153 ? -10.422 3.908 8.578 1 97.38 153 ARG B N 1
ATOM 2817 C CA . ARG B 1 153 ? -10.047 4.012 9.984 1 97.38 153 ARG B CA 1
ATOM 2818 C C . ARG B 1 153 ? -8.734 3.287 10.258 1 97.38 153 ARG B C 1
ATOM 2820 O O . ARG B 1 153 ? -7.906 3.764 11.039 1 97.38 153 ARG B O 1
ATOM 2827 N N . ALA B 1 154 ? -8.523 2.172 9.578 1 98.06 154 ALA B N 1
ATOM 2828 C CA . ALA B 1 154 ? -7.25 1.47 9.711 1 98.06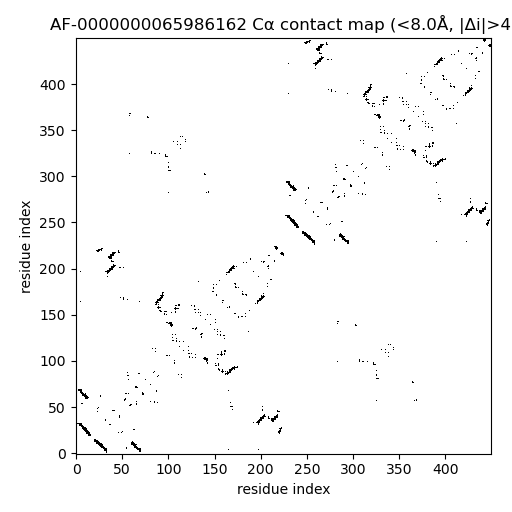 154 ALA B CA 1
ATOM 2829 C C . ALA B 1 154 ? -6.102 2.314 9.164 1 98.06 154 ALA B C 1
ATOM 2831 O O . ALA B 1 154 ? -5.012 2.34 9.742 1 98.06 154 ALA B O 1
ATOM 2832 N N . ALA B 1 155 ? -6.348 2.979 8.094 1 97.62 155 ALA B N 1
ATOM 2833 C CA . ALA B 1 155 ? -5.34 3.865 7.512 1 97.62 155 ALA B CA 1
ATOM 2834 C C . ALA B 1 155 ? -5.008 5.012 8.469 1 97.62 155 ALA B C 1
ATOM 2836 O O . ALA B 1 155 ? -3.844 5.395 8.602 1 97.62 155 ALA B O 1
ATOM 2837 N N . ILE B 1 156 ? -6 5.543 9.078 1 97.5 156 ILE B N 1
ATOM 2838 C CA . ILE B 1 156 ? -5.805 6.59 10.07 1 97.5 156 ILE B CA 1
ATOM 2839 C C . ILE B 1 156 ? -4.984 6.047 11.234 1 97.5 156 ILE B C 1
ATOM 2841 O O . ILE B 1 156 ? -4.055 6.703 11.711 1 97.5 156 ILE B O 1
ATOM 2845 N N . ALA B 1 157 ? -5.312 4.832 11.648 1 98.19 157 ALA B N 1
ATOM 2846 C CA . ALA B 1 157 ? -4.555 4.188 12.719 1 98.19 157 ALA B CA 1
ATOM 2847 C C . ALA B 1 157 ? -3.084 4.047 12.336 1 98.19 157 ALA B C 1
ATOM 2849 O O . ALA B 1 157 ? -2.199 4.328 13.148 1 98.19 157 ALA B O 1
ATOM 2850 N N . ARG B 1 158 ? -2.85 3.662 11.141 1 98 158 ARG B N 1
ATOM 2851 C CA . ARG B 1 158 ? -1.476 3.508 10.68 1 98 158 ARG B CA 1
ATOM 2852 C C . ARG B 1 158 ? -0.727 4.836 10.734 1 98 158 ARG B C 1
ATOM 2854 O O . ARG B 1 158 ? 0.452 4.875 11.086 1 98 158 ARG B O 1
ATOM 2861 N N . ALA B 1 159 ? -1.399 5.859 10.398 1 97.81 159 ALA B N 1
ATOM 2862 C CA . ALA B 1 159 ? -0.792 7.188 10.383 1 97.81 159 ALA B CA 1
ATOM 2863 C C . ALA B 1 159 ? -0.484 7.672 11.797 1 97.81 159 ALA B C 1
ATOM 2865 O O . ALA B 1 159 ? 0.442 8.461 12 1 97.81 159 ALA B O 1
ATOM 2866 N N . LEU B 1 160 ? -1.165 7.156 12.789 1 97.69 160 LEU B N 1
ATOM 2867 C CA . LEU B 1 160 ? -1.088 7.668 14.148 1 97.69 160 LEU B CA 1
ATOM 2868 C C . LEU B 1 160 ? -0.197 6.785 15.016 1 97.69 160 LEU B C 1
ATOM 2870 O O . LEU B 1 160 ? 0.207 7.184 16.109 1 97.69 160 LEU B O 1
ATOM 2874 N N . VAL B 1 161 ? 0.104 5.652 14.539 1 97.62 161 VAL B N 1
ATOM 2875 C CA . VAL B 1 161 ? 0.668 4.598 15.383 1 97.62 161 VAL B CA 1
ATOM 2876 C C . VAL B 1 161 ? 2.039 5.027 15.898 1 97.62 161 VAL B C 1
ATOM 2878 O O . VAL B 1 161 ? 2.447 4.633 16.984 1 97.62 161 VAL B O 1
ATOM 2881 N N . SER B 1 162 ? 2.723 5.883 15.172 1 96.12 162 SER B N 1
ATOM 2882 C CA . SER B 1 162 ? 4.082 6.277 15.523 1 96.12 162 SER B CA 1
ATOM 2883 C C . SER B 1 162 ? 4.086 7.48 16.469 1 96.12 162 SER B C 1
ATOM 2885 O O . SER B 1 162 ? 5.148 8.016 16.797 1 96.12 162 SER B O 1
ATOM 2887 N N . ASP B 1 163 ? 2.914 7.906 16.875 1 95.81 163 ASP B N 1
ATOM 2888 C CA . ASP B 1 163 ? 2.785 9.117 17.672 1 95.81 163 ASP B CA 1
ATOM 2889 C C . ASP B 1 163 ? 3.455 10.305 16.984 1 95.81 163 ASP B C 1
ATOM 2891 O O . ASP B 1 163 ? 4.305 10.977 17.578 1 95.81 163 ASP B O 1
ATOM 2895 N N . PRO B 1 164 ? 3.01 10.602 15.797 1 97.81 164 PRO B N 1
ATOM 2896 C CA . PRO B 1 164 ? 3.654 11.664 15.023 1 97.81 164 PRO B CA 1
ATOM 2897 C C . PRO B 1 164 ? 3.383 13.055 15.594 1 97.81 164 PRO B C 1
ATOM 2899 O O . PRO B 1 164 ? 2.465 13.227 16.406 1 97.81 164 PRO B O 1
ATOM 2902 N N . SER B 1 165 ? 4.234 13.977 15.172 1 97.62 165 SER B N 1
ATOM 2903 C CA . SER B 1 165 ? 4.023 15.375 15.539 1 97.62 165 SER B CA 1
ATOM 2904 C C . SER B 1 165 ? 2.957 16.016 14.664 1 97.62 165 SER B C 1
ATOM 2906 O O . SER B 1 165 ? 2.279 16.953 15.094 1 97.62 165 SER B O 1
ATOM 2908 N N . CYS B 1 166 ? 2.854 15.5 13.492 1 98.12 166 CYS B N 1
ATOM 2909 C CA . CYS B 1 166 ? 1.909 16.078 12.539 1 98.12 166 CYS B CA 1
ATOM 2910 C C . CYS B 1 166 ? 1.385 15.008 11.578 1 98.12 166 CYS B C 1
ATOM 2912 O O . CYS B 1 166 ? 2.148 14.172 11.102 1 98.12 166 CYS B O 1
ATOM 2914 N N . LEU B 1 167 ? 0.107 15.078 11.305 1 98.19 167 LEU B N 1
ATOM 2915 C CA . LEU B 1 167 ? -0.521 14.242 10.289 1 98.19 167 LEU B CA 1
ATOM 2916 C C . LEU B 1 167 ? -0.808 15.039 9.023 1 98.19 167 LEU B C 1
ATOM 2918 O O . LEU B 1 167 ? -1.276 16.188 9.094 1 98.19 167 LEU B O 1
ATOM 2922 N N . LEU B 1 168 ? -0.455 14.477 7.898 1 98.25 168 LEU B N 1
ATOM 2923 C CA . LEU B 1 168 ? -0.804 15.016 6.59 1 98.25 168 LEU B CA 1
ATOM 2924 C C . LEU B 1 168 ? -1.856 14.148 5.906 1 98.25 168 LEU B C 1
ATOM 2926 O O . LEU B 1 168 ? -1.621 12.969 5.652 1 98.25 168 LEU B O 1
ATOM 2930 N N . ALA B 1 169 ? -2.982 14.711 5.617 1 97.88 169 ALA B N 1
ATOM 2931 C CA . ALA B 1 169 ? -4.098 13.938 5.066 1 97.88 169 ALA B CA 1
ATOM 2932 C C . ALA B 1 169 ? -4.551 14.508 3.727 1 97.88 169 ALA B C 1
ATOM 2934 O O . ALA B 1 169 ? -4.883 15.688 3.629 1 97.88 169 ALA B O 1
ATOM 2935 N N . ASP B 1 170 ? -4.512 13.703 2.725 1 96.12 170 ASP B N 1
ATOM 2936 C CA . ASP B 1 170 ? -4.957 14.07 1.383 1 96.12 170 ASP B CA 1
ATOM 2937 C C . ASP B 1 170 ? -6.324 13.469 1.074 1 96.12 170 ASP B C 1
ATOM 2939 O O . ASP B 1 170 ? -6.422 12.297 0.698 1 96.12 170 ASP B O 1
ATOM 2943 N N . GLU B 1 171 ? -7.336 14.258 1.213 1 94.81 171 GLU B N 1
ATOM 2944 C CA . GLU B 1 171 ? -8.719 13.828 1.003 1 94.81 171 GLU B CA 1
ATOM 2945 C C . GLU B 1 171 ? -9.008 12.516 1.728 1 94.81 171 GLU B C 1
ATOM 2947 O O . GLU B 1 171 ? -9.469 11.555 1.114 1 94.81 171 GLU B O 1
ATOM 2952 N N . PRO B 1 172 ? -8.906 12.539 3.023 1 95.31 172 PRO B N 1
ATOM 2953 C CA . PRO B 1 172 ? -8.914 11.273 3.768 1 95.31 172 PRO B CA 1
ATOM 2954 C C . PRO B 1 172 ? -10.266 10.562 3.717 1 95.31 172 PRO B C 1
ATOM 2956 O O . PRO B 1 172 ? -10.352 9.367 4.02 1 95.31 172 PRO B O 1
ATOM 2959 N N . THR B 1 173 ? -11.297 11.227 3.361 1 93.69 173 THR B N 1
ATOM 2960 C CA . THR B 1 173 ? -12.609 10.586 3.336 1 93.69 173 THR B CA 1
ATOM 2961 C C . THR B 1 173 ? -13.25 10.711 1.958 1 93.69 173 THR B C 1
ATOM 2963 O O . THR B 1 173 ? -14.469 10.602 1.822 1 93.69 173 THR B O 1
ATOM 2966 N N . GLY B 1 174 ? -12.477 10.984 0.985 1 89.62 174 GLY B N 1
ATOM 2967 C CA . GLY B 1 174 ? -12.977 11.273 -0.35 1 89.62 174 GLY B CA 1
ATOM 2968 C C . GLY B 1 174 ? -13.656 10.086 -1.004 1 89.62 174 GLY B C 1
ATOM 2969 O O . GLY B 1 174 ? -14.477 10.258 -1.905 1 89.62 174 GLY B O 1
ATOM 2970 N N . ASN B 1 175 ? -13.391 8.93 -0.594 1 88.94 175 ASN B N 1
ATOM 2971 C CA . ASN B 1 175 ? -13.938 7.73 -1.226 1 88.94 175 ASN B CA 1
ATOM 2972 C C . ASN B 1 175 ? -15.109 7.164 -0.434 1 88.94 175 ASN B C 1
ATOM 2974 O O . ASN B 1 175 ? -15.602 6.078 -0.738 1 88.94 175 ASN B O 1
ATOM 2978 N N . LEU B 1 176 ? -15.562 7.867 0.522 1 91.88 176 LEU B N 1
ATOM 2979 C CA . LEU B 1 176 ? -16.609 7.375 1.402 1 91.88 176 LEU B CA 1
ATOM 2980 C C . LEU B 1 176 ? -17.922 8.117 1.154 1 91.88 176 LEU B C 1
ATOM 2982 O O . LEU B 1 176 ? -17.922 9.25 0.672 1 91.88 176 LEU B O 1
ATOM 2986 N N . ASP B 1 177 ? -18.984 7.398 1.441 1 90.75 177 ASP B N 1
ATOM 2987 C CA . ASP B 1 177 ? -20.25 8.117 1.44 1 90.75 177 ASP B CA 1
ATOM 2988 C C . ASP B 1 177 ? -20.281 9.195 2.518 1 90.75 177 ASP B C 1
ATOM 2990 O O . ASP B 1 177 ? -19.516 9.133 3.484 1 90.75 177 ASP B O 1
ATOM 2994 N N . SER B 1 178 ? -21.188 10.094 2.346 1 90.62 178 SER B N 1
ATOM 2995 C CA . SER B 1 178 ? -21.203 11.305 3.16 1 90.62 178 SER B CA 1
ATOM 2996 C C . SER B 1 178 ? -21.328 10.977 4.645 1 90.62 178 SER B C 1
ATOM 2998 O O . SER B 1 178 ? -20.641 11.562 5.477 1 90.62 178 SER B O 1
ATOM 3000 N N . HIS B 1 179 ? -22.188 10.148 4.914 1 92.25 179 HIS B N 1
ATOM 3001 C CA . HIS B 1 179 ? -22.391 9.805 6.316 1 92.25 179 HIS B CA 1
ATOM 3002 C C . HIS B 1 179 ? -21.141 9.156 6.914 1 92.25 179 HIS B C 1
ATOM 3004 O O . HIS B 1 179 ? -20.656 9.578 7.969 1 92.25 179 HIS B O 1
ATOM 3010 N N . THR B 1 180 ? -20.609 8.18 6.277 1 93.06 180 THR B N 1
ATOM 3011 C CA . THR B 1 180 ? -19.406 7.492 6.742 1 93.06 180 THR B CA 1
ATOM 3012 C C . THR B 1 180 ? -18.219 8.453 6.793 1 93.06 180 THR B C 1
ATOM 3014 O O . THR B 1 180 ? -17.422 8.398 7.723 1 93.06 180 THR B O 1
ATOM 3017 N N . ALA B 1 181 ? -18.203 9.273 5.789 1 93.75 181 ALA B N 1
ATOM 3018 C CA . ALA B 1 181 ? -17.125 10.266 5.73 1 93.75 181 ALA B CA 1
ATOM 3019 C C . ALA B 1 181 ? -17.141 11.156 6.969 1 93.75 181 ALA B C 1
ATOM 3021 O O . ALA B 1 181 ? -16.094 11.391 7.578 1 93.75 181 ALA B O 1
ATOM 3022 N N . SER B 1 182 ? -18.266 11.602 7.316 1 93.56 182 SER B N 1
ATOM 3023 C CA . SER B 1 182 ? -18.406 12.469 8.477 1 93.56 182 SER B CA 1
ATOM 3024 C C . SER B 1 182 ? -17.953 11.766 9.75 1 93.56 182 SER B C 1
ATOM 3026 O O . SER B 1 182 ? -17.25 12.344 10.578 1 93.56 182 SER B O 1
ATOM 3028 N N . VAL B 1 183 ? -18.297 10.539 9.859 1 93.94 183 VAL B N 1
ATOM 3029 C CA . VAL B 1 183 ? -17.969 9.758 11.039 1 93.94 183 VAL B CA 1
ATOM 3030 C C . VAL B 1 183 ? -16.453 9.547 11.109 1 93.94 183 VAL B C 1
ATOM 3032 O O . VAL B 1 183 ? -15.828 9.789 12.148 1 93.94 183 VAL B O 1
ATOM 3035 N N . VAL B 1 184 ? -15.914 9.164 10.031 1 94.69 184 VAL B N 1
ATOM 3036 C CA . VAL B 1 184 ? -14.484 8.852 9.977 1 94.69 184 VAL B CA 1
ATOM 3037 C C . VAL B 1 184 ? -13.672 10.133 10.188 1 94.69 184 VAL B C 1
ATOM 3039 O O . VAL B 1 184 ? -12.68 10.133 10.922 1 94.69 184 VAL B O 1
ATOM 3042 N N . PHE B 1 185 ? -14.078 11.211 9.617 1 95 185 PHE B N 1
ATOM 3043 C CA . PHE B 1 185 ? -13.375 12.477 9.789 1 95 185 PHE B CA 1
ATOM 3044 C C . PHE B 1 185 ? -13.461 12.961 11.234 1 95 185 PHE B C 1
ATOM 3046 O O . PHE B 1 185 ? -12.484 13.461 11.789 1 95 185 PHE B O 1
ATOM 3053 N N . GLY B 1 186 ? -14.609 12.852 11.734 1 94.69 186 GLY B N 1
ATOM 3054 C CA . GLY B 1 186 ? -14.758 13.188 13.141 1 94.69 186 GLY B CA 1
ATOM 3055 C C . GLY B 1 186 ? -13.82 12.406 14.039 1 94.69 186 GLY B C 1
ATOM 3056 O O . GLY B 1 186 ? -13.219 12.977 14.953 1 94.69 186 GLY B O 1
ATOM 3057 N N . LEU B 1 187 ? -13.75 11.164 13.75 1 94.75 187 LEU B N 1
ATOM 3058 C CA . LEU B 1 187 ? -12.836 10.32 14.508 1 94.75 187 LEU B CA 1
ATOM 3059 C C . LEU B 1 187 ? -11.398 10.797 14.344 1 94.75 187 LEU B C 1
ATOM 3061 O O . LEU B 1 187 ? -10.641 10.836 15.312 1 94.75 187 LEU B O 1
ATOM 3065 N N . LEU B 1 188 ? -11.016 11.133 13.188 1 95.94 188 LEU B N 1
ATOM 3066 C CA . LEU B 1 188 ? -9.68 11.648 12.914 1 95.94 188 LEU B CA 1
ATOM 3067 C C . LEU B 1 188 ? -9.391 12.891 13.75 1 95.94 188 LEU B C 1
ATOM 3069 O O . LEU B 1 188 ? -8.367 12.961 14.43 1 95.94 188 LEU B O 1
ATOM 3073 N N . ILE B 1 189 ? -10.289 13.812 13.719 1 95.81 189 ILE B N 1
ATOM 3074 C CA . ILE B 1 189 ? -10.133 15.062 14.461 1 95.81 189 ILE B CA 1
ATOM 3075 C C . ILE B 1 189 ? -10.039 14.773 15.953 1 95.81 189 ILE B C 1
ATOM 3077 O O . ILE B 1 189 ? -9.18 15.312 16.641 1 95.81 189 ILE B O 1
ATOM 3081 N N . GLU B 1 190 ? -10.906 13.938 16.375 1 95.44 190 GLU B N 1
ATOM 3082 C CA . GLU B 1 190 ? -10.914 13.578 17.781 1 95.44 190 GLU B CA 1
ATOM 3083 C C . GLU B 1 190 ? -9.578 12.969 18.203 1 95.44 190 GLU B C 1
ATOM 3085 O O . GLU B 1 190 ? -9.023 13.328 19.25 1 95.44 190 GLU B O 1
ATOM 3090 N N . ARG B 1 191 ? -9.062 12.102 17.422 1 94.5 191 ARG B N 1
ATOM 3091 C CA . ARG B 1 191 ? -7.832 11.391 17.766 1 94.5 191 ARG B CA 1
ATOM 3092 C C . ARG B 1 191 ? -6.633 12.336 17.766 1 94.5 191 ARG B C 1
ATOM 3094 O O . ARG B 1 191 ? -5.793 12.289 18.656 1 94.5 191 ARG B O 1
ATOM 3101 N N . VAL B 1 192 ? -6.613 13.203 16.781 1 95.94 192 VAL B N 1
ATOM 3102 C CA . VAL B 1 192 ? -5.473 14.109 16.719 1 95.94 192 VAL B CA 1
ATOM 3103 C C . VAL B 1 192 ? -5.516 15.078 17.906 1 95.94 192 VAL B C 1
ATOM 3105 O O . VAL B 1 192 ? -4.477 15.43 18.469 1 95.94 192 VAL B O 1
ATOM 3108 N N . ARG B 1 193 ? -6.637 15.484 18.297 1 95.25 193 ARG B N 1
ATOM 3109 C CA . ARG B 1 193 ? -6.77 16.375 19.438 1 95.25 193 ARG B CA 1
ATOM 3110 C C . ARG B 1 193 ? -6.395 15.672 20.734 1 95.25 193 ARG B C 1
ATOM 3112 O O . ARG B 1 193 ? -5.652 16.219 21.562 1 95.25 193 ARG B O 1
ATOM 3119 N N . GLN B 1 194 ? -6.855 14.469 20.891 1 94.5 194 GLN B N 1
ATOM 3120 C CA . GLN B 1 194 ? -6.574 13.695 22.094 1 94.5 194 GLN B CA 1
ATOM 3121 C C . GLN B 1 194 ? -5.078 13.43 22.234 1 94.5 194 GLN B C 1
ATOM 3123 O O . GLN B 1 194 ? -4.539 13.469 23.344 1 94.5 194 GLN B O 1
ATOM 3128 N N . GLN B 1 195 ? -4.473 13.227 21.125 1 94.31 195 GLN B N 1
ATOM 3129 C CA . GLN B 1 195 ? -3.055 12.883 21.156 1 94.31 195 GLN B CA 1
ATOM 3130 C C . GLN B 1 195 ? -2.184 14.125 20.969 1 94.31 195 GLN B C 1
ATOM 3132 O O . GLN B 1 195 ? -0.954 14.023 20.938 1 94.31 195 GLN B O 1
ATOM 3137 N N . GLN B 1 196 ? -2.783 15.266 20.781 1 95.25 196 GLN B N 1
ATOM 3138 C CA . GLN B 1 196 ? -2.102 16.547 20.594 1 95.25 196 GLN B CA 1
ATOM 3139 C C . GLN B 1 196 ? -1.213 16.516 19.359 1 95.25 196 GLN B C 1
ATOM 3141 O O . GLN B 1 196 ? -0.09 17.031 19.375 1 95.25 196 GLN B O 1
ATOM 3146 N N . VAL B 1 197 ? -1.678 15.797 18.391 1 97.25 197 VAL B N 1
ATOM 3147 C CA . VAL B 1 197 ? -1.013 15.75 17.094 1 97.25 197 VAL B CA 1
ATOM 3148 C C . VAL B 1 197 ? -1.537 16.875 16.188 1 97.25 197 VAL B C 1
ATOM 3150 O O . VAL B 1 197 ? -2.74 17.141 16.172 1 97.25 197 VAL B O 1
ATOM 3153 N N . SER B 1 198 ? -0.646 17.562 15.516 1 98.25 198 SER B N 1
ATOM 3154 C CA . SER B 1 198 ? -1.091 18.547 14.531 1 98.25 198 SER B CA 1
ATOM 3155 C C . SER B 1 198 ? -1.628 17.875 13.281 1 98.25 198 SER B C 1
ATOM 3157 O O . SER B 1 198 ? -1.317 16.703 13.016 1 98.25 198 SER B O 1
ATOM 3159 N N . LEU B 1 199 ? -2.461 18.625 12.539 1 98.31 199 LEU B N 1
ATOM 3160 C CA . LEU B 1 199 ? -3.084 18.047 11.359 1 98.31 199 LEU B CA 1
ATOM 3161 C C . LEU B 1 199 ? -3.133 19.062 10.219 1 98.31 199 LEU B C 1
ATOM 3163 O O . LEU B 1 199 ? -3.5 20.219 10.43 1 98.31 199 LEU B O 1
ATOM 3167 N N . ILE B 1 200 ? -2.674 18.672 9.086 1 98.38 200 ILE B N 1
ATOM 3168 C CA . ILE B 1 200 ? -2.949 19.375 7.836 1 98.38 200 ILE B CA 1
ATOM 3169 C C . ILE B 1 200 ? -3.793 18.484 6.926 1 98.38 200 ILE B C 1
ATOM 3171 O O . ILE B 1 200 ? -3.361 17.391 6.539 1 98.38 200 ILE B O 1
ATOM 3175 N N . VAL B 1 201 ? -4.969 18.969 6.59 1 97.88 201 VAL B N 1
ATOM 3176 C CA . VAL B 1 201 ? -5.855 18.188 5.734 1 97.88 201 VAL B CA 1
ATOM 3177 C C . VAL B 1 201 ? -6.227 19 4.496 1 97.88 201 VAL B C 1
ATOM 3179 O O . VAL B 1 201 ? -6.523 20.188 4.59 1 97.88 201 VAL B O 1
ATOM 3182 N N . VAL B 1 202 ? -6.023 18.328 3.41 1 96.31 202 VAL B N 1
ATOM 3183 C CA . VAL B 1 202 ? -6.523 18.906 2.164 1 96.31 202 VAL B CA 1
ATOM 3184 C C . VAL B 1 202 ? -7.852 18.25 1.793 1 96.31 202 VAL B C 1
ATOM 3186 O O . VAL B 1 202 ? -7.977 17.016 1.817 1 96.31 202 VAL B O 1
ATOM 3189 N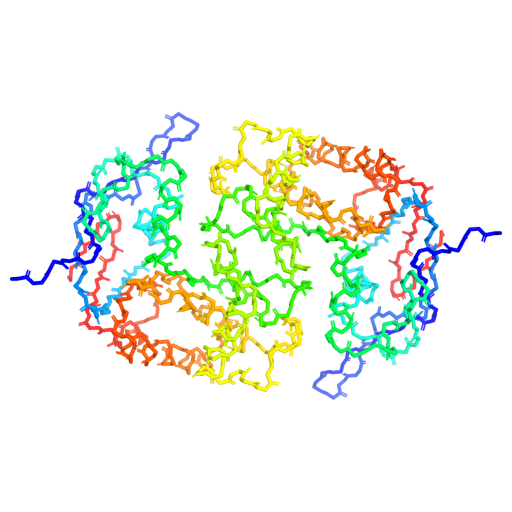 N . THR B 1 203 ? -8.859 19.062 1.495 1 93.75 203 THR B N 1
ATOM 3190 C CA . THR B 1 203 ? -10.172 18.531 1.15 1 93.75 203 THR B CA 1
ATOM 3191 C C . THR B 1 203 ? -10.969 19.531 0.321 1 93.75 203 THR B C 1
ATOM 3193 O O . THR B 1 203 ? -10.711 20.734 0.392 1 93.75 203 THR B O 1
ATOM 3196 N N . HIS B 1 204 ? -11.805 18.984 -0.425 1 90 204 HIS B N 1
ATOM 3197 C CA . HIS B 1 204 ? -12.727 19.844 -1.142 1 90 204 HIS B CA 1
ATOM 3198 C C . HIS B 1 204 ? -14.047 19.984 -0.389 1 90 204 HIS B C 1
ATOM 3200 O O . HIS B 1 204 ? -14.914 20.781 -0.783 1 90 204 HIS B O 1
ATOM 3206 N N . ASP B 1 205 ? -14.219 19.266 0.631 1 90.62 205 ASP B N 1
ATOM 3207 C CA . ASP B 1 205 ? -15.438 19.297 1.436 1 90.62 205 ASP B CA 1
ATOM 3208 C C . ASP B 1 205 ? -15.391 20.422 2.467 1 90.62 205 ASP B C 1
ATOM 3210 O O . ASP B 1 205 ? -14.719 20.312 3.49 1 90.62 205 ASP B O 1
ATOM 3214 N N . GLN B 1 206 ? -16.234 21.359 2.291 1 92.81 206 GLN B N 1
ATOM 3215 C CA . GLN B 1 206 ? -16.234 22.547 3.139 1 92.81 206 GLN B CA 1
ATOM 3216 C C . GLN B 1 206 ? -16.75 22.234 4.539 1 92.81 206 GLN B C 1
ATOM 3218 O O . GLN B 1 206 ? -16.297 22.812 5.523 1 92.81 206 GLN B O 1
ATOM 3223 N N . GLN B 1 207 ? -17.641 21.359 4.559 1 93.25 207 GLN B N 1
ATOM 3224 C CA . GLN B 1 207 ? -18.203 21.016 5.855 1 93.25 207 GLN B CA 1
ATOM 3225 C C . GLN B 1 207 ? -17.172 20.312 6.734 1 93.25 207 GLN B C 1
ATOM 3227 O O . GLN B 1 207 ? -17.094 20.594 7.934 1 93.25 207 GLN B O 1
ATOM 3232 N N . LEU B 1 208 ? -16.438 19.531 6.145 1 93.31 208 LEU B N 1
ATOM 3233 C CA . LEU B 1 208 ? -15.391 18.844 6.891 1 93.31 208 LEU B CA 1
ATOM 3234 C C . LEU B 1 208 ? -14.266 19.812 7.262 1 93.31 208 LEU B C 1
ATOM 3236 O O . LEU B 1 208 ? -13.758 19.766 8.383 1 93.31 208 LEU B O 1
ATOM 3240 N N . ALA B 1 209 ? -13.906 20.688 6.363 1 94.75 209 ALA B N 1
ATOM 3241 C CA . ALA B 1 209 ? -12.852 21.672 6.582 1 94.75 209 ALA B CA 1
ATOM 3242 C C . ALA B 1 209 ? -13.18 22.578 7.766 1 94.75 209 ALA B C 1
ATOM 3244 O O . ALA B 1 209 ? -12.289 22.953 8.531 1 94.75 209 ALA B O 1
ATOM 3245 N N . ALA B 1 210 ? -14.414 22.828 7.961 1 95.25 210 ALA B N 1
ATOM 3246 C CA . ALA B 1 210 ? -14.875 23.766 8.984 1 95.25 210 ALA B CA 1
ATOM 3247 C C . ALA B 1 210 ? -14.617 23.219 10.383 1 95.25 210 ALA B C 1
ATOM 3249 O O . ALA B 1 210 ? -14.656 23.953 11.367 1 95.25 210 ALA B O 1
ATOM 3250 N N . LYS B 1 211 ? -14.305 21.984 10.469 1 94.12 211 LYS B N 1
ATOM 3251 C CA . LYS B 1 211 ? -14.055 21.359 11.758 1 94.12 211 LYS B CA 1
ATOM 3252 C C . LYS B 1 211 ? -12.625 21.641 12.227 1 94.12 211 LYS B C 1
ATOM 3254 O O . LYS B 1 211 ? -12.289 21.375 13.383 1 94.12 211 LYS B O 1
ATOM 3259 N N . ALA B 1 212 ? -11.797 22.141 11.375 1 96.44 212 ALA B N 1
ATOM 3260 C CA . ALA B 1 212 ? -10.414 22.438 11.719 1 96.44 212 ALA B CA 1
ATOM 3261 C C . ALA B 1 212 ? -10.312 23.781 12.453 1 96.44 212 ALA B C 1
ATOM 3263 O O . ALA B 1 212 ? -11.227 24.594 12.406 1 96.44 212 ALA B O 1
ATOM 3264 N N . ASP B 1 213 ? -9.188 23.953 13.086 1 96.75 213 ASP B N 1
ATOM 3265 C CA . ASP B 1 213 ? -8.945 25.203 13.797 1 96.75 213 ASP B CA 1
ATOM 3266 C C . ASP B 1 213 ? -8.789 26.375 12.82 1 96.75 213 ASP B C 1
ATOM 3268 O O . ASP B 1 213 ? -9.18 27.5 13.133 1 96.75 213 ASP B O 1
ATOM 3272 N N . ARG B 1 214 ? -8.125 26.094 11.766 1 96.81 214 ARG B N 1
ATOM 3273 C CA . ARG B 1 214 ? -7.848 27.094 10.734 1 96.81 214 ARG B CA 1
ATOM 3274 C C . ARG B 1 214 ? -8.148 26.531 9.344 1 96.81 214 ARG B C 1
ATOM 3276 O O . ARG B 1 214 ? -7.84 25.375 9.055 1 96.81 214 ARG B O 1
ATOM 3283 N N . VAL B 1 215 ? -8.75 27.406 8.492 1 97.25 215 VAL B N 1
ATOM 3284 C CA . VAL B 1 215 ? -9.039 27.016 7.117 1 97.25 215 VAL B CA 1
ATOM 3285 C C . VAL B 1 215 ? -8.32 27.953 6.152 1 97.25 215 VAL B C 1
ATOM 3287 O O . VAL B 1 215 ? -8.414 29.172 6.277 1 97.25 215 VAL B O 1
ATOM 3290 N N . LEU B 1 216 ? -7.566 27.359 5.238 1 97.5 216 LEU B N 1
ATOM 3291 C CA . LEU B 1 216 ? -6.84 28.109 4.215 1 97.5 216 LEU B CA 1
ATOM 3292 C C . LEU B 1 216 ? -7.324 27.719 2.82 1 97.5 216 LEU B C 1
ATOM 3294 O O . LEU B 1 216 ? -7.781 26.594 2.602 1 97.5 216 LEU B O 1
ATOM 3298 N N . ASN B 1 217 ? -7.195 28.625 1.89 1 96.5 217 ASN B N 1
ATOM 3299 C CA . ASN B 1 217 ? -7.586 28.422 0.5 1 96.5 217 ASN B CA 1
ATOM 3300 C C . ASN B 1 217 ? -6.375 28.422 -0.43 1 96.5 217 ASN B C 1
ATOM 3302 O O . ASN B 1 217 ? -5.535 29.312 -0.357 1 96.5 217 ASN B O 1
ATOM 3306 N N . LEU B 1 218 ? -6.316 27.406 -1.163 1 95.25 218 LEU B N 1
ATOM 3307 C CA . LEU B 1 218 ? -5.293 27.344 -2.201 1 95.25 218 LEU B CA 1
ATOM 3308 C C . LEU B 1 218 ? -5.895 27.641 -3.572 1 95.25 218 LEU B C 1
ATOM 3310 O O . LEU B 1 218 ? -6.688 26.844 -4.086 1 95.25 218 LEU B O 1
ATOM 3314 N N . ASN B 1 219 ? -5.523 28.766 -4.137 1 91.25 219 ASN B N 1
ATOM 3315 C CA . ASN B 1 219 ? -6.016 29.203 -5.434 1 91.25 219 ASN B CA 1
ATOM 3316 C C . ASN B 1 219 ? -4.871 29.484 -6.406 1 91.25 219 ASN B C 1
ATOM 3318 O O . ASN B 1 219 ? -4.055 30.375 -6.176 1 91.25 219 ASN B O 1
ATOM 3322 N N . ASP B 1 220 ? -4.832 28.719 -7.445 1 88.25 220 ASP B N 1
ATOM 3323 C CA . ASP B 1 220 ? -3.832 28.875 -8.5 1 88.25 220 ASP B CA 1
ATOM 3324 C C . ASP B 1 220 ? -2.422 28.922 -7.914 1 88.25 220 ASP B C 1
ATOM 3326 O O . ASP B 1 220 ? -1.64 29.828 -8.234 1 88.25 220 ASP B O 1
ATOM 3330 N N . GLY B 1 221 ? -2.213 28.062 -6.926 1 90.81 221 GLY B N 1
ATOM 3331 C CA . GLY B 1 221 ? -0.875 27.875 -6.387 1 90.81 221 GLY B CA 1
ATOM 3332 C C . GLY B 1 221 ? -0.533 28.859 -5.289 1 90.81 221 GLY B C 1
ATOM 3333 O O . GLY B 1 221 ? 0.601 28.891 -4.805 1 90.81 221 GLY B O 1
ATOM 3334 N N . ILE B 1 222 ? -1.49 29.656 -4.914 1 89.75 222 ILE B N 1
ATOM 3335 C CA . ILE B 1 222 ? -1.286 30.641 -3.867 1 89.75 222 ILE B CA 1
ATOM 3336 C C . ILE B 1 222 ? -2.154 30.312 -2.656 1 89.75 222 ILE B C 1
ATOM 3338 O O . ILE B 1 222 ? -3.338 30 -2.801 1 89.75 222 ILE B O 1
ATOM 3342 N N . LEU B 1 223 ? -1.549 30.328 -1.495 1 92.94 223 LEU B N 1
ATOM 3343 C CA . LEU B 1 223 ? -2.244 30.016 -0.253 1 92.94 223 LEU B CA 1
ATOM 3344 C C . LEU B 1 223 ? -2.688 31.281 0.467 1 92.94 223 LEU B C 1
ATOM 3346 O O . LEU B 1 223 ? -1.879 32.188 0.697 1 92.94 223 LEU B O 1
ATOM 3350 N N . CYS B 1 224 ? -3.938 31.359 0.684 1 87.5 224 CYS B N 1
ATOM 3351 C CA . CYS B 1 224 ? -4.484 32.531 1.338 1 87.5 224 CYS B CA 1
ATOM 3352 C C . CYS B 1 224 ? -5.449 32.156 2.451 1 87.5 224 CYS B C 1
ATOM 3354 O O . CYS B 1 224 ? -5.969 31.031 2.465 1 87.5 224 CYS B O 1
ATOM 3356 N N . GLU B 1 225 ? -5.629 33 3.402 1 86.19 225 GLU B N 1
ATOM 3357 C CA . GLU B 1 225 ? -6.617 32.812 4.461 1 86.19 225 GLU B CA 1
ATOM 3358 C C . GLU B 1 225 ? -8 33.281 4.012 1 86.19 225 GLU B C 1
ATOM 3360 O O . GLU B 1 225 ? -8.117 34.188 3.209 1 86.19 225 GLU B O 1
#

Organism: Dechloromonas aromatica (strain RCB) (NCBI:txid159087)

Sequence (450 aa):
MSESILIARGVSKVFRGGGLEVPVLSGIDLAVQPGETVAIIGASGSGKSTLLHLLGGLDTPSAGSVTLMGRDFSALGEVDRGDWRNRHLGFVYQFHHLLAEFSALENVAMPLLIRRTERHAALAKAAEILTAVGLGHRLEHRPGELSGGERQRAAIARALVSDPSCLLADEPTGNLDSHTASVVFGLLIERVRQQQVSLIVVTHDQQLAAKADRVLNLNDGILCEMSESILIARGVSKVFRGGGLEVPVLSGIDLAVQPGETVAIIGASGSGKSTLLHLLGGLDTPSAGSVTLMGRDFSALGEVDRGDWRNRHLGFVYQFHHLLAEFSALENVAMPLLIRRTERHAALAKAAEILTAVGLGHRLEHRPGELSGGERQRAAIARALVSDPSCLLADEPTGNLDSHTASVVFGLLIERVRQQQVSLIVVTHDQQLAAKADRVLNLNDGILCE

Secondary structure (DSSP, 8-state):
-PPPSEEEEEEEEEEEETTEEEEEEEEEEEEE-TT-EEEEEE-TTSSHHHHHHHHTTSS--SEEEEEETTEEGGGS-HHHHHHHHHHHEEEEESS----TTS-HHHHHHHHHHHTT--HHHHHHHHHHHHHHTT-GGGTT--GGGS-HHHHHHHHHHHHHTT--SEEEEESTTTTS-HHHHHHHHHHHHHHHHHHT-EEEEE-S-HHHHTTSSEEEEEETTEEE-/-PPPSEEEEEEEEEEEETTEEEEEEEEEEEEE-TT-EEEEE--TTSSHHHHHHHHTTSS--SEEEEEETTEEGGGS-HHHHHHHHHHHEEEEESS----TTS-HHHHHHHHHHHTT--HHHHHHHHHHHHHHTT-GGGTT--GGGS-HHHHHHHHHHHHHTT--SEEEEESTTTTS-HHHHHHHHHHHHHHHHHHT-EEEEE-S-HHHHTTSSEEEEEETTEEE-

Solvent-accessible surface area (backbone atoms only — not comparable to full-atom values): 22992 Å² total; per-residue (Å²): 131,86,72,48,40,38,37,33,44,43,29,18,33,60,49,79,55,99,92,42,78,46,77,43,34,58,50,31,69,47,74,39,46,76,41,38,33,36,18,39,30,47,58,91,87,23,35,62,67,59,50,51,31,38,74,63,61,60,43,77,60,69,36,61,44,41,29,49,72,83,40,48,55,88,78,40,53,66,68,54,39,44,53,51,37,57,50,35,40,18,58,32,39,44,65,53,73,70,56,59,87,36,28,44,30,56,55,21,16,41,69,33,46,72,74,67,40,55,62,69,60,23,45,51,48,18,46,51,39,30,35,73,62,72,33,59,91,42,38,74,37,32,53,80,75,44,53,73,64,54,40,41,41,46,27,47,26,32,23,47,52,57,62,25,54,30,36,42,28,45,28,56,45,68,80,44,57,70,68,53,21,51,54,54,50,50,48,50,54,52,50,29,57,75,67,49,18,13,34,40,34,34,41,76,51,63,74,65,35,66,73,34,79,39,64,32,38,33,54,85,16,33,70,41,116,129,86,71,50,39,36,37,33,44,43,29,19,35,61,49,76,56,98,91,42,78,45,79,42,33,56,50,31,69,47,74,39,46,77,41,37,32,36,18,39,30,47,58,91,87,22,35,64,66,59,50,52,30,39,73,63,61,62,45,77,61,70,36,60,45,41,29,48,72,84,40,48,54,87,78,42,53,67,68,56,40,43,53,50,37,55,48,35,40,17,58,32,39,42,66,52,73,70,57,58,87,37,26,45,31,56,53,22,17,42,69,34,46,72,74,66,41,54,62,71,60,23,44,51,48,20,46,52,38,30,34,74,63,71,35,59,90,42,40,74,38,31,53,77,76,44,53,73,64,52,40,40,41,44,27,47,27,31,24,48,51,56,61,25,55,31,35,43,26,45,28,56,45,69,79,44,56,70,69,52,22,51,53,53,49,50,47,50,54,51,50,29,57,75,67,51,18,14,34,42,33,34,40,76,50,63,74,65,35,65,73,35,80,36,64,34,39,33,55,85,17,33,69,42,118

pLDDT: mean 93.65, std 5.91, range [42.31, 98.44]

Foldseek 3Di:
DAAFQKWWFQFWAWDDDPNDIDTQAGGDTDTHHFLFEEEEAEDPSNCLVVVLCCRLVVDPTPDTWMDGRHDTLVVDDPVVNVLLSLQAEFEAELDLPFDQVFFLLCSLLVSVVVNPNDPVVSSVLLLVLLVLLPCNVRRRPGPVVDDPLSSLSSSLSSRPSSVHQEYEYEASQVVDDPVSSVSSLVSSSVVSNVSRHYYYYYHNDPVSSVVGPYYWYRGNNYIGD/DAAFQKWWFQFWAWDDDPNDIDTQAGGDTDTHHFLFEEEEAEDPSNCLVVVLCCRLVVDPTPDTWMDGRHDTLVVDDPVVSVLLSLQAEFEAELDLPFDQVFFLLCSLLVSVVVNPNDPVVSSVLLLVLLVLLPCNVRRRPGPVVDDPLSSLSSSLSSRPSSVHQEYEYEASQVVDPPVSSVSSLVSSSVVSNVSRHYYYYYHNDPVSSVVGPYYWYRGNNYIGD

InterPro domains:
  IPR003439 ABC transporter-like, ATP-binding domain [PF00005] (25-173)
  IPR003439 ABC transporter-like, ATP-binding domain [PS50893] (6-225)
  IPR003593 AAA+ ATPase domain [SM00382] (34-223)
  IPR011924 Lipoprotein releasing system, ATP-binding protein [TIGR02211] (6-224)
  IPR015854 ABC transporter, lipoprotein release, LolD-like [PTHR24220] (5-223)
  IPR017871 ABC transporter-like, conserved site [PS00211] (146-160)
  IPR017911 MacB-like, ATP-binding domain [cd03255] (6-221)
  IPR027417 P-loop containing nucleoside triphosphate hydrolase [G3DSA:3.40.50.300] (1-225)
  IPR027417 P-loop containing nucleoside triphosphate hydrolase [SSF52540] (6-224)